Protein AF-0000000085182360 (afdb_homodimer)

Secondary structure (DSSP, 8-state):
--TTSSPPHHHHHTS--S-STT-SS------SB--BSSHHHHHHHHTTS-----BTTT--HHHHHHHHHHHHHHT-SEEEEESSHHHHHHHHHHTT--TT-EEEEETT--HHHHHHIIIIITTTT-EEEEE-HHHHHH-TTTTTT-SEEEEESS-SSS-----HHHHHHHHHHHTPEEEEE-TTTHHHH--GGGGT-SEEEEETTTTTT-SS----EEEEE-HHHHHHHIIIIIHHH--BPPHHHHHHHHHHHTTHHHHHHHHHHHHHHHHHHHTT-TTEEEEE-PPTTSSTT-----SEEEEEE-TTB-HHHHHHH-SSSEE-S--SSSS-EEEEHHHHHT--STT-HHHHTT--TTEEEEE--SS-HHHHHHHHHHHHHTSB-/--TTSSPPHHHHHHS--S-STT-SS------SB--BSSHHHHHHHHTTS-----BTTT--HHHHHHHHHHHHHHT-SEEEEESSHHHHHHHHHHTT--TT-EEEEETT--HHHHHHIIIIIGGGT-EEEEE-HHHHHH-TTTTTT-SEEEEESS-SSS-----HHHHHHHHHHHTPEEEEE-TTTHHHH--GGGGT-SEEEEETTTTTT-SS----EEEEE-HHHHHHHIIIIIHHH--BPPHHHHHHHHHHHTTHHHHHHHHHHHHHHHHHHHTT-TTEEEEE-PPTTSSTT-----SEEEEEE-TTB-HHHHHHH-SSSEE-S--SSSS-EEEEHHHHHT--STT-HHHHTT--TTEEEEE--SS-HHHHHHHHHHHHHTSB-

Solvent-accessible surface area (backbone atoms only — not comparable to full-atom values): 37577 Å² total; per-residue (Å²): 109,40,94,84,75,43,64,37,65,64,58,55,47,58,51,74,49,67,44,58,98,81,37,64,56,52,55,76,56,69,41,25,61,42,71,38,93,34,52,65,56,44,36,32,39,51,57,60,76,42,85,68,62,54,34,36,71,79,41,40,74,25,35,47,51,35,19,51,52,51,6,57,57,34,66,35,71,23,38,48,58,13,19,13,33,37,14,26,50,41,25,62,47,61,51,74,55,48,50,76,34,27,35,43,28,42,56,52,46,49,47,63,59,47,31,33,45,61,70,48,39,34,72,35,43,26,44,77,45,74,38,49,63,64,46,56,61,69,37,77,62,72,49,62,80,26,52,31,36,44,41,47,45,36,24,74,66,61,27,50,66,50,47,48,46,55,35,26,52,44,24,59,75,51,70,25,49,37,35,34,38,34,45,63,41,34,55,80,24,31,42,58,48,79,38,54,36,53,32,40,33,29,39,33,27,21,43,49,24,30,65,43,41,42,60,18,9,28,36,30,17,44,54,67,61,39,50,48,27,48,69,41,22,40,54,36,42,14,16,27,44,51,31,66,55,26,48,50,35,44,60,21,40,51,46,33,58,68,48,47,52,49,14,22,54,38,38,52,54,49,54,61,55,52,72,72,38,85,55,50,75,46,75,30,59,55,54,55,55,73,33,74,67,32,64,43,40,48,23,60,36,22,39,27,45,42,86,53,52,38,61,63,51,24,61,55,51,34,78,73,45,37,39,33,88,69,49,41,24,52,59,28,24,33,36,55,35,44,42,64,57,56,33,84,58,93,67,39,39,53,62,77,61,63,60,54,64,49,29,34,34,38,21,49,23,71,64,58,52,66,59,53,46,51,34,51,52,54,10,50,71,69,10,56,104,109,42,94,84,75,44,65,36,66,65,58,54,48,59,51,74,50,69,45,56,98,81,36,66,55,53,57,74,58,68,41,24,60,41,72,38,93,37,52,65,56,43,36,32,40,51,58,61,77,44,84,67,62,54,34,34,72,77,42,38,75,25,36,48,49,35,19,51,52,50,6,57,55,35,66,37,69,23,38,48,57,13,19,13,33,36,12,26,51,40,26,62,48,61,51,74,56,50,50,75,34,28,35,43,29,40,58,51,46,50,48,64,59,47,32,34,45,62,70,48,40,35,71,36,43,27,43,76,46,74,38,49,63,65,46,55,62,70,36,78,64,71,48,60,82,25,50,32,37,44,42,46,46,35,24,74,68,61,26,49,66,49,49,48,46,56,34,27,52,46,24,60,75,50,70,26,48,36,37,31,39,33,46,62,40,36,55,81,22,31,41,57,48,80,38,56,35,52,32,42,34,30,40,32,29,20,44,48,24,30,64,42,40,40,60,19,10,29,35,31,17,44,54,68,60,39,50,48,26,48,68,41,22,39,56,37,42,15,17,28,46,50,31,66,55,26,48,50,34,44,59,21,40,51,47,33,58,67,49,46,52,47,14,22,54,39,38,54,54,48,52,62,56,50,71,72,39,85,56,48,76,45,76,28,60,55,55,56,57,73,34,73,66,33,65,42,40,50,24,59,36,23,38,26,44,43,85,53,50,38,60,63,49,24,60,53,50,33,77,73,45,38,38,32,88,72,48,42,25,50,60,28,24,35,35,53,36,43,44,63,58,57,32,83,56,95,67,40,39,51,62,75,62,64,58,54,65,48,27,34,34,36,22,47,23,71,63,57,53,66,59,54,48,50,34,50,52,54,11,49,70,70,9,58,105

InterPro domains:
  IPR000277 Cys/Met metabolism, pyridoxal phosphate-dependent enzyme [PF01053] (21-380)
  IPR000277 Cys/Met metabolism, pyridoxal phosphate-dependent enzyme [PIRSF001434] (21-382)
  IPR000277 Cys/Met metabolism, pyridoxal phosphate-dependent enzyme [PTHR11808] (22-383)
  IPR015421 Pyridoxal phosphate-dependent transferase, major domain [G3DSA:3.40.640.10] (17-255)
  IPR015422 Pyridoxal phosphate-dependent transferase, small domain [G3DSA:3.90.1150.10] (256-383)
  IPR015424 Pyridoxal phosphate-dependent transferase [SSF53383] (26-381)

Nearest PDB structures (foldseek):
  4l0o-assembly3_C  TM=9.183E-01  e=1.560E-39  Helicobacter pylori 26695
  4l0o-assembly2_M-2  TM=9.186E-01  e=1.991E-39  Helicobacter pylori 26695
  4l0o-assembly2_E  TM=9.197E-01  e=9.124E-39  Helicobacter pylori 26695
  4l0o-assembly3_A  TM=9.157E-01  e=8.078E-39  Helicobacter pylori 26695
  4l0o-assembly2_O-2  TM=9.199E-01  e=2.902E-38  Helicobacter pylori 26695

Sequence (770 aa):
MSDTGQPDLATLLAMVTGGVEGSVTPPIVQTSLFAFDSYQDFVDRMSGATSQPIYTRIQNPTVAVFEDLMAKAEGGEAAVGFASGMAAISSAVLAFVRPGDRIACVEHVYPDAYRLFERLLRPFGVEITYHSTDAFEHDPDLLKGARLAYLESPSSVVFRPMNLSRVAEYAKRNGVLTVTDNSWATPVFQRPLTQGIDVVLHSASKYISGHSDTVAGVVIASSDLITQIRDLSLSLLGGKLAPFEAWLLTRGLRTLEVRMLRHQATANTFLERLAGLRCVTAVHSPEPNSVPGLTGRAGLLSVEFDDSVDIPRFVDALKLFRIGVSWGGFESLVMPAQAALSQKGDQNSLQRFGVSPRLVRFSLGLESADDLWADLEDALSKSSTMSDTGQPDLATLLAMVTGGVEGSVTPPIVQTSLFAFDSYQDFVDRMSGATSQPIYTRIQNPTVAVFEDLMAKAEGGEAAVGFASGMAAISSAVLAFVRPGDRIACVEHVYPDAYRLFERLLRPFGVEITYHSTDAFEHDPDLLKGARLAYLESPSSVVFRPMNLSRVAEYAKRNGVLTVTDNSWATPVFQRPLTQGIDVVLHSASKYISGHSDTVAGVVIASSDLITQIRDLSLSLLGGKLAPFEAWLLTRGLRTLEVRMLRHQATANTFLERLAGLRCVTAVHSPEPNSVPGLTGRAGLLSVEFDDSVDIPRFVDALKLFRIGVSWGGFESLVMPAQAALSQKGDQNSLQRFGVSPRLVRFSLGLESADDLWADLEDALSKSST

pLDDT: mean 93.63, std 8.18, range [37.12, 98.94]

Radius of gyration: 27.13 Å; Cα contacts (8 Å, |Δi|>4): 1802; chains: 2; bounding box: 58×81×64 Å

Structure (mmCIF, N/CA/C/O backbone):
data_AF-0000000085182360-model_v1
#
loop_
_entity.id
_entity.type
_entity.pdbx_description
1 polymer 'PLP-dependent transferase'
#
loop_
_atom_site.group_PDB
_atom_site.id
_atom_site.type_symbol
_atom_site.label_atom_id
_atom_site.label_alt_id
_atom_site.label_comp_id
_atom_site.label_asym_id
_atom_site.label_entity_id
_atom_site.label_seq_id
_atom_site.pdbx_PDB_ins_code
_atom_site.Cartn_x
_atom_site.Cartn_y
_atom_site.Cartn_z
_atom_site.occupancy
_atom_site.B_iso_or_equiv
_atom_site.auth_seq_id
_atom_site.auth_comp_id
_atom_site.auth_asym_id
_atom_site.auth_atom_id
_atom_site.pdbx_PDB_model_num
ATOM 1 N N . MET A 1 1 ? -25.062 -15.75 -23.469 1 37.19 1 MET A N 1
ATOM 2 C CA . MET A 1 1 ? -25.672 -15.477 -22.172 1 37.19 1 MET A CA 1
ATOM 3 C C . MET A 1 1 ? -25.688 -16.734 -21.297 1 37.19 1 MET A C 1
ATOM 5 O O . MET A 1 1 ? -26.016 -17.812 -21.797 1 37.19 1 MET A O 1
ATOM 9 N N . SER A 1 2 ? -24.891 -16.656 -20.172 1 44.56 2 SER A N 1
ATOM 10 C CA . SER A 1 2 ? -24.875 -17.828 -19.297 1 44.56 2 SER A CA 1
ATOM 11 C C . SER A 1 2 ? -26.281 -18.234 -18.891 1 44.56 2 SER A C 1
ATOM 13 O O . SER A 1 2 ? -27.234 -17.469 -19.078 1 44.56 2 SER A O 1
ATOM 15 N N . ASP A 1 3 ? -26.5 -19.469 -18.438 1 50.09 3 ASP A N 1
ATOM 16 C CA . ASP A 1 3 ? -27.781 -20.016 -18.016 1 50.09 3 ASP A CA 1
ATOM 17 C C . ASP A 1 3 ? -28.438 -19.141 -16.953 1 50.09 3 ASP A C 1
ATOM 19 O O . ASP A 1 3 ? -29.609 -19.344 -16.609 1 50.09 3 ASP A O 1
ATOM 23 N N . THR A 1 4 ? -27.703 -18.438 -16.156 1 55.34 4 THR A N 1
ATOM 24 C CA . THR A 1 4 ? -28.266 -17.672 -15.047 1 55.34 4 THR A CA 1
ATOM 25 C C . THR A 1 4 ? -28.719 -16.297 -15.5 1 55.34 4 THR A C 1
ATOM 27 O O . THR A 1 4 ? -29.094 -15.453 -14.68 1 55.34 4 THR A O 1
ATOM 30 N N . GLY A 1 5 ? -28.781 -16.047 -16.844 1 65.06 5 GLY A N 1
ATOM 31 C CA . GLY A 1 5 ? -29.219 -14.758 -17.375 1 65.06 5 GLY A CA 1
ATOM 32 C C . GLY A 1 5 ? -28.125 -13.695 -17.312 1 65.06 5 GLY A C 1
ATOM 33 O O . GLY A 1 5 ? -28.312 -12.586 -17.828 1 65.06 5 GLY A O 1
ATOM 34 N N . GLN A 1 6 ? -27.062 -14.031 -16.609 1 71.94 6 GLN A N 1
ATOM 35 C CA . GLN A 1 6 ? -25.953 -13.094 -16.547 1 71.94 6 GLN A CA 1
ATOM 36 C C . GLN A 1 6 ? -25.031 -13.266 -17.75 1 71.94 6 GLN A C 1
ATOM 38 O O . GLN A 1 6 ? -24.891 -14.375 -18.281 1 71.94 6 GLN A O 1
ATOM 43 N N . PRO A 1 7 ? -24.609 -12.156 -18.266 1 82.44 7 PRO A N 1
ATOM 44 C CA . PRO A 1 7 ? -23.688 -12.266 -19.406 1 82.44 7 PRO A CA 1
ATOM 45 C C . PRO A 1 7 ? -22.469 -13.141 -19.094 1 82.44 7 PRO A C 1
ATOM 47 O O . PRO A 1 7 ? -22.109 -13.312 -17.922 1 82.44 7 PRO A O 1
ATOM 50 N N . ASP A 1 8 ? -22.016 -13.773 -20.156 1 88.5 8 ASP A N 1
ATOM 51 C CA . ASP A 1 8 ? -20.75 -14.5 -20.062 1 88.5 8 ASP A CA 1
ATOM 52 C C . ASP A 1 8 ? -19.609 -13.57 -19.625 1 88.5 8 ASP A C 1
ATOM 54 O O . ASP A 1 8 ? -19.703 -12.352 -19.797 1 88.5 8 ASP A O 1
ATOM 58 N N . LEU A 1 9 ? -18.578 -14.18 -19.047 1 89.38 9 LEU A N 1
ATOM 59 C CA . LEU A 1 9 ? -17.469 -13.414 -18.484 1 89.38 9 LEU A CA 1
ATOM 60 C C . LEU A 1 9 ? -16.875 -12.477 -19.531 1 89.38 9 LEU A C 1
ATOM 62 O O . LEU A 1 9 ? -16.609 -11.305 -19.234 1 89.38 9 LEU A O 1
ATOM 66 N N . ALA A 1 10 ? -16.672 -12.977 -20.719 1 84.94 10 ALA A N 1
ATOM 67 C CA . ALA A 1 10 ? -16.078 -12.156 -21.766 1 84.94 10 ALA A CA 1
ATOM 68 C C . ALA A 1 10 ? -16.938 -10.945 -22.078 1 84.94 10 ALA A C 1
ATOM 70 O O . ALA A 1 10 ? -16.422 -9.836 -22.266 1 84.94 10 ALA A O 1
ATOM 71 N N . THR A 1 11 ? -18.25 -11.164 -22.141 1 85.5 11 THR A N 1
ATOM 72 C CA . THR A 1 11 ? -19.188 -10.086 -22.406 1 85.5 11 THR A CA 1
ATOM 73 C C . THR A 1 11 ? -19.203 -9.086 -21.25 1 85.5 11 THR A C 1
ATOM 75 O O . THR A 1 11 ? -19.203 -7.875 -21.469 1 85.5 11 THR A O 1
ATOM 78 N N . LEU A 1 12 ? -19.125 -9.656 -20.094 1 86.25 12 LEU A N 1
ATOM 79 C CA . LEU A 1 12 ? -19.109 -8.828 -18.891 1 86.25 12 LEU A CA 1
ATOM 80 C C . LEU A 1 12 ? -17.906 -7.906 -18.875 1 86.25 12 LEU A C 1
ATOM 82 O O . LEU A 1 12 ? -18.031 -6.711 -18.594 1 86.25 12 LEU A O 1
ATOM 86 N N . LEU A 1 13 ? -16.766 -8.383 -19.188 1 87.38 13 LEU A N 1
ATOM 87 C CA . LEU A 1 13 ? -15.516 -7.645 -19.109 1 87.38 13 LEU A CA 1
ATOM 88 C C . LEU A 1 13 ? -15.406 -6.629 -20.234 1 87.38 13 LEU A C 1
ATOM 90 O O . LEU A 1 13 ? -14.625 -5.68 -20.156 1 87.38 13 LEU A O 1
ATOM 94 N N . ALA A 1 14 ? -16.25 -6.828 -21.281 1 82.38 14 ALA A N 1
ATOM 95 C CA . ALA A 1 14 ? -16.203 -5.934 -22.438 1 82.38 14 ALA A CA 1
ATOM 96 C C . ALA A 1 14 ? -17.25 -4.836 -22.328 1 82.38 14 ALA A C 1
ATOM 98 O O . ALA A 1 14 ? -17.328 -3.945 -23.172 1 82.38 14 ALA A O 1
ATOM 99 N N . MET A 1 15 ? -17.969 -4.848 -21.297 1 78.31 15 MET A N 1
ATOM 100 C CA . MET A 1 15 ? -19.031 -3.85 -21.141 1 78.31 15 MET A CA 1
ATOM 101 C C . MET A 1 15 ? -18.438 -2.461 -20.922 1 78.31 15 MET A C 1
ATOM 103 O O . MET A 1 15 ? -17.422 -2.311 -20.234 1 78.31 15 MET A O 1
ATOM 107 N N . VAL A 1 16 ? -19.109 -1.536 -21.562 1 77.19 16 VAL A N 1
ATOM 108 C CA . VAL A 1 16 ? -18.672 -0.153 -21.391 1 77.19 16 VAL A CA 1
ATOM 109 C C . VAL A 1 16 ? -19.047 0.332 -20 1 77.19 16 VAL A C 1
ATOM 111 O O . VAL A 1 16 ? -20.219 0.251 -19.594 1 77.19 16 VAL A O 1
ATOM 114 N N . THR A 1 17 ? -18.031 0.663 -19.172 1 75.88 17 THR A N 1
ATOM 115 C CA . THR A 1 17 ? -18.25 1.129 -17.812 1 75.88 17 THR A CA 1
ATOM 116 C C . THR A 1 17 ? -17.484 2.428 -17.547 1 75.88 17 THR A C 1
ATOM 118 O O . THR A 1 17 ? -16.344 2.592 -18.016 1 75.88 17 THR A O 1
ATOM 121 N N . GLY A 1 18 ? -18.156 3.332 -16.812 1 69.94 18 GLY A N 1
ATOM 122 C CA . GLY A 1 18 ? -17.516 4.516 -16.266 1 69.94 18 GLY A CA 1
ATOM 123 C C . GLY A 1 18 ? -17.125 5.527 -17.312 1 69.94 18 GLY A C 1
ATOM 124 O O . GLY A 1 18 ? -16.188 6.305 -17.125 1 69.94 18 GLY A O 1
ATOM 125 N N . GLY A 1 19 ? -17.719 5.43 -18.469 1 72.5 19 GLY A N 1
ATOM 126 C CA . GLY A 1 19 ? -17.375 6.359 -19.531 1 72.5 19 GLY A CA 1
ATOM 127 C C . GLY A 1 19 ? -17.938 7.75 -19.312 1 72.5 19 GLY A C 1
ATOM 128 O O . GLY A 1 19 ? -18.953 7.914 -18.625 1 72.5 19 GLY A O 1
ATOM 129 N N . VAL A 1 20 ? -17.094 8.781 -19.625 1 77.5 20 VAL A N 1
ATOM 130 C CA . VAL A 1 20 ? -17.547 10.164 -19.578 1 77.5 20 VAL A CA 1
ATOM 131 C C . VAL A 1 20 ? -17.672 10.711 -21 1 77.5 20 VAL A C 1
ATOM 133 O O . VAL A 1 20 ? -16.859 10.406 -21.875 1 77.5 20 VAL A O 1
ATOM 136 N N . GLU A 1 21 ? -18.734 11.469 -21.281 1 80.19 21 GLU A N 1
ATOM 137 C CA . GLU A 1 21 ? -18.953 12.156 -22.562 1 80.19 21 GLU A CA 1
ATOM 138 C C . GLU A 1 21 ? -18.844 11.195 -23.734 1 80.19 21 GLU A C 1
ATOM 140 O O . GLU A 1 21 ? -18.203 11.516 -24.734 1 80.19 21 GLU A O 1
ATOM 145 N N . GLY A 1 22 ? -19.297 9.875 -23.516 1 74.12 22 GLY A N 1
ATOM 146 C CA . GLY A 1 22 ? -19.359 8.906 -24.609 1 74.12 22 GLY A CA 1
ATOM 147 C C . GLY A 1 22 ? -18.094 8.078 -24.719 1 74.12 22 GLY A C 1
ATOM 148 O O . GLY A 1 22 ? -18 7.223 -25.609 1 74.12 22 GLY A O 1
ATOM 149 N N . SER A 1 23 ? -17.219 8.336 -23.828 1 82.88 23 SER A N 1
ATOM 150 C CA . SER A 1 23 ? -15.992 7.531 -23.875 1 82.88 23 SER A CA 1
ATOM 151 C C . SER A 1 23 ? -16.281 6.074 -23.531 1 82.88 23 SER A C 1
ATOM 153 O O . SER A 1 23 ? -17.078 5.777 -22.641 1 82.88 23 SER A O 1
ATOM 155 N N . VAL A 1 24 ? -15.688 5.18 -24.281 1 81.56 24 VAL A N 1
ATOM 156 C CA . VAL A 1 24 ? -15.883 3.746 -24.078 1 81.56 24 VAL A CA 1
ATOM 157 C C . VAL A 1 24 ? -14.984 3.252 -22.953 1 81.56 24 VAL A C 1
ATOM 159 O O . VAL A 1 24 ? -15.219 2.184 -22.391 1 81.56 24 VAL A O 1
ATOM 162 N N . THR A 1 25 ? -13.945 3.979 -22.688 1 84.62 25 THR A N 1
ATOM 163 C CA . THR A 1 25 ? -13.055 3.654 -21.578 1 84.62 25 THR A CA 1
ATOM 164 C C . THR A 1 25 ? -13.242 4.641 -20.422 1 84.62 25 THR A C 1
ATOM 166 O O . THR A 1 25 ? -13.586 5.805 -20.641 1 84.62 25 THR A O 1
ATOM 169 N N . PRO A 1 26 ? -13.078 4.141 -19.172 1 88.06 26 PRO A N 1
ATOM 170 C CA . PRO A 1 26 ? -13.25 5.066 -18.047 1 88.06 26 PRO A CA 1
ATOM 171 C C . PRO A 1 26 ? -12.156 6.133 -17.984 1 88.06 26 PRO A C 1
ATOM 173 O O . PRO A 1 26 ? -11.039 5.898 -18.438 1 88.06 26 PRO A O 1
ATOM 176 N N . PRO A 1 27 ? -12.516 7.316 -17.469 1 89 27 PRO A N 1
ATOM 177 C CA . PRO A 1 27 ? -11.484 8.336 -17.281 1 89 27 PRO A CA 1
ATOM 178 C C . PRO A 1 27 ? -10.5 7.984 -16.172 1 89 27 PRO A C 1
ATOM 180 O O . PRO A 1 27 ? -10.82 7.176 -15.297 1 89 27 PRO A O 1
ATOM 183 N N . ILE A 1 28 ? -9.258 8.469 -16.281 1 93.06 28 ILE A N 1
ATOM 184 C CA . ILE A 1 28 ? -8.32 8.453 -15.172 1 93.06 28 ILE A CA 1
ATOM 185 C C . ILE A 1 28 ? -8.594 9.641 -14.25 1 93.06 28 ILE A C 1
ATOM 187 O O . ILE A 1 28 ? -8.312 10.789 -14.609 1 93.06 28 ILE A O 1
ATOM 191 N N . VAL A 1 29 ? -9.25 9.414 -13.109 1 90.75 29 VAL A N 1
ATOM 192 C CA . VAL A 1 29 ? -9.484 10.461 -12.117 1 90.75 29 VAL A CA 1
ATOM 193 C C . VAL A 1 29 ? -8.281 10.57 -11.188 1 90.75 29 VAL A C 1
ATOM 195 O O . VAL A 1 29 ? -8.25 9.938 -10.125 1 90.75 29 VAL A O 1
ATOM 198 N N . GLN A 1 30 ? -7.332 11.383 -11.602 1 90.94 30 GLN A N 1
ATOM 199 C CA . GLN A 1 30 ? -6.074 11.586 -10.898 1 90.94 30 GLN A CA 1
ATOM 200 C C . GLN A 1 30 ? -6.18 12.758 -9.922 1 90.94 30 GLN A C 1
ATOM 202 O O . GLN A 1 30 ? -5.793 13.883 -10.242 1 90.94 30 GLN A O 1
ATOM 207 N N . THR A 1 31 ? -6.734 12.461 -8.719 1 86.62 31 THR A N 1
ATOM 208 C CA . THR A 1 31 ? -6.91 13.445 -7.66 1 86.62 31 THR A CA 1
ATOM 209 C C . THR A 1 31 ? -6.691 12.82 -6.285 1 86.62 31 THR A C 1
ATOM 211 O O . THR A 1 31 ? -6.793 11.602 -6.133 1 86.62 31 THR A O 1
ATOM 214 N N . SER A 1 32 ? -6.27 13.609 -5.34 1 87.44 32 SER A N 1
ATOM 215 C CA . SER A 1 32 ? -6.066 13.102 -3.988 1 87.44 32 SER A CA 1
ATOM 216 C C . SER A 1 32 ? -7.324 13.266 -3.141 1 87.44 32 SER A C 1
ATOM 218 O O . SER A 1 32 ? -7.578 12.461 -2.238 1 87.44 32 SER A O 1
ATOM 220 N N . LEU A 1 33 ? -8.086 14.32 -3.383 1 84.56 33 LEU A N 1
ATOM 221 C CA . LEU A 1 33 ? -9.242 14.625 -2.543 1 84.56 33 LEU A CA 1
ATOM 222 C C . LEU A 1 33 ? -10.43 15.07 -3.391 1 84.56 33 LEU A C 1
ATOM 224 O O . LEU A 1 33 ? -10.266 15.406 -4.566 1 84.56 33 LEU A O 1
ATOM 228 N N . PHE A 1 34 ? -11.625 15.031 -2.77 1 81.56 34 PHE A N 1
ATOM 229 C CA . PHE A 1 34 ? -12.867 15.531 -3.344 1 81.56 34 PHE A CA 1
ATOM 230 C C . PHE A 1 34 ? -13.5 16.578 -2.432 1 81.56 34 PHE A C 1
ATOM 232 O O . PHE A 1 34 ? -13.609 16.359 -1.222 1 81.56 34 PHE A O 1
ATOM 239 N N . ALA A 1 35 ? -13.766 17.734 -2.941 1 86.12 35 ALA A N 1
ATOM 240 C CA . ALA A 1 35 ? -14.352 18.812 -2.143 1 86.12 35 ALA A CA 1
ATOM 241 C C . ALA A 1 35 ? -15.867 18.688 -2.068 1 86.12 35 ALA A C 1
ATOM 243 O O . ALA A 1 35 ? -16.469 17.938 -2.834 1 86.12 35 ALA A O 1
ATOM 244 N N . PHE A 1 36 ? -16.422 19.328 -1.075 1 85.56 36 PHE A N 1
ATOM 245 C CA . PHE A 1 36 ? -17.875 19.312 -0.867 1 85.56 36 PHE A CA 1
ATOM 246 C C . PHE A 1 36 ? -18.484 20.672 -1.188 1 85.56 36 PHE A C 1
ATOM 248 O O . PHE A 1 36 ? -17.828 21.703 -1.03 1 85.56 36 PHE A O 1
ATOM 255 N N . ASP A 1 37 ? -19.688 20.641 -1.597 1 84.25 37 ASP A N 1
ATOM 256 C CA . ASP A 1 37 ? -20.359 21.859 -2.045 1 84.25 37 ASP A CA 1
ATOM 257 C C . ASP A 1 37 ? -20.984 22.609 -0.868 1 84.25 37 ASP A C 1
ATOM 259 O O . ASP A 1 37 ? -21.219 23.812 -0.947 1 84.25 37 ASP A O 1
ATOM 263 N N . SER A 1 38 ? -21.203 21.828 0.208 1 89.75 38 SER A N 1
ATOM 264 C CA . SER A 1 38 ? -21.828 22.453 1.366 1 89.75 38 SER A CA 1
ATOM 265 C C . SER A 1 38 ? -21.375 21.797 2.666 1 89.75 38 SER A C 1
ATOM 267 O O . SER A 1 38 ? -20.875 20.672 2.658 1 89.75 38 SER A O 1
ATOM 269 N N . TYR A 1 39 ? -21.609 22.594 3.705 1 91.38 39 TYR A N 1
ATOM 270 C CA . TYR A 1 39 ? -21.312 22.078 5.039 1 91.38 39 TYR A CA 1
ATOM 271 C C . TYR A 1 39 ? -22.109 20.812 5.316 1 91.38 39 TYR A C 1
ATOM 273 O O . TYR A 1 39 ? -21.578 19.844 5.863 1 91.38 39 TYR A O 1
ATOM 281 N N . GLN A 1 40 ? -23.328 20.859 4.969 1 89.44 40 GLN A N 1
ATOM 282 C CA . GLN A 1 40 ? -24.188 19.703 5.234 1 89.44 40 GLN A CA 1
ATOM 283 C C . GLN A 1 40 ? -23.703 18.484 4.477 1 89.44 40 GLN A C 1
ATOM 285 O O . GLN A 1 40 ? -23.703 17.375 5.02 1 89.44 40 GLN A O 1
ATOM 290 N N . ASP A 1 41 ? -23.281 18.719 3.191 1 87.38 41 ASP A N 1
ATOM 291 C CA . ASP A 1 41 ? -22.719 17.609 2.424 1 87.38 41 ASP A CA 1
ATOM 292 C C . ASP A 1 41 ? -21.516 17 3.141 1 87.38 41 ASP A C 1
ATOM 294 O O . ASP A 1 41 ? -21.344 15.781 3.152 1 87.38 41 ASP A O 1
ATOM 298 N N . PHE A 1 42 ? -20.734 17.844 3.656 1 89.19 42 PHE A N 1
ATOM 299 C CA . PHE A 1 42 ? -19.531 17.422 4.359 1 89.19 42 PHE A CA 1
ATOM 300 C C . PHE A 1 42 ? -19.875 16.641 5.625 1 89.19 42 PHE A C 1
ATOM 302 O O . PHE A 1 42 ? -19.344 15.57 5.871 1 89.19 42 PHE A O 1
ATOM 309 N N . VAL A 1 43 ? -20.844 17.109 6.367 1 87.75 43 VAL A N 1
ATOM 310 C CA . VAL A 1 43 ? -21.281 16.469 7.602 1 87.75 43 VAL A CA 1
ATOM 311 C C . VAL A 1 43 ? -21.891 15.102 7.285 1 87.75 43 VAL A C 1
ATOM 313 O O . VAL A 1 43 ? -21.641 14.125 7.992 1 87.75 43 VAL A O 1
ATOM 316 N N . ASP A 1 44 ? -22.656 15.078 6.207 1 85.56 44 ASP A N 1
ATOM 317 C CA . ASP A 1 44 ? -23.297 13.836 5.805 1 85.56 44 ASP A CA 1
ATOM 318 C C . ASP A 1 44 ? -22.25 12.766 5.473 1 85.56 44 ASP A C 1
ATOM 320 O O . ASP A 1 44 ? -22.438 11.594 5.816 1 85.56 44 ASP A O 1
ATOM 324 N N . ARG A 1 45 ? -21.234 13.172 4.855 1 81.69 45 ARG A N 1
ATOM 325 C CA . ARG A 1 45 ? -20.188 12.219 4.52 1 81.69 45 ARG A CA 1
ATOM 326 C C . ARG A 1 45 ? -19.422 11.781 5.77 1 81.69 45 ARG A C 1
ATOM 328 O O . ARG A 1 45 ? -19.172 10.594 5.957 1 81.69 45 ARG A O 1
ATOM 335 N N . MET A 1 46 ? -19.125 12.758 6.641 1 80 46 MET A N 1
ATOM 336 C CA . MET A 1 46 ? -18.359 12.461 7.844 1 80 46 MET A CA 1
ATOM 337 C C . MET A 1 46 ? -19.141 11.539 8.773 1 80 46 MET A C 1
ATOM 339 O O . MET A 1 46 ? -18.547 10.711 9.477 1 80 46 MET A O 1
ATOM 343 N N . SER A 1 47 ? -20.469 11.648 8.656 1 77.12 47 SER A N 1
ATOM 344 C CA . SER A 1 47 ? -21.328 10.844 9.516 1 77.12 47 SER A CA 1
ATOM 345 C C . SER A 1 47 ? -21.625 9.484 8.883 1 77.12 47 SER A C 1
ATOM 347 O O . SER A 1 47 ? -22.188 8.602 9.539 1 77.12 47 SER A O 1
ATOM 349 N N . GLY A 1 48 ? -21.203 9.328 7.609 1 74.75 48 GLY A N 1
ATOM 350 C CA . GLY A 1 48 ? -21.453 8.07 6.914 1 74.75 48 GLY A CA 1
ATOM 351 C C . GLY A 1 48 ? -22.828 8.016 6.266 1 74.75 48 GLY A C 1
ATOM 352 O O . GLY A 1 48 ? -23.25 6.957 5.785 1 74.75 48 GLY A O 1
ATOM 353 N N . ALA A 1 49 ? -23.578 9.227 6.207 1 72.19 49 ALA A N 1
ATOM 354 C CA . ALA A 1 49 ? -24.922 9.25 5.641 1 72.19 49 ALA A CA 1
ATOM 355 C C . ALA A 1 49 ? -24.875 9.172 4.117 1 72.19 49 ALA A C 1
ATOM 357 O O . ALA A 1 49 ? -25.859 8.789 3.482 1 72.19 49 ALA A O 1
ATOM 358 N N . THR A 1 50 ? -23.781 9.484 3.541 1 77.38 50 THR A N 1
ATOM 359 C CA . THR A 1 50 ? -23.547 9.383 2.102 1 77.38 50 THR A CA 1
ATOM 360 C C . THR A 1 50 ? -22.219 8.695 1.808 1 77.38 50 THR A C 1
ATOM 362 O O . THR A 1 50 ? -21.375 8.57 2.691 1 77.38 50 THR A O 1
ATOM 365 N N . SER A 1 51 ? -22.141 8.188 0.55 1 74.38 51 SER A N 1
ATOM 366 C CA . SER A 1 51 ? -20.953 7.438 0.191 1 74.38 51 SER A CA 1
ATOM 367 C C . SER A 1 51 ? -20.094 8.203 -0.823 1 74.38 51 SER A C 1
ATOM 369 O O . SER A 1 51 ? -19.281 7.605 -1.527 1 74.38 51 SER A O 1
ATOM 371 N N . GLN A 1 52 ? -20.234 9.453 -0.897 1 74.12 52 GLN A N 1
ATOM 372 C CA . GLN A 1 52 ? -19.406 10.25 -1.789 1 74.12 52 GLN A CA 1
ATOM 373 C C . GLN A 1 52 ? -17.938 10.18 -1.379 1 74.12 52 GLN A C 1
ATOM 375 O O . GLN A 1 52 ? -17.609 10.172 -0.188 1 74.12 52 GLN A O 1
ATOM 380 N N . PRO A 1 53 ? -17.125 10.117 -2.406 1 78.62 53 PRO A N 1
ATOM 381 C CA . PRO A 1 53 ? -15.711 10.016 -2.051 1 78.62 53 PRO A CA 1
ATOM 382 C C . PRO A 1 53 ? -15.188 11.281 -1.37 1 78.62 53 PRO A C 1
ATOM 384 O O . PRO A 1 53 ? -15.578 12.391 -1.73 1 78.62 53 PRO A O 1
ATOM 387 N N . ILE A 1 54 ? -14.344 11.102 -0.449 1 78.69 54 ILE A N 1
ATOM 388 C CA . ILE A 1 54 ? -13.742 12.203 0.299 1 78.69 54 ILE A CA 1
ATOM 389 C C . ILE A 1 54 ? -12.25 12.273 0.007 1 78.69 54 ILE A C 1
ATOM 391 O O . ILE A 1 54 ? -11.664 13.359 -0.033 1 78.69 54 ILE A O 1
ATOM 395 N N . TYR A 1 55 ? -11.703 11.133 -0.16 1 83.44 55 TYR A N 1
ATOM 396 C CA . TYR A 1 55 ? -10.25 11.023 -0.29 1 83.44 55 TYR A CA 1
ATOM 397 C C . TYR A 1 55 ? -9.867 9.781 -1.086 1 83.44 55 TYR A C 1
ATOM 399 O O . TYR A 1 55 ? -10.438 8.703 -0.883 1 83.44 55 TYR A O 1
ATOM 407 N N . THR A 1 56 ? -8.961 9.844 -1.96 1 84.56 56 THR A N 1
ATOM 408 C CA . THR A 1 56 ? -8.594 8.812 -2.92 1 84.56 56 THR A CA 1
ATOM 409 C C . THR A 1 56 ? -8.023 7.59 -2.205 1 84.56 56 THR A C 1
ATOM 411 O O . THR A 1 56 ? -8.133 6.465 -2.699 1 84.56 56 THR A O 1
ATOM 414 N N . ARG A 1 57 ? -7.473 7.723 -1.112 1 84.44 57 ARG A N 1
ATOM 415 C CA . ARG A 1 57 ? -6.969 6.574 -0.367 1 84.44 57 ARG A CA 1
ATOM 416 C C . ARG A 1 57 ? -8.086 5.578 -0.08 1 84.44 57 ARG A C 1
ATOM 418 O O . ARG A 1 57 ? -7.844 4.371 0.014 1 84.44 57 ARG A O 1
ATOM 425 N N . ILE A 1 58 ? -9.258 6.133 0.022 1 82.12 58 ILE A N 1
ATOM 426 C CA . ILE A 1 58 ? -10.391 5.309 0.434 1 82.12 58 ILE A CA 1
ATOM 427 C C . ILE A 1 58 ? -11.219 4.914 -0.79 1 82.12 58 ILE A C 1
ATOM 429 O O . ILE A 1 58 ? -11.609 3.754 -0.931 1 82.12 58 ILE A O 1
ATOM 433 N N . GLN A 1 59 ? -11.484 5.902 -1.604 1 86.56 59 GLN A N 1
ATOM 434 C CA . GLN A 1 59 ? -12.305 5.637 -2.785 1 86.56 59 GLN A CA 1
ATOM 435 C C . GLN A 1 59 ? -11.891 6.535 -3.949 1 86.56 59 GLN A C 1
ATOM 437 O O . GLN A 1 59 ? -11.625 7.723 -3.758 1 86.56 59 GLN A O 1
ATOM 442 N N . ASN A 1 60 ? -11.75 5.977 -5.109 1 92.81 60 ASN A N 1
ATOM 443 C CA . ASN A 1 60 ? -11.453 6.656 -6.367 1 92.81 60 ASN A CA 1
ATOM 444 C C . ASN A 1 60 ? -12.305 6.113 -7.512 1 92.81 60 ASN A C 1
ATOM 446 O O . ASN A 1 60 ? -12.414 4.895 -7.68 1 92.81 60 ASN A O 1
ATOM 450 N N . PRO A 1 61 ? -12.906 7.02 -8.289 1 92.12 61 PRO A N 1
ATOM 451 C CA . PRO A 1 61 ? -13.836 6.566 -9.328 1 92.12 61 PRO A CA 1
ATOM 452 C C . PRO A 1 61 ? -13.18 5.629 -10.336 1 92.12 61 PRO A C 1
ATOM 454 O O . PRO A 1 61 ? -13.82 4.684 -10.812 1 92.12 61 PRO A O 1
ATOM 457 N N . THR A 1 62 ? -11.953 5.93 -10.766 1 93.81 62 THR A N 1
ATOM 458 C CA . THR A 1 62 ? -11.25 5.039 -11.688 1 93.81 62 THR A CA 1
ATOM 459 C C . THR A 1 62 ? -11.047 3.668 -11.055 1 93.81 62 THR A C 1
ATOM 461 O O . THR A 1 62 ? -11.273 2.641 -11.703 1 93.81 62 THR A O 1
ATOM 464 N N . VAL A 1 63 ? -10.625 3.641 -9.781 1 96.69 63 VAL A N 1
ATOM 465 C CA . VAL A 1 63 ? -10.383 2.408 -9.039 1 96.69 63 VAL A CA 1
ATOM 466 C C . VAL A 1 63 ? -11.695 1.642 -8.875 1 96.69 63 VAL A C 1
ATOM 468 O O . VAL A 1 63 ? -11.719 0.413 -8.984 1 96.69 63 VAL A O 1
ATOM 471 N N . ALA A 1 64 ? -12.75 2.363 -8.68 1 94.88 64 ALA A N 1
ATOM 472 C CA . ALA A 1 64 ? -14.062 1.752 -8.469 1 94.88 64 ALA A CA 1
ATOM 473 C C . ALA A 1 64 ? -14.492 0.943 -9.695 1 94.88 64 ALA A C 1
ATOM 475 O O . ALA A 1 64 ? -15.148 -0.092 -9.562 1 94.88 64 ALA A O 1
ATOM 476 N N . VAL A 1 65 ? -14.164 1.414 -10.867 1 94.12 65 VAL A N 1
ATOM 477 C CA . VAL A 1 65 ? -14.516 0.698 -12.086 1 94.12 65 VAL A CA 1
ATOM 478 C C . VAL A 1 65 ? -13.828 -0.667 -12.102 1 94.12 65 VAL A C 1
ATOM 480 O O . VAL A 1 65 ? -14.469 -1.685 -12.383 1 94.12 65 VAL A O 1
ATOM 483 N N . PHE A 1 66 ? -12.562 -0.682 -11.82 1 97 66 PHE A N 1
ATOM 484 C CA . PHE A 1 66 ? -11.805 -1.927 -11.742 1 97 66 PHE A CA 1
ATOM 485 C C . PHE A 1 66 ? -12.391 -2.855 -10.688 1 97 66 PHE A C 1
ATOM 487 O O . PHE A 1 66 ? -12.594 -4.043 -10.945 1 97 66 PHE A O 1
ATOM 494 N N . GLU A 1 67 ? -12.664 -2.314 -9.5 1 97.69 67 GLU A N 1
ATOM 495 C CA . GLU A 1 67 ? -13.227 -3.092 -8.398 1 97.69 67 GLU A CA 1
ATOM 496 C C . GLU A 1 67 ? -14.562 -3.721 -8.797 1 97.69 67 GLU A C 1
ATOM 498 O O . GLU A 1 67 ? -14.805 -4.898 -8.523 1 97.69 67 GLU A O 1
ATOM 503 N N . ASP A 1 68 ? -15.367 -2.945 -9.422 1 95.94 68 ASP A N 1
ATOM 504 C CA . ASP A 1 68 ? -16.688 -3.422 -9.828 1 95.94 68 ASP A CA 1
ATOM 505 C C . ASP A 1 68 ? -16.562 -4.559 -10.836 1 95.94 68 ASP A C 1
ATOM 507 O O . ASP A 1 68 ? -17.281 -5.562 -10.734 1 95.94 68 ASP A O 1
ATOM 511 N N . LEU A 1 69 ? -15.727 -4.43 -11.797 1 95.5 69 LEU A N 1
ATOM 512 C CA . LEU A 1 69 ? -15.523 -5.465 -12.805 1 95.5 69 LEU A CA 1
ATOM 513 C C . LEU A 1 69 ? -15.016 -6.754 -12.164 1 95.5 69 LEU A C 1
ATOM 515 O O . LEU A 1 69 ? -15.453 -7.848 -12.523 1 95.5 69 LEU A O 1
ATOM 519 N N . MET A 1 70 ? -14.102 -6.621 -11.242 1 98 70 MET A N 1
ATOM 520 C CA . MET A 1 70 ? -13.547 -7.797 -10.57 1 98 70 MET A CA 1
ATOM 521 C C . MET A 1 70 ? -14.609 -8.492 -9.727 1 98 70 MET A C 1
ATOM 523 O O . MET A 1 70 ? -14.656 -9.727 -9.672 1 98 70 MET A O 1
ATOM 527 N N . ALA A 1 71 ? -15.391 -7.676 -8.961 1 97.88 71 ALA A N 1
ATOM 528 C CA . ALA A 1 71 ? -16.469 -8.266 -8.18 1 97.88 71 ALA A CA 1
ATOM 529 C C . ALA A 1 71 ? -17.406 -9.086 -9.07 1 97.88 71 ALA A C 1
ATOM 531 O O . ALA A 1 71 ? -17.719 -10.234 -8.758 1 97.88 71 ALA A O 1
ATOM 532 N N . LYS A 1 72 ? -17.781 -8.531 -10.195 1 95.31 72 LYS A N 1
ATOM 533 C CA . LYS A 1 72 ? -18.688 -9.219 -11.125 1 95.31 72 LYS A CA 1
ATOM 534 C C . LYS A 1 72 ? -18.016 -10.453 -11.711 1 95.31 72 LYS A C 1
ATOM 536 O O . LYS A 1 72 ? -18.641 -11.516 -11.82 1 95.31 72 LYS A O 1
ATOM 541 N N . ALA A 1 73 ? -16.797 -10.32 -12.086 1 96.56 73 ALA A N 1
ATOM 542 C CA . ALA A 1 73 ? -16.062 -11.422 -12.711 1 96.56 73 ALA A CA 1
ATOM 543 C C . ALA A 1 73 ? -15.992 -12.625 -11.781 1 96.56 73 ALA A C 1
ATOM 545 O O . ALA A 1 73 ? -16.094 -13.773 -12.234 1 96.56 73 ALA A O 1
ATOM 546 N N . GLU A 1 74 ? -15.844 -12.383 -10.477 1 97.62 74 GLU A N 1
ATOM 547 C CA . GLU A 1 74 ? -15.68 -13.461 -9.5 1 97.62 74 GLU A CA 1
ATOM 548 C C . GLU A 1 74 ? -17.031 -13.891 -8.93 1 97.62 74 GLU A C 1
ATOM 550 O O . GLU A 1 74 ? -17.109 -14.867 -8.172 1 97.62 74 GLU A O 1
ATOM 555 N N . GLY A 1 75 ? -18.062 -13.172 -9.266 1 96.06 75 GLY A N 1
ATOM 556 C CA . GLY A 1 75 ? -19.375 -13.469 -8.711 1 96.06 75 GLY A CA 1
ATOM 557 C C . GLY A 1 75 ? -19.531 -13 -7.277 1 96.06 75 GLY A C 1
ATOM 558 O O . GLY A 1 75 ? -20.281 -13.602 -6.504 1 96.06 75 GLY A O 1
ATOM 559 N N . GLY A 1 76 ? -18.703 -12.07 -6.844 1 97.38 76 GLY A N 1
ATOM 560 C CA . GLY A 1 76 ? -18.828 -11.5 -5.512 1 97.38 76 GLY A CA 1
ATOM 561 C C . GLY A 1 76 ? -19.672 -10.234 -5.48 1 97.38 76 GLY A C 1
ATOM 562 O O . GLY A 1 76 ? -20.156 -9.781 -6.52 1 97.38 76 GLY A O 1
ATOM 563 N N . GLU A 1 77 ? -19.906 -9.727 -4.281 1 98.19 77 GLU A N 1
ATOM 564 C CA . GLU A 1 77 ? -20.734 -8.539 -4.113 1 98.19 77 GLU A CA 1
ATOM 565 C C . GLU A 1 77 ? -19.922 -7.262 -4.246 1 98.19 77 GLU A C 1
ATOM 567 O O . GLU A 1 77 ? -20.406 -6.254 -4.758 1 98.19 77 GLU A O 1
ATOM 572 N N . ALA A 1 78 ? -18.688 -7.27 -3.781 1 98.38 78 ALA A N 1
ATOM 573 C CA . ALA A 1 78 ? -17.828 -6.094 -3.762 1 98.38 78 ALA A CA 1
ATOM 574 C C . ALA A 1 78 ? -16.359 -6.488 -3.828 1 98.38 78 ALA A C 1
ATOM 576 O O . ALA A 1 78 ? -16.016 -7.648 -3.598 1 98.38 78 ALA A O 1
ATOM 577 N N . ALA A 1 79 ? -15.594 -5.547 -4.199 1 98.62 79 ALA A N 1
ATOM 578 C CA . ALA A 1 79 ? -14.148 -5.738 -4.281 1 98.62 79 ALA A CA 1
ATOM 579 C C . ALA A 1 79 ? -13.398 -4.504 -3.785 1 98.62 79 ALA A C 1
ATOM 581 O O . ALA A 1 79 ? -13.961 -3.406 -3.748 1 98.62 79 ALA A O 1
ATOM 582 N N . VAL A 1 80 ? -12.203 -4.688 -3.387 1 98.5 80 VAL A N 1
ATOM 583 C CA . VAL A 1 80 ? -11.312 -3.588 -3.016 1 98.5 80 VAL A CA 1
ATOM 584 C C . VAL A 1 80 ? -9.938 -3.803 -3.635 1 98.5 80 VAL A C 1
ATOM 586 O O . VAL A 1 80 ? -9.359 -4.891 -3.523 1 98.5 80 VAL A O 1
ATOM 589 N N . GLY A 1 81 ? -9.492 -2.787 -4.367 1 98.56 81 GLY A N 1
ATOM 590 C CA . GLY A 1 81 ? -8.188 -2.826 -5.016 1 98.56 81 GLY A CA 1
ATOM 591 C C . GLY A 1 81 ? -7.062 -2.355 -4.117 1 98.56 81 GLY A C 1
ATOM 592 O O . GLY A 1 81 ? -7.262 -1.477 -3.273 1 98.56 81 GLY A O 1
ATOM 593 N N . PHE A 1 82 ? -5.875 -2.9 -4.328 1 98.75 82 PHE A N 1
ATOM 594 C CA . PHE A 1 82 ? -4.703 -2.613 -3.504 1 98.75 82 PHE A CA 1
ATOM 595 C C . PHE A 1 82 ? -3.477 -2.371 -4.375 1 98.75 82 PHE A C 1
ATOM 597 O O . PHE A 1 82 ? -3.463 -2.736 -5.551 1 98.75 82 PHE A O 1
ATOM 604 N N . ALA A 1 83 ? -2.447 -1.817 -3.771 1 98.38 83 ALA A N 1
ATOM 605 C CA . ALA A 1 83 ? -1.224 -1.411 -4.457 1 98.38 83 ALA A CA 1
ATOM 606 C C . ALA A 1 83 ? -0.414 -2.627 -4.898 1 98.38 83 ALA A C 1
ATOM 608 O O . ALA A 1 83 ? 0.417 -2.529 -5.805 1 98.38 83 ALA A O 1
ATOM 609 N N . SER A 1 84 ? -0.619 -3.748 -4.289 1 98.38 84 SER A N 1
ATOM 610 C CA . SER A 1 84 ? 0.081 -4.98 -4.641 1 98.38 84 SER A CA 1
ATOM 611 C C . SER A 1 84 ? -0.711 -6.211 -4.203 1 98.38 84 SER A C 1
ATOM 613 O O . SER A 1 84 ? -1.69 -6.094 -3.463 1 98.38 84 SER A O 1
ATOM 615 N N . GLY A 1 85 ? -0.264 -7.34 -4.742 1 98.31 85 GLY A N 1
ATOM 616 C CA . GLY A 1 85 ? -0.82 -8.586 -4.242 1 98.31 85 GLY A CA 1
ATOM 617 C C . GLY A 1 85 ? -0.613 -8.781 -2.752 1 98.31 85 GLY A C 1
ATOM 618 O O . GLY A 1 85 ? -1.51 -9.25 -2.051 1 98.31 85 GLY A O 1
ATOM 619 N N . MET A 1 86 ? 0.525 -8.398 -2.238 1 98.19 86 MET A N 1
ATOM 620 C CA . MET A 1 86 ? 0.814 -8.531 -0.812 1 98.19 86 MET A CA 1
ATOM 621 C C . MET A 1 86 ? -0.04 -7.566 0.008 1 98.19 86 MET A C 1
ATOM 623 O O . MET A 1 86 ? -0.435 -7.887 1.131 1 98.19 86 MET A O 1
ATOM 627 N N . ALA A 1 87 ? -0.271 -6.398 -0.577 1 98.69 87 ALA A N 1
ATOM 628 C CA . ALA A 1 87 ? -1.183 -5.496 0.122 1 98.69 87 ALA A CA 1
ATOM 629 C C . ALA A 1 87 ? -2.574 -6.109 0.245 1 98.69 87 ALA A C 1
ATOM 631 O O . ALA A 1 87 ? -3.244 -5.949 1.269 1 98.69 87 ALA A O 1
ATOM 632 N N . ALA A 1 88 ? -3.043 -6.785 -0.771 1 98.81 88 ALA A N 1
ATOM 633 C CA . ALA A 1 88 ? -4.324 -7.488 -0.721 1 98.81 88 ALA A CA 1
ATOM 634 C C . ALA A 1 88 ? -4.301 -8.602 0.324 1 98.81 88 ALA A C 1
ATOM 636 O O . ALA A 1 88 ? -5.219 -8.711 1.141 1 98.81 88 ALA A O 1
ATOM 637 N N . ILE A 1 89 ? -3.221 -9.391 0.336 1 98.75 89 ILE A N 1
ATOM 638 C CA . ILE A 1 89 ? -3.096 -10.523 1.249 1 98.75 89 ILE A CA 1
ATOM 639 C C . ILE A 1 89 ? -3.049 -10.023 2.689 1 98.75 89 ILE A C 1
ATOM 641 O O . ILE A 1 89 ? -3.832 -10.461 3.533 1 98.75 89 ILE A O 1
ATOM 645 N N . SER A 1 90 ? -2.145 -9.086 2.959 1 98.62 90 SER A N 1
ATOM 646 C CA . SER A 1 90 ? -1.978 -8.602 4.324 1 98.62 90 SER A CA 1
ATOM 647 C C . SER A 1 90 ? -3.25 -7.93 4.832 1 98.62 90 SER A C 1
ATOM 649 O O . SER A 1 90 ? -3.654 -8.141 5.977 1 98.62 90 SER A O 1
ATOM 651 N N . SER A 1 91 ? -3.91 -7.172 3.955 1 98.44 91 SER A N 1
ATOM 652 C CA . SER A 1 91 ? -5.125 -6.477 4.359 1 98.44 91 SER A CA 1
ATOM 653 C C . SER A 1 91 ? -6.262 -7.457 4.629 1 98.44 91 SER A C 1
ATOM 655 O O . SER A 1 91 ? -7.035 -7.273 5.57 1 98.44 91 SER A O 1
ATOM 657 N N . ALA A 1 92 ? -6.383 -8.477 3.807 1 98.38 92 ALA A N 1
ATOM 658 C CA . ALA A 1 92 ? -7.445 -9.461 3.967 1 98.38 92 ALA A CA 1
ATOM 659 C C . ALA A 1 92 ? -7.258 -10.266 5.25 1 98.38 92 ALA A C 1
ATOM 661 O O . ALA A 1 92 ? -8.234 -10.656 5.898 1 98.38 92 ALA A O 1
ATOM 662 N N . VAL A 1 93 ? -6.02 -10.539 5.637 1 98.44 93 VAL A N 1
ATOM 663 C CA . VAL A 1 93 ? -5.746 -11.375 6.797 1 98.44 93 VAL A CA 1
ATOM 664 C C . VAL A 1 93 ? -5.844 -10.539 8.07 1 98.44 93 VAL A C 1
ATOM 666 O O . VAL A 1 93 ? -6.52 -10.93 9.031 1 98.44 93 VAL A O 1
ATOM 669 N N . LEU A 1 94 ? -5.281 -9.352 8.062 1 97.69 94 LEU A N 1
ATOM 670 C CA . LEU A 1 94 ? -5.18 -8.523 9.258 1 97.69 94 LEU A CA 1
ATOM 671 C C . LEU A 1 94 ? -6.535 -7.918 9.617 1 97.69 94 LEU A C 1
ATOM 673 O O . LEU A 1 94 ? -6.738 -7.461 10.742 1 97.69 94 LEU A O 1
ATOM 677 N N . ALA A 1 95 ? -7.387 -7.93 8.672 1 97.38 95 ALA A N 1
ATOM 678 C CA . ALA A 1 95 ? -8.727 -7.426 8.961 1 97.38 95 ALA A CA 1
ATOM 679 C C . ALA A 1 95 ? -9.492 -8.391 9.859 1 97.38 95 ALA A C 1
ATOM 681 O O . ALA A 1 95 ? -10.477 -8 10.5 1 97.38 95 ALA A O 1
ATOM 682 N N . PHE A 1 96 ? -9.016 -9.695 9.953 1 97.69 96 PHE A N 1
ATOM 683 C CA . PHE A 1 96 ? -9.898 -10.68 10.555 1 97.69 96 PHE A CA 1
ATOM 684 C C . PHE A 1 96 ? -9.164 -11.5 11.609 1 97.69 96 PHE A C 1
ATOM 686 O O . PHE A 1 96 ? -9.773 -12.32 12.305 1 97.69 96 PHE A O 1
ATOM 693 N N . VAL A 1 97 ? -7.902 -11.344 11.773 1 97.12 97 VAL A N 1
ATOM 694 C CA . VAL A 1 97 ? -7.129 -12.164 12.695 1 97.12 97 VAL A CA 1
ATOM 695 C C . VAL A 1 97 ? -6.547 -11.297 13.805 1 97.12 97 VAL A C 1
ATOM 697 O O . VAL A 1 97 ? -6.195 -10.133 13.578 1 97.12 97 VAL A O 1
ATOM 700 N N . ARG A 1 98 ? -6.469 -11.828 14.977 1 95.5 98 ARG A N 1
ATOM 701 C CA . ARG A 1 98 ? -5.902 -11.195 16.156 1 95.5 98 ARG A CA 1
ATOM 702 C C . ARG A 1 98 ? -4.965 -12.148 16.891 1 95.5 98 ARG A C 1
ATOM 704 O O . ARG A 1 98 ? -4.98 -13.352 16.641 1 95.5 98 ARG A O 1
ATOM 711 N N . PRO A 1 99 ? -4.109 -11.531 17.766 1 96.06 99 PRO A N 1
ATOM 712 C CA . PRO A 1 99 ? -3.314 -12.43 18.609 1 96.06 99 PRO A CA 1
ATOM 713 C C . PRO A 1 99 ? -4.168 -13.477 19.328 1 96.06 99 PRO A C 1
ATOM 715 O O . PRO A 1 99 ? -5.25 -13.156 19.812 1 96.06 99 PRO A O 1
ATOM 718 N N . GLY A 1 100 ? -3.637 -14.703 19.359 1 97.12 100 GLY A N 1
ATOM 719 C CA . GLY A 1 100 ? -4.379 -15.789 19.969 1 97.12 100 GLY A CA 1
ATOM 720 C C . GLY A 1 100 ? -5.148 -16.625 18.969 1 97.12 100 GLY A C 1
ATOM 721 O O . GLY A 1 100 ? -5.496 -17.781 19.25 1 97.12 100 GLY A O 1
ATOM 722 N N . ASP A 1 101 ? -5.387 -16.094 17.797 1 98.19 101 ASP A N 1
ATOM 723 C CA . ASP A 1 101 ? -6.094 -16.828 16.75 1 98.19 101 ASP A CA 1
ATOM 724 C C . ASP A 1 101 ? -5.168 -17.828 16.047 1 98.19 101 ASP A C 1
ATOM 726 O O . ASP A 1 101 ? -3.941 -17.703 16.141 1 98.19 101 ASP A O 1
ATOM 730 N N . ARG A 1 102 ? -5.785 -18.797 15.383 1 98.75 102 ARG A N 1
ATOM 731 C CA . ARG A 1 102 ? -5.055 -19.766 14.578 1 98.75 102 ARG A CA 1
ATOM 732 C C . ARG A 1 102 ? -5.434 -19.656 13.102 1 98.75 102 ARG A C 1
ATOM 734 O O . ARG A 1 102 ? -6.621 -19.609 12.766 1 98.75 102 ARG A O 1
ATOM 741 N N . ILE A 1 103 ? -4.453 -19.562 12.273 1 98.81 103 ILE A N 1
ATOM 742 C CA . ILE A 1 103 ? -4.629 -19.656 10.828 1 98.81 103 ILE A CA 1
ATOM 743 C C . ILE A 1 103 ? -4.215 -21.047 10.359 1 98.81 103 ILE A C 1
ATOM 745 O O . ILE A 1 103 ? -3.092 -21.484 10.602 1 98.81 103 ILE A O 1
ATOM 749 N N . ALA A 1 104 ? -5.129 -21.797 9.789 1 98.94 104 ALA A N 1
ATOM 750 C CA . ALA A 1 104 ? -4.781 -23 9.031 1 98.94 104 ALA A CA 1
ATOM 751 C C . ALA A 1 104 ? -4.41 -22.656 7.594 1 98.94 104 ALA A C 1
ATOM 753 O O . ALA A 1 104 ? -5.258 -22.234 6.812 1 98.94 104 ALA A O 1
ATOM 754 N N . CYS A 1 105 ? -3.18 -22.844 7.23 1 98.69 105 CYS A N 1
ATOM 755 C CA . CYS A 1 105 ? -2.668 -22.453 5.922 1 98.69 105 CYS A CA 1
ATOM 756 C C . CYS A 1 105 ? -2.307 -23.672 5.082 1 98.69 105 CYS A C 1
ATOM 758 O O . CYS A 1 105 ? -1.755 -24.641 5.594 1 98.69 105 CYS A O 1
ATOM 760 N N . VAL A 1 106 ? -2.617 -23.641 3.838 1 98.44 106 VAL A N 1
ATOM 761 C CA . VAL A 1 106 ? -2.264 -24.75 2.939 1 98.44 106 VAL A CA 1
ATOM 762 C C . VAL A 1 106 ? -0.756 -24.75 2.697 1 98.44 106 VAL A C 1
ATOM 764 O O . VAL A 1 106 ? -0.13 -23.688 2.629 1 98.44 106 VAL A O 1
ATOM 767 N N . GLU A 1 107 ? -0.193 -25.922 2.541 1 97.19 107 GLU A N 1
ATOM 768 C CA . GLU A 1 107 ? 1.211 -26.078 2.17 1 97.19 107 GLU A CA 1
ATOM 769 C C . GLU A 1 107 ? 1.462 -25.578 0.75 1 97.19 107 GLU A C 1
ATOM 771 O O . GLU A 1 107 ? 0.536 -25.5 -0.06 1 97.19 107 GLU A O 1
ATOM 776 N N . HIS A 1 108 ? 2.773 -25.156 0.456 1 96.25 108 HIS A N 1
ATOM 777 C CA . HIS A 1 108 ? 3.209 -24.656 -0.839 1 96.25 108 HIS A CA 1
ATOM 778 C C . HIS A 1 108 ? 2.51 -23.344 -1.178 1 96.25 108 HIS A C 1
ATOM 780 O O . HIS A 1 108 ? 2.203 -23.078 -2.344 1 96.25 108 HIS A O 1
ATOM 786 N N . VAL A 1 109 ? 2.207 -22.641 -0.101 1 95.88 109 VAL A N 1
ATOM 787 C CA . VAL A 1 109 ? 1.6 -21.328 -0.259 1 95.88 109 VAL A CA 1
ATOM 788 C C . VAL A 1 109 ? 2.613 -20.344 -0.862 1 95.88 109 VAL A C 1
ATOM 790 O O . VAL A 1 109 ? 3.824 -20.578 -0.772 1 95.88 109 VAL A O 1
ATOM 793 N N . TYR A 1 110 ? 2.129 -19.328 -1.543 1 95.88 110 TYR A N 1
ATOM 794 C CA . TYR A 1 110 ? 2.953 -18.266 -2.098 1 95.88 110 TYR A CA 1
ATOM 795 C C . TYR A 1 110 ? 4.031 -17.828 -1.108 1 95.88 110 TYR A C 1
ATOM 797 O O . TYR A 1 110 ? 3.742 -17.578 0.063 1 95.88 110 TYR A O 1
ATOM 805 N N . PRO A 1 111 ? 5.262 -17.672 -1.524 1 94.31 111 PRO A N 1
ATOM 806 C CA . PRO A 1 111 ? 6.398 -17.469 -0.623 1 94.31 111 PRO A CA 1
ATOM 807 C C . PRO A 1 111 ? 6.238 -16.234 0.254 1 94.31 111 PRO A C 1
ATOM 809 O O . PRO A 1 111 ? 6.586 -16.266 1.438 1 94.31 111 PRO A O 1
ATOM 812 N N . ASP A 1 112 ? 5.738 -15.148 -0.287 1 94.94 112 ASP A N 1
ATOM 813 C CA . ASP A 1 112 ? 5.66 -13.93 0.513 1 94.94 112 ASP A CA 1
ATOM 814 C C . ASP A 1 112 ? 4.469 -13.977 1.47 1 94.94 112 ASP A C 1
ATOM 816 O O . ASP A 1 112 ? 4.477 -13.312 2.508 1 94.94 112 ASP A O 1
ATOM 820 N N . ALA A 1 113 ? 3.404 -14.742 1.13 1 97.44 113 ALA A N 1
ATOM 821 C CA . ALA A 1 113 ? 2.381 -15.016 2.135 1 97.44 113 ALA A CA 1
ATOM 822 C C . ALA A 1 113 ? 2.965 -15.789 3.314 1 97.44 113 ALA A C 1
ATOM 824 O O . ALA A 1 113 ? 2.691 -15.469 4.473 1 97.44 113 ALA A O 1
ATOM 825 N N . TYR A 1 114 ? 3.758 -16.812 2.99 1 97.31 114 TYR A N 1
ATOM 826 C CA . TYR A 1 114 ? 4.465 -17.562 4.016 1 97.31 114 TYR A CA 1
ATOM 827 C C . TYR A 1 114 ? 5.301 -16.641 4.898 1 97.31 114 TYR A C 1
ATOM 829 O O . TYR A 1 114 ? 5.266 -16.75 6.125 1 97.31 114 TYR A O 1
ATOM 837 N N . ARG A 1 115 ? 6.008 -15.742 4.285 1 96.69 115 ARG A N 1
ATOM 838 C CA . ARG A 1 115 ? 6.855 -14.828 5.047 1 96.69 115 ARG A CA 1
ATOM 839 C C . ARG A 1 115 ? 6.012 -13.891 5.902 1 96.69 115 ARG A C 1
ATOM 841 O O . ARG A 1 115 ? 6.406 -13.531 7.012 1 96.69 115 ARG A O 1
ATOM 848 N N . LEU A 1 116 ? 4.91 -13.398 5.324 1 97.94 116 LEU A N 1
ATOM 849 C CA . LEU A 1 116 ? 4 -12.586 6.125 1 97.94 116 LEU A CA 1
ATOM 850 C C . LEU A 1 116 ? 3.584 -13.32 7.395 1 97.94 116 LEU A C 1
ATOM 852 O O . LEU A 1 116 ? 3.582 -12.742 8.484 1 97.94 116 LEU A O 1
ATOM 856 N N . PHE A 1 117 ? 3.209 -14.609 7.266 1 98.31 117 PHE A N 1
ATOM 857 C CA . PHE A 1 117 ? 2.725 -15.406 8.391 1 98.31 117 PHE A CA 1
ATOM 858 C C . PHE A 1 117 ? 3.84 -15.656 9.398 1 98.31 117 PHE A C 1
ATOM 860 O O . PHE A 1 117 ? 3.639 -15.508 10.602 1 98.31 117 PHE A O 1
ATOM 867 N N . GLU A 1 118 ? 5 -15.914 8.906 1 97.69 118 GLU A N 1
ATOM 868 C CA . GLU A 1 118 ? 6.086 -16.359 9.773 1 97.69 118 GLU A CA 1
ATOM 869 C C . GLU A 1 118 ? 6.812 -15.156 10.391 1 97.69 118 GLU A C 1
ATOM 871 O O . GLU A 1 118 ? 7.277 -15.227 11.531 1 97.69 118 GLU A O 1
ATOM 876 N N . ARG A 1 119 ? 6.926 -14.078 9.625 1 96.31 119 ARG A N 1
ATOM 877 C CA . ARG A 1 119 ? 7.805 -13 10.062 1 96.31 119 ARG A CA 1
ATOM 878 C C . ARG A 1 119 ? 7.008 -11.875 10.719 1 96.31 119 ARG A C 1
ATOM 880 O O . ARG A 1 119 ? 7.566 -11.047 11.438 1 96.31 119 ARG A O 1
ATOM 887 N N . LEU A 1 120 ? 5.758 -11.828 10.5 1 96.31 120 LEU A N 1
ATOM 888 C CA . LEU A 1 120 ? 4.965 -10.75 11.078 1 96.31 120 LEU A CA 1
ATOM 889 C C . LEU A 1 120 ? 3.875 -11.305 11.984 1 96.31 120 LEU A C 1
ATOM 891 O O . LEU A 1 120 ? 3.818 -10.961 13.172 1 96.31 120 LEU A O 1
ATOM 895 N N . LEU A 1 121 ? 3.066 -12.203 11.531 1 97.44 121 LEU A N 1
ATOM 896 C CA . LEU A 1 121 ? 1.881 -12.609 12.273 1 97.44 121 LEU A CA 1
ATOM 897 C C . LEU A 1 121 ? 2.258 -13.508 13.445 1 97.44 121 LEU A C 1
ATOM 899 O O . LEU A 1 121 ? 1.743 -13.344 14.555 1 97.44 121 LEU A O 1
ATOM 903 N N . ARG A 1 122 ? 3.137 -14.5 13.188 1 96.94 122 ARG A N 1
ATOM 904 C CA . ARG A 1 122 ? 3.535 -15.391 14.273 1 96.94 122 ARG A CA 1
ATOM 905 C C . ARG A 1 122 ? 4.18 -14.617 15.414 1 96.94 122 ARG A C 1
ATOM 907 O O . ARG A 1 122 ? 3.787 -14.766 16.578 1 96.94 122 ARG A O 1
ATOM 914 N N . PRO A 1 123 ? 5.121 -13.711 15.125 1 94.81 123 PRO A N 1
ATOM 915 C CA . PRO A 1 123 ? 5.688 -12.906 16.203 1 94.81 123 PRO A CA 1
ATOM 916 C C . PRO A 1 123 ? 4.641 -12.055 16.922 1 94.81 123 PRO A C 1
ATOM 918 O O . PRO A 1 123 ? 4.852 -11.641 18.062 1 94.81 123 PRO A O 1
ATOM 921 N N . PHE A 1 124 ? 3.529 -11.828 16.312 1 95.5 124 PHE A N 1
ATOM 922 C CA . PHE A 1 124 ? 2.479 -11.016 16.922 1 95.5 124 PHE A CA 1
ATOM 923 C C . PHE A 1 124 ? 1.465 -11.891 17.641 1 95.5 124 PHE A C 1
ATOM 925 O O . PHE A 1 124 ? 0.395 -11.422 18.031 1 95.5 124 PHE A O 1
ATOM 932 N N . GLY A 1 125 ? 1.738 -13.156 17.75 1 96.12 125 GLY A N 1
ATOM 933 C CA . GLY A 1 125 ? 0.955 -14.023 18.609 1 96.12 125 GLY A CA 1
ATOM 934 C C . GLY A 1 125 ? -0.134 -14.773 17.875 1 96.12 125 GLY A C 1
ATOM 935 O O . GLY A 1 125 ? -1.073 -15.281 18.484 1 96.12 125 GLY A O 1
ATOM 936 N N . VAL A 1 126 ? -0.026 -14.836 16.562 1 97.88 126 VAL A N 1
ATOM 937 C CA . VAL A 1 126 ? -0.956 -15.641 15.766 1 97.88 126 VAL A CA 1
ATOM 938 C C . VAL A 1 126 ? -0.367 -17.031 15.531 1 97.88 126 VAL A C 1
ATOM 940 O O . VAL A 1 126 ? 0.81 -17.156 15.188 1 97.88 126 VAL A O 1
ATOM 943 N N . GLU A 1 127 ? -1.137 -18.016 15.797 1 98.5 127 GLU A N 1
ATOM 944 C CA . GLU A 1 127 ? -0.695 -19.391 15.516 1 98.5 127 GLU A CA 1
ATOM 945 C C . GLU A 1 127 ? -0.901 -19.734 14.039 1 98.5 127 GLU A C 1
ATOM 947 O O . GLU A 1 127 ? -1.97 -19.484 13.484 1 98.5 127 GLU A O 1
ATOM 952 N N . ILE A 1 128 ? 0.129 -20.281 13.445 1 98.62 128 ILE A N 1
ATOM 953 C CA . ILE A 1 128 ? 0.014 -20.703 12.055 1 98.62 128 ILE A CA 1
ATOM 954 C C . ILE A 1 128 ? 0.285 -22.203 11.945 1 98.62 128 ILE A C 1
ATOM 956 O O . ILE A 1 128 ? 1.33 -22.688 12.398 1 98.62 128 ILE A O 1
ATOM 960 N N . THR A 1 129 ? -0.574 -22.938 11.414 1 98.69 129 THR A N 1
ATOM 961 C CA . THR A 1 129 ? -0.373 -24.344 11.102 1 98.69 129 THR A CA 1
ATOM 962 C C . THR A 1 129 ? -0.48 -24.594 9.602 1 98.69 129 THR A C 1
ATOM 964 O O . THR A 1 129 ? -1.311 -23.984 8.922 1 98.69 129 THR A O 1
ATOM 967 N N . TYR A 1 130 ? 0.385 -25.406 9.125 1 98.38 130 TYR A N 1
ATOM 968 C CA . TYR A 1 130 ? 0.416 -25.734 7.703 1 98.38 130 TYR A CA 1
ATOM 969 C C . TYR A 1 130 ? -0.067 -27.156 7.453 1 98.38 130 TYR A C 1
ATOM 971 O O . TYR A 1 130 ? 0.296 -28.078 8.188 1 98.38 130 TYR A O 1
ATOM 979 N N . HIS A 1 131 ? -0.92 -27.297 6.457 1 98.5 131 HIS A N 1
ATOM 980 C CA . HIS A 1 131 ? -1.519 -28.594 6.184 1 98.5 131 HIS A CA 1
ATOM 981 C C . HIS A 1 131 ? -1.585 -28.875 4.688 1 98.5 131 HIS A C 1
ATOM 983 O O . HIS A 1 131 ? -1.661 -27.938 3.883 1 98.5 131 HIS A O 1
ATOM 989 N N . SER A 1 132 ? -1.559 -30.172 4.312 1 97.69 132 SER A N 1
ATOM 990 C CA . SER A 1 132 ? -1.636 -30.578 2.91 1 97.69 132 SER A CA 1
ATOM 991 C C . SER A 1 132 ? -3.037 -30.359 2.35 1 97.69 132 SER A C 1
ATOM 993 O O . SER A 1 132 ? -4.004 -30.234 3.107 1 97.69 132 SER A O 1
ATOM 995 N N . THR A 1 133 ? -3.1 -30.281 1.006 1 96.88 133 THR A N 1
ATOM 996 C CA . THR A 1 133 ? -4.398 -30.219 0.344 1 96.88 133 THR A CA 1
ATOM 997 C C . THR A 1 133 ? -5.27 -31.406 0.749 1 96.88 133 THR A C 1
ATOM 999 O O . THR A 1 133 ? -6.477 -31.25 0.959 1 96.88 133 THR A O 1
ATOM 1002 N N . ASP A 1 134 ? -4.66 -32.562 0.879 1 96.94 134 ASP A N 1
ATOM 1003 C CA . ASP A 1 134 ? -5.379 -33.781 1.274 1 96.94 134 ASP A CA 1
ATOM 1004 C C . ASP A 1 134 ? -5.996 -33.625 2.664 1 96.94 134 ASP A C 1
ATOM 1006 O O . ASP A 1 134 ? -7.137 -34.031 2.893 1 96.94 134 ASP A O 1
ATOM 1010 N N . ALA A 1 135 ? -5.227 -33.062 3.545 1 98.44 135 ALA A N 1
ATOM 1011 C CA . ALA A 1 135 ? -5.73 -32.844 4.898 1 98.44 135 ALA A CA 1
ATOM 1012 C C . ALA A 1 135 ? -6.934 -31.891 4.895 1 98.44 135 ALA A C 1
ATOM 1014 O O . ALA A 1 135 ? -7.934 -32.156 5.566 1 98.44 135 ALA A O 1
ATOM 1015 N N . PHE A 1 136 ? -6.895 -30.859 4.152 1 98.31 136 PHE A N 1
ATOM 1016 C CA . PHE A 1 136 ? -8 -29.906 4.062 1 98.31 136 PHE A CA 1
ATOM 1017 C C . PHE A 1 136 ? -9.25 -30.578 3.506 1 98.31 136 PHE A C 1
ATOM 1019 O O . PHE A 1 136 ? -10.367 -30.312 3.955 1 98.31 136 PHE A O 1
ATOM 1026 N N . GLU A 1 137 ? -9.047 -31.5 2.566 1 97.31 137 GLU A N 1
ATOM 1027 C CA . GLU A 1 137 ? -10.172 -32.125 1.855 1 97.31 137 GLU A CA 1
ATOM 1028 C C . GLU A 1 137 ? -10.773 -33.25 2.664 1 97.31 137 GLU A C 1
ATOM 1030 O O . GLU A 1 137 ? -11.969 -33.531 2.543 1 97.31 137 GLU A O 1
ATOM 1035 N N . HIS A 1 138 ? -9.938 -33.875 3.547 1 97.25 138 HIS A N 1
ATOM 1036 C CA . HIS A 1 138 ? -10.422 -35.156 4.035 1 97.25 138 HIS A CA 1
ATOM 1037 C C . HIS A 1 138 ? -10.453 -35.188 5.562 1 97.25 138 HIS A C 1
ATOM 1039 O O . HIS A 1 138 ? -10.961 -36.125 6.156 1 97.25 138 HIS A O 1
ATOM 1045 N N . ASP A 1 139 ? -9.883 -34.188 6.215 1 97.31 139 ASP A N 1
ATOM 1046 C CA . ASP A 1 139 ? -9.93 -34.125 7.672 1 97.31 139 ASP A CA 1
ATOM 1047 C C . ASP A 1 139 ? -10.977 -33.125 8.148 1 97.31 139 ASP A C 1
ATOM 1049 O O . ASP A 1 139 ? -10.688 -31.938 8.297 1 97.31 139 ASP A O 1
ATOM 1053 N N . PRO A 1 140 ? -12.109 -33.562 8.57 1 92.19 140 PRO A N 1
ATOM 1054 C CA . PRO A 1 140 ? -13.18 -32.656 8.969 1 92.19 140 PRO A CA 1
ATOM 1055 C C . PRO A 1 140 ? -12.844 -31.875 10.242 1 92.19 140 PRO A C 1
ATOM 1057 O O . PRO A 1 140 ? -13.477 -30.859 10.531 1 92.19 140 PRO A O 1
ATOM 1060 N N . ASP A 1 141 ? -11.844 -32.312 10.977 1 96.19 141 ASP A N 1
ATOM 1061 C CA . ASP A 1 141 ? -11.516 -31.688 12.258 1 96.19 141 ASP A CA 1
ATOM 1062 C C . ASP A 1 141 ? -10.352 -30.703 12.109 1 96.19 141 ASP A C 1
ATOM 1064 O O . ASP A 1 141 ? -10.008 -30 13.055 1 96.19 141 ASP A O 1
ATOM 1068 N N . LEU A 1 142 ? -9.789 -30.625 10.953 1 98.19 142 LEU A N 1
ATOM 1069 C CA . LEU A 1 142 ? -8.602 -29.812 10.719 1 98.19 142 LEU A CA 1
ATOM 1070 C C . LEU A 1 142 ? -8.844 -28.359 11.125 1 98.19 142 LEU A C 1
ATOM 1072 O O . LEU A 1 142 ? -7.961 -27.719 11.695 1 98.19 142 LEU A O 1
ATOM 1076 N N . LEU A 1 143 ? -10.078 -27.875 10.875 1 98.5 143 LEU A N 1
ATOM 1077 C CA . LEU A 1 143 ? -10.359 -26.453 11.008 1 98.5 143 LEU A CA 1
ATOM 1078 C C . LEU A 1 143 ? -10.969 -26.141 12.367 1 98.5 143 LEU A C 1
ATOM 1080 O O . LEU A 1 143 ? -11.305 -24.984 12.648 1 98.5 143 LEU A O 1
ATOM 1084 N N . LYS A 1 144 ? -11.086 -27.188 13.227 1 98.06 144 LYS A N 1
ATOM 1085 C CA . LYS A 1 144 ? -11.594 -26.922 14.57 1 98.06 144 LYS A CA 1
ATOM 1086 C C . LYS A 1 144 ? -10.719 -25.906 15.305 1 98.06 144 LYS A C 1
ATOM 1088 O O . LYS A 1 144 ? -9.5 -26.078 15.383 1 98.06 144 LYS A O 1
ATOM 1093 N N . GLY A 1 145 ? -11.312 -24.844 15.727 1 98 145 GLY A N 1
ATOM 1094 C CA . GLY A 1 145 ? -10.617 -23.844 16.516 1 98 145 GLY A CA 1
ATOM 1095 C C . GLY A 1 145 ? -9.906 -22.812 15.672 1 98 145 GLY A C 1
ATOM 1096 O O . GLY A 1 145 ? -9.391 -21.828 16.188 1 98 145 GLY A O 1
ATOM 1097 N N . ALA A 1 146 ? -9.836 -22.969 14.367 1 98.62 146 ALA A N 1
ATOM 1098 C CA . ALA A 1 146 ? -9.195 -21.984 13.5 1 98.62 146 ALA A CA 1
ATOM 1099 C C . ALA A 1 146 ? -10.078 -20.75 13.32 1 98.62 146 ALA A C 1
ATOM 1101 O O . ALA A 1 146 ? -11.305 -20.859 13.305 1 98.62 146 ALA A O 1
ATOM 1102 N N . ARG A 1 147 ? -9.414 -19.625 13.25 1 98.62 147 ARG A N 1
ATOM 1103 C CA . ARG A 1 147 ? -10.102 -18.391 12.914 1 98.62 147 ARG A CA 1
ATOM 1104 C C . ARG A 1 147 ? -10.234 -18.234 11.398 1 98.62 147 ARG A C 1
ATOM 1106 O O . ARG A 1 147 ? -11.25 -17.734 10.906 1 98.62 147 ARG A O 1
ATOM 1113 N N . LEU A 1 148 ? -9.227 -18.656 10.688 1 98.69 148 LEU A N 1
ATOM 1114 C CA . LEU A 1 148 ? -9.094 -18.406 9.25 1 98.69 148 LEU A CA 1
ATOM 1115 C C . LEU A 1 148 ? -8.414 -19.594 8.562 1 98.69 148 LEU A C 1
ATOM 1117 O O . LEU A 1 148 ? -7.441 -20.141 9.086 1 98.69 148 LEU A O 1
ATOM 1121 N N . ALA A 1 149 ? -8.969 -20.078 7.488 1 98.88 149 ALA A N 1
ATOM 1122 C CA . ALA A 1 149 ? -8.297 -20.984 6.559 1 98.88 149 ALA A CA 1
ATOM 1123 C C . ALA A 1 149 ? -7.746 -20.234 5.355 1 98.88 149 ALA A C 1
ATOM 1125 O O . ALA A 1 149 ? -8.508 -19.672 4.566 1 98.88 149 ALA A O 1
ATOM 1126 N N . TYR A 1 150 ? -6.441 -20.141 5.254 1 98.81 150 TYR A N 1
ATOM 1127 C CA . TYR A 1 150 ? -5.793 -19.5 4.113 1 98.81 150 TYR A CA 1
ATOM 1128 C C . TYR A 1 150 ? -5.41 -20.531 3.055 1 98.81 150 TYR A C 1
ATOM 1130 O O . TYR A 1 150 ? -4.531 -21.359 3.277 1 98.81 150 TYR A O 1
ATOM 1138 N N . LEU A 1 151 ? -5.996 -20.391 1.884 1 98.69 151 LEU A N 1
ATOM 1139 C CA . LEU A 1 151 ? -5.891 -21.406 0.848 1 98.69 151 LEU A CA 1
ATOM 1140 C C . LEU A 1 151 ? -5.293 -20.828 -0.43 1 98.69 151 LEU A C 1
ATOM 1142 O O . LEU A 1 151 ? -5.215 -19.609 -0.583 1 98.69 151 LEU A O 1
ATOM 1146 N N . GLU A 1 152 ? -4.832 -21.656 -1.221 1 97.88 152 GLU A N 1
ATOM 1147 C CA . GLU A 1 152 ? -4.359 -21.406 -2.578 1 97.88 152 GLU A CA 1
ATOM 1148 C C . GLU A 1 152 ? -4.629 -22.594 -3.488 1 97.88 152 GLU A C 1
ATOM 1150 O O . GLU A 1 152 ? -4.188 -23.719 -3.199 1 97.88 152 GLU A O 1
ATOM 1155 N N . SER A 1 153 ? -5.352 -22.375 -4.539 1 96.06 153 SER A N 1
ATOM 1156 C CA . SER A 1 153 ? -5.727 -23.453 -5.438 1 96.06 153 SER A CA 1
ATOM 1157 C C . SER A 1 153 ? -5.883 -22.969 -6.871 1 96.06 153 SER A C 1
ATOM 1159 O O . SER A 1 153 ? -6.832 -22.234 -7.184 1 96.06 153 SER A O 1
ATOM 1161 N N . PRO A 1 154 ? -5.043 -23.438 -7.777 1 95.88 154 PRO A N 1
ATOM 1162 C CA . PRO A 1 154 ? -3.824 -24.219 -7.574 1 95.88 154 PRO A CA 1
ATOM 1163 C C . PRO A 1 154 ? -2.727 -23.422 -6.863 1 95.88 154 PRO A C 1
ATOM 1165 O O . PRO A 1 154 ? -2.723 -22.188 -6.906 1 95.88 154 PRO A O 1
ATOM 1168 N N . SER A 1 155 ? -1.823 -24.141 -6.152 1 93 155 SER A N 1
ATOM 1169 C CA . SER A 1 155 ? -0.743 -23.469 -5.434 1 93 155 SER A CA 1
ATOM 1170 C C . SER A 1 155 ? 0.262 -22.844 -6.402 1 93 155 SER A C 1
ATOM 1172 O O . SER A 1 155 ? 0.112 -22.969 -7.621 1 93 155 SER A O 1
ATOM 1174 N N . SER A 1 156 ? 1.301 -22.172 -5.945 1 86.81 156 SER A N 1
ATOM 1175 C CA . SER A 1 156 ? 2.059 -21.25 -6.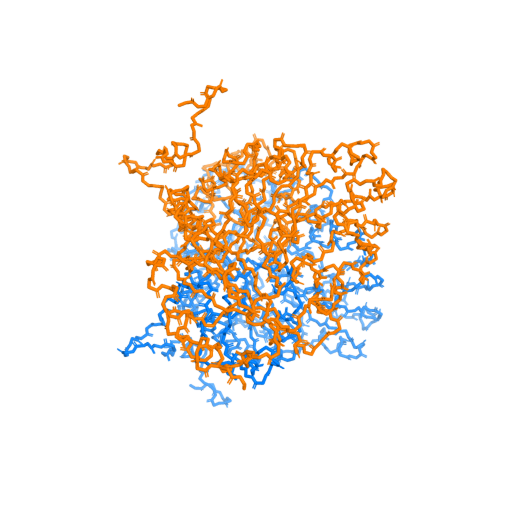781 1 86.81 156 SER A CA 1
ATOM 1176 C C . SER A 1 156 ? 3.285 -21.938 -7.383 1 86.81 156 SER A C 1
ATOM 1178 O O . SER A 1 156 ? 3.865 -21.438 -8.352 1 86.81 156 SER A O 1
ATOM 1180 N N . VAL A 1 157 ? 3.732 -23.078 -6.898 1 87.81 157 VAL A N 1
ATOM 1181 C CA . VAL A 1 157 ? 4.977 -23.656 -7.402 1 87.81 157 VAL A CA 1
ATOM 1182 C C . VAL A 1 157 ? 4.715 -25.062 -7.926 1 87.81 157 VAL A C 1
ATOM 1184 O O . VAL A 1 157 ? 5.18 -25.422 -9.008 1 87.81 157 VAL A O 1
ATOM 1187 N N . VAL A 1 158 ? 3.859 -25.781 -7.168 1 93.44 158 VAL A N 1
ATOM 1188 C CA . VAL A 1 158 ? 3.607 -27.172 -7.574 1 93.44 158 VAL A CA 1
ATOM 1189 C C . VAL A 1 158 ? 2.17 -27.312 -8.07 1 93.44 158 VAL A C 1
ATOM 1191 O O . VAL A 1 158 ? 1.743 -28.391 -8.453 1 93.44 158 VAL A O 1
ATOM 1194 N N . PHE A 1 159 ? 1.396 -26.266 -8.055 1 96.31 159 PHE A N 1
ATOM 1195 C CA . PHE A 1 159 ? 0.089 -26.062 -8.664 1 96.31 159 PHE A CA 1
ATOM 1196 C C . PHE A 1 159 ? -0.865 -27.188 -8.312 1 96.31 159 PHE A C 1
ATOM 1198 O O . PHE A 1 159 ? -1.554 -27.734 -9.18 1 96.31 159 PHE A O 1
ATOM 1205 N N . ARG A 1 160 ? -0.867 -27.594 -7.062 1 94.69 160 ARG A N 1
ATOM 1206 C CA . ARG A 1 160 ? -1.828 -28.578 -6.578 1 94.69 160 ARG A CA 1
ATOM 1207 C C . ARG A 1 160 ? -3.219 -27.969 -6.441 1 94.69 160 ARG A C 1
ATOM 1209 O O . ARG A 1 160 ? -3.395 -26.969 -5.754 1 94.69 160 ARG A O 1
ATOM 1216 N N . PRO A 1 161 ? -4.176 -28.578 -7.125 1 96.88 161 PRO A N 1
ATOM 1217 C CA . PRO A 1 161 ? -5.539 -28.062 -6.969 1 96.88 161 PRO A CA 1
ATOM 1218 C C . PRO A 1 161 ? -6.234 -28.625 -5.727 1 96.88 161 PRO A C 1
ATOM 1220 O O . PRO A 1 161 ? -5.785 -29.625 -5.156 1 96.88 161 PRO A O 1
ATOM 1223 N N . MET A 1 162 ? -7.242 -27.938 -5.293 1 97.25 162 MET A N 1
ATOM 1224 C CA . MET A 1 162 ? -7.988 -28.281 -4.094 1 97.25 162 MET A CA 1
ATOM 1225 C C . MET A 1 162 ? -9.492 -28.25 -4.352 1 97.25 162 MET A C 1
ATOM 1227 O O . MET A 1 162 ? -9.984 -27.359 -5.047 1 97.25 162 MET A O 1
ATOM 1231 N N . ASN A 1 163 ? -10.211 -29.281 -3.836 1 97.88 163 ASN A N 1
ATOM 1232 C CA . ASN A 1 163 ? -11.672 -29.234 -3.84 1 97.88 163 ASN A CA 1
ATOM 1233 C C . ASN A 1 163 ? -12.188 -28.156 -2.889 1 97.88 163 ASN A C 1
ATOM 1235 O O . ASN A 1 163 ? -12.523 -28.453 -1.739 1 97.88 163 ASN A O 1
ATOM 1239 N N . LEU A 1 164 ? -12.367 -26.953 -3.385 1 98.38 164 LEU A N 1
ATOM 1240 C CA . LEU A 1 164 ? -12.703 -25.797 -2.568 1 98.38 164 LEU A CA 1
ATOM 1241 C C . LEU A 1 164 ? -14.086 -25.938 -1.951 1 98.38 164 LEU A C 1
ATOM 1243 O O . LEU A 1 164 ? -14.328 -25.469 -0.836 1 98.38 164 LEU A O 1
ATOM 1247 N N . SER A 1 165 ? -15.047 -26.609 -2.682 1 97.88 165 SER A N 1
ATOM 1248 C CA . SER A 1 165 ? -16.391 -26.781 -2.154 1 97.88 165 SER A CA 1
ATOM 1249 C C . SER A 1 165 ? -16.375 -27.625 -0.875 1 97.88 165 SER A C 1
ATOM 1251 O O . SER A 1 165 ? -17.094 -27.297 0.083 1 97.88 165 SER A O 1
ATOM 1253 N N . ARG A 1 166 ? -15.594 -28.625 -0.879 1 97.31 166 ARG A N 1
ATOM 1254 C CA . ARG A 1 166 ? -15.469 -29.5 0.291 1 97.31 166 ARG A CA 1
ATOM 1255 C C . ARG A 1 166 ? -14.859 -28.734 1.467 1 97.31 166 ARG A C 1
ATOM 1257 O O . ARG A 1 166 ? -15.352 -28.828 2.592 1 97.31 166 ARG A O 1
ATOM 1264 N N . VAL A 1 167 ? -13.805 -28.047 1.207 1 98.12 167 VAL A N 1
ATOM 1265 C CA . VAL A 1 167 ? -13.133 -27.281 2.256 1 98.12 167 VAL A CA 1
ATOM 1266 C C . VAL A 1 167 ? -14.086 -26.219 2.816 1 98.12 167 VAL A C 1
ATOM 1268 O O . VAL A 1 167 ? -14.125 -26 4.027 1 98.12 167 VAL A O 1
ATOM 1271 N N . ALA A 1 168 ? -14.836 -25.547 1.936 1 98.25 168 ALA A N 1
ATOM 1272 C CA . ALA A 1 168 ? -15.805 -24.531 2.354 1 98.25 168 ALA A CA 1
ATOM 1273 C C . ALA A 1 168 ? -16.859 -25.125 3.273 1 98.25 168 ALA A C 1
ATOM 1275 O O . ALA A 1 168 ? -17.312 -24.469 4.219 1 98.25 168 ALA A O 1
ATOM 1276 N N . GLU A 1 169 ? -17.281 -26.328 2.994 1 97.81 169 GLU A N 1
ATOM 1277 C CA . GLU A 1 169 ? -18.266 -27.016 3.832 1 97.81 169 GLU A CA 1
ATOM 1278 C C . GLU A 1 169 ? -17.719 -27.25 5.242 1 97.81 169 GLU A C 1
ATOM 1280 O O . GLU A 1 169 ? -18.406 -27 6.227 1 97.81 169 GLU A O 1
ATOM 1285 N N . TYR A 1 170 ? -16.484 -27.766 5.309 1 97.94 170 TYR A N 1
ATOM 1286 C CA . TYR A 1 170 ? -15.852 -27.984 6.605 1 97.94 170 TYR A CA 1
ATOM 1287 C C . TYR A 1 170 ? -15.719 -26.672 7.367 1 97.94 170 TYR A C 1
ATOM 1289 O O . TYR A 1 170 ? -15.938 -26.625 8.578 1 97.94 170 TYR A O 1
ATOM 1297 N N . ALA A 1 171 ? -15.352 -25.594 6.652 1 98.44 171 ALA A N 1
ATOM 1298 C CA . ALA A 1 171 ? -15.156 -24.281 7.27 1 98.44 171 ALA A CA 1
ATOM 1299 C C . ALA A 1 171 ? -16.469 -23.75 7.828 1 98.44 171 ALA A C 1
ATOM 1301 O O . ALA A 1 171 ? -16.516 -23.219 8.945 1 98.44 171 ALA A O 1
ATOM 1302 N N . LYS A 1 172 ? -17.531 -23.875 7.062 1 97.5 172 LYS A N 1
ATOM 1303 C CA . LYS A 1 172 ? -18.844 -23.406 7.488 1 97.5 172 LYS A CA 1
ATOM 1304 C C . LYS A 1 172 ? -19.297 -24.125 8.758 1 97.5 172 LYS A C 1
ATOM 1306 O O . LYS A 1 172 ? -19.828 -23.484 9.672 1 97.5 172 LYS A O 1
ATOM 1311 N N . ARG A 1 173 ? -19.031 -25.359 8.836 1 96.69 173 ARG A N 1
ATOM 1312 C CA . ARG A 1 173 ? -19.422 -26.172 9.992 1 96.69 173 ARG A CA 1
ATOM 1313 C C . ARG A 1 173 ? -18.688 -25.703 11.25 1 96.69 173 ARG A C 1
ATOM 1315 O O . ARG A 1 173 ? -19.219 -25.797 12.359 1 96.69 173 ARG A O 1
ATOM 1322 N N . ASN A 1 174 ? -17.516 -25.219 11.055 1 97.31 174 ASN A N 1
ATOM 1323 C CA . ASN A 1 174 ? -16.688 -24.859 12.195 1 97.31 174 ASN A CA 1
ATOM 1324 C C . ASN A 1 174 ? -16.672 -23.344 12.414 1 97.31 174 ASN A C 1
ATOM 1326 O O . ASN A 1 174 ? -15.961 -22.859 13.297 1 97.31 174 ASN A O 1
ATOM 1330 N N . GLY A 1 175 ? -17.406 -22.562 11.578 1 97.69 175 GLY A N 1
ATOM 1331 C CA . GLY A 1 175 ? -17.422 -21.109 11.703 1 97.69 175 GLY A CA 1
ATOM 1332 C C . GLY A 1 175 ? -16.109 -20.453 11.344 1 97.69 175 GLY A C 1
ATOM 1333 O O . GLY A 1 175 ? -15.688 -19.484 11.984 1 97.69 175 GLY A O 1
ATOM 1334 N N . VAL A 1 176 ? -15.367 -21.031 10.406 1 98.69 176 VAL A N 1
ATOM 1335 C CA . VAL A 1 176 ? -14.039 -20.578 10.008 1 98.69 176 VAL A CA 1
ATOM 1336 C C . VAL A 1 176 ? -14.141 -19.75 8.727 1 98.69 176 VAL A C 1
ATOM 1338 O O . VAL A 1 176 ? -14.805 -20.156 7.773 1 98.69 176 VAL A O 1
ATOM 1341 N N . LEU A 1 177 ? -13.547 -18.531 8.688 1 98.81 177 LEU A N 1
ATOM 1342 C CA . LEU A 1 177 ? -13.484 -17.703 7.488 1 98.81 177 LEU A CA 1
ATOM 1343 C C . LEU A 1 177 ? -12.5 -18.281 6.48 1 98.81 177 LEU A C 1
ATOM 1345 O O . LEU A 1 177 ? -11.367 -18.625 6.836 1 98.81 177 LEU A O 1
ATOM 1349 N N . THR A 1 178 ? -12.906 -18.469 5.23 1 98.88 178 THR A N 1
ATOM 1350 C CA . THR A 1 178 ? -12.031 -19 4.203 1 98.88 178 THR A CA 1
ATOM 1351 C C . THR A 1 178 ? -11.531 -17.891 3.281 1 98.88 178 THR A C 1
ATOM 1353 O O . THR A 1 178 ? -12.305 -17.031 2.85 1 98.88 178 THR A O 1
ATOM 1356 N N . VAL A 1 179 ? -10.211 -17.844 3.049 1 98.88 179 VAL A N 1
ATOM 1357 C CA . VAL A 1 179 ? -9.547 -16.953 2.102 1 98.88 179 VAL A CA 1
ATOM 1358 C C . VAL A 1 179 ? -8.75 -17.781 1.093 1 98.88 179 VAL A C 1
ATOM 1360 O O . VAL A 1 179 ? -7.965 -18.656 1.476 1 98.88 179 VAL A O 1
ATOM 1363 N N . THR A 1 180 ? -8.914 -17.531 -0.19 1 98.75 180 THR A N 1
ATOM 1364 C CA . THR A 1 180 ? -8.141 -18.281 -1.172 1 98.75 180 THR A CA 1
ATOM 1365 C C . THR A 1 180 ? -7.508 -17.344 -2.195 1 98.75 180 THR A C 1
ATOM 1367 O O . THR A 1 180 ? -8.141 -16.375 -2.641 1 98.75 180 THR A O 1
ATOM 1370 N N . ASP A 1 181 ? -6.246 -17.547 -2.469 1 98.56 181 ASP A N 1
ATOM 1371 C CA . ASP A 1 181 ? -5.562 -16.906 -3.59 1 98.56 181 ASP A CA 1
ATOM 1372 C C . ASP A 1 181 ? -5.887 -17.609 -4.902 1 98.56 181 ASP A C 1
ATOM 1374 O O . ASP A 1 181 ? -5.57 -18.781 -5.074 1 98.56 181 ASP A O 1
ATOM 1378 N N . ASN A 1 182 ? -6.484 -16.906 -5.832 1 98.5 182 ASN A N 1
ATOM 1379 C CA . ASN A 1 182 ? -6.945 -17.469 -7.098 1 98.5 182 ASN A CA 1
ATOM 1380 C C . ASN A 1 182 ? -6.184 -16.891 -8.281 1 98.5 182 ASN A C 1
ATOM 1382 O O . ASN A 1 182 ? -6.684 -16.891 -9.406 1 98.5 182 ASN A O 1
ATOM 1386 N N . SER A 1 183 ? -4.949 -16.438 -8.023 1 98.06 183 SER A N 1
ATOM 1387 C CA . SER A 1 183 ? -4.148 -15.742 -9.031 1 98.06 183 SER A CA 1
ATOM 1388 C C . SER A 1 183 ? -3.838 -16.656 -10.211 1 98.06 183 SER A C 1
ATOM 1390 O O . SER A 1 183 ? -3.746 -16.188 -11.352 1 98.06 183 SER A O 1
ATOM 1392 N N . TRP A 1 184 ? -3.713 -17.953 -9.961 1 97.94 184 TRP A N 1
ATOM 1393 C CA . TRP A 1 184 ? -3.348 -18.906 -11.008 1 97.94 184 TRP A CA 1
ATOM 1394 C C . TRP A 1 184 ? -4.508 -19.125 -11.977 1 97.94 184 TRP A C 1
ATOM 1396 O O . TRP A 1 184 ? -4.336 -19.031 -13.195 1 97.94 184 TRP A O 1
ATOM 1406 N N . ALA A 1 185 ? -5.703 -19.297 -11.508 1 98.06 185 ALA A N 1
ATOM 1407 C CA . ALA A 1 185 ? -6.844 -19.719 -12.32 1 98.06 185 ALA A CA 1
ATOM 1408 C C . ALA A 1 185 ? -7.605 -18.516 -12.867 1 98.06 185 ALA A C 1
ATOM 1410 O O . ALA A 1 185 ? -8.289 -18.609 -13.883 1 98.06 185 ALA A O 1
ATOM 1411 N N . THR A 1 186 ? -7.488 -17.344 -12.133 1 98.06 186 THR A N 1
ATOM 1412 C CA . THR A 1 186 ? -8.32 -16.203 -12.461 1 98.06 186 THR A CA 1
ATOM 1413 C C . THR A 1 186 ? -9.797 -16.578 -12.453 1 98.06 186 THR A C 1
ATOM 1415 O O . THR A 1 186 ? -10.148 -17.734 -12.211 1 98.06 186 THR A O 1
ATOM 1418 N N . PRO A 1 187 ? -10.688 -15.555 -12.688 1 98 187 PRO A N 1
ATOM 1419 C CA . PRO A 1 187 ? -12.109 -15.906 -12.75 1 98 187 PRO A CA 1
ATOM 1420 C C . PRO A 1 187 ? -12.469 -16.719 -13.992 1 98 187 PRO A C 1
ATOM 1422 O O . PRO A 1 187 ? -13.578 -17.234 -14.094 1 98 187 PRO A O 1
ATOM 1425 N N . VAL A 1 188 ? -11.578 -16.875 -14.891 1 97.88 188 VAL A N 1
ATOM 1426 C CA . VAL A 1 188 ? -11.844 -17.562 -16.141 1 97.88 188 VAL A CA 1
ATOM 1427 C C . VAL A 1 188 ? -11.984 -19.062 -15.891 1 97.88 188 VAL A C 1
ATOM 1429 O O . VAL A 1 188 ? -12.891 -19.703 -16.422 1 97.88 188 VAL A O 1
ATOM 1432 N N . PHE A 1 189 ? -11.109 -19.625 -15.039 1 98.19 189 PHE A N 1
ATOM 1433 C CA . PHE A 1 189 ? -11.07 -21.078 -14.922 1 98.19 189 PHE A CA 1
ATOM 1434 C C . PHE A 1 189 ? -11.617 -21.516 -13.57 1 98.19 189 PHE A C 1
ATOM 1436 O O . PHE A 1 189 ? -11.906 -22.703 -13.367 1 98.19 189 PHE A O 1
ATOM 1443 N N . GLN A 1 190 ? -11.734 -20.609 -12.609 1 97.81 190 GLN A N 1
ATOM 1444 C CA . GLN A 1 190 ? -12.219 -20.953 -11.273 1 97.81 190 GLN A CA 1
ATOM 1445 C C . GLN A 1 190 ? -12.812 -19.734 -10.57 1 97.81 190 GLN A C 1
ATOM 1447 O O . GLN A 1 190 ? -12.219 -18.656 -10.578 1 97.81 190 GLN A O 1
ATOM 1452 N N . ARG A 1 191 ? -14 -19.844 -10.047 1 97.88 191 ARG A N 1
ATOM 1453 C CA . ARG A 1 191 ? -14.648 -18.812 -9.242 1 97.88 191 ARG A CA 1
ATOM 1454 C C . ARG A 1 191 ? -14.953 -19.344 -7.844 1 97.88 191 ARG A C 1
ATOM 1456 O O . ARG A 1 191 ? -16.094 -19.734 -7.562 1 97.88 191 ARG A O 1
ATOM 1463 N N . PRO A 1 192 ? -14 -19.156 -6.918 1 98.69 192 PRO A N 1
ATOM 1464 C CA . PRO A 1 192 ? -14.07 -19.781 -5.594 1 98.69 192 PRO A CA 1
ATOM 1465 C C . PRO A 1 192 ? -15.281 -19.312 -4.785 1 98.69 192 PRO A C 1
ATOM 1467 O O . PRO A 1 192 ? -15.812 -20.078 -3.982 1 98.69 192 PRO A O 1
ATOM 1470 N N . LEU A 1 193 ? -15.75 -18.094 -4.992 1 98.5 193 LEU A N 1
ATOM 1471 C CA . LEU A 1 193 ? -16.891 -17.594 -4.234 1 98.5 193 LEU A CA 1
ATOM 1472 C C . LEU A 1 193 ? -18.141 -18.438 -4.52 1 98.5 193 LEU A C 1
ATOM 1474 O O . LEU A 1 193 ? -18.953 -18.656 -3.629 1 98.5 193 LEU A O 1
ATOM 1478 N N . THR A 1 194 ? -18.297 -18.906 -5.766 1 96.62 194 THR A N 1
ATOM 1479 C CA . THR A 1 194 ? -19.438 -19.734 -6.141 1 96.62 194 THR A CA 1
ATOM 1480 C C . THR A 1 194 ? -19.312 -21.125 -5.539 1 96.62 194 THR A C 1
ATOM 1482 O O . THR A 1 194 ? -20.281 -21.891 -5.52 1 96.62 194 THR A O 1
ATOM 1485 N N . GLN A 1 195 ? -18.172 -21.469 -5.027 1 97.69 195 GLN A N 1
ATOM 1486 C CA . GLN A 1 195 ? -17.922 -22.766 -4.426 1 97.69 195 GLN A CA 1
ATOM 1487 C C . GLN A 1 195 ? -18.031 -22.703 -2.906 1 97.69 195 GLN A C 1
ATOM 1489 O O . GLN A 1 195 ? -17.734 -23.672 -2.215 1 97.69 195 GLN A O 1
ATOM 1494 N N . GLY A 1 196 ? -18.297 -21.516 -2.42 1 98.25 196 GLY A N 1
ATOM 1495 C CA . GLY A 1 196 ? -18.562 -21.375 -0.995 1 98.25 196 GLY A CA 1
ATOM 1496 C C . GLY A 1 196 ? -17.438 -20.688 -0.25 1 98.25 196 GLY A C 1
ATOM 1497 O O . GLY A 1 196 ? -17.531 -20.453 0.956 1 98.25 196 GLY A O 1
ATOM 1498 N N . ILE A 1 197 ? -16.359 -20.344 -0.862 1 98.81 197 ILE A N 1
ATOM 1499 C CA . ILE A 1 197 ? -15.266 -19.609 -0.247 1 98.81 197 ILE A CA 1
ATOM 1500 C C . ILE A 1 197 ? -15.727 -18.188 0.098 1 98.81 197 ILE A C 1
ATOM 1502 O O . ILE A 1 197 ? -16.453 -17.562 -0.67 1 98.81 197 ILE A O 1
ATOM 1506 N N . ASP A 1 198 ? -15.242 -17.641 1.21 1 98.88 198 ASP A N 1
ATOM 1507 C CA . ASP A 1 198 ? -15.742 -16.359 1.706 1 98.88 198 ASP A CA 1
ATOM 1508 C C . ASP A 1 198 ? -15.031 -15.188 1.029 1 98.88 198 ASP A C 1
ATOM 1510 O O . ASP A 1 198 ? -15.648 -14.164 0.731 1 98.88 198 ASP A O 1
ATOM 1514 N N . VAL A 1 199 ? -13.711 -15.312 0.879 1 98.88 199 VAL A N 1
ATOM 1515 C CA . VAL A 1 199 ? -12.883 -14.219 0.38 1 98.88 199 VAL A CA 1
ATOM 1516 C C . VAL A 1 199 ? -11.938 -14.742 -0.702 1 98.88 199 VAL A C 1
ATOM 1518 O O . VAL A 1 199 ? -11.266 -15.758 -0.513 1 98.88 199 VAL A O 1
ATOM 1521 N N . VAL A 1 200 ? -11.875 -14.055 -1.817 1 98.88 200 VAL A N 1
ATOM 1522 C CA . VAL A 1 200 ? -10.961 -14.398 -2.896 1 98.88 200 VAL A CA 1
ATOM 1523 C C . VAL A 1 200 ? -9.961 -13.266 -3.111 1 98.88 200 VAL A C 1
ATOM 1525 O O . VAL A 1 200 ? -10.344 -12.086 -3.105 1 98.88 200 VAL A O 1
ATOM 1528 N N . LEU A 1 201 ? -8.688 -13.641 -3.275 1 98.19 201 LEU A N 1
ATOM 1529 C CA . LEU A 1 201 ? -7.586 -12.719 -3.529 1 98.19 201 LEU A CA 1
ATOM 1530 C C . LEU A 1 201 ? -6.988 -12.961 -4.914 1 98.19 201 LEU A C 1
ATOM 1532 O O . LEU A 1 201 ? -6.93 -14.094 -5.379 1 98.19 201 LEU A O 1
ATOM 1536 N N . HIS A 1 202 ? -6.551 -11.852 -5.512 1 98.69 202 HIS A N 1
ATOM 1537 C CA . HIS A 1 202 ? -5.715 -11.953 -6.703 1 98.69 202 HIS A CA 1
ATOM 1538 C C . HIS A 1 202 ? -4.492 -11.055 -6.598 1 98.69 202 HIS A C 1
ATOM 1540 O O . HIS A 1 202 ? -4.59 -9.922 -6.121 1 98.69 202 HIS A O 1
ATOM 1546 N N . SER A 1 203 ? -3.336 -11.602 -6.949 1 98.31 203 SER A N 1
ATOM 1547 C CA . SER A 1 203 ? -2.301 -10.703 -7.445 1 98.31 203 SER A CA 1
ATOM 1548 C C . SER A 1 203 ? -2.646 -10.172 -8.836 1 98.31 203 SER A C 1
ATOM 1550 O O . SER A 1 203 ? -2.471 -10.875 -9.836 1 98.31 203 SER A O 1
ATOM 1552 N N . ALA A 1 204 ? -3.057 -8.945 -8.867 1 98.31 204 ALA A N 1
ATOM 1553 C CA . ALA A 1 204 ? -3.514 -8.375 -10.133 1 98.31 204 ALA A CA 1
ATOM 1554 C C . ALA A 1 204 ? -2.336 -8.062 -11.047 1 98.31 204 ALA A C 1
ATOM 1556 O O . ALA A 1 204 ? -2.525 -7.766 -12.234 1 98.31 204 ALA A O 1
ATOM 1557 N N . SER A 1 205 ? -1.107 -8.203 -10.523 1 96.94 205 SER A N 1
ATOM 1558 C CA . SER A 1 205 ? 0.106 -8.039 -11.312 1 96.94 205 SER A CA 1
ATOM 1559 C C . SER A 1 205 ? 0.218 -9.117 -12.383 1 96.94 205 SER A C 1
ATOM 1561 O O . SER A 1 205 ? 0.93 -8.945 -13.375 1 96.94 205 SER A O 1
ATOM 1563 N N . LYS A 1 206 ? -0.413 -10.258 -12.117 1 97.44 206 LYS A N 1
ATOM 1564 C CA . LYS A 1 206 ? -0.251 -11.461 -12.93 1 97.44 206 LYS A CA 1
ATOM 1565 C C . LYS A 1 206 ? -1.222 -11.469 -14.102 1 97.44 206 LYS A C 1
ATOM 1567 O O . LYS A 1 206 ? -1.268 -10.516 -14.883 1 97.44 206 LYS A O 1
ATOM 1572 N N . TYR A 1 207 ? -2.018 -12.484 -14.258 1 97.88 207 TYR A N 1
ATOM 1573 C CA . TYR A 1 207 ? -2.859 -12.656 -15.438 1 97.88 207 TYR A CA 1
ATOM 1574 C C . TYR A 1 207 ? -3.9 -11.547 -15.531 1 97.88 207 TYR A C 1
ATOM 1576 O O . TYR A 1 207 ? -4.297 -11.156 -16.625 1 97.88 207 TYR A O 1
ATOM 1584 N N . ILE A 1 208 ? -4.379 -11.008 -14.344 1 98.25 208 ILE A N 1
ATOM 1585 C CA . ILE A 1 208 ? -5.406 -9.969 -14.359 1 98.25 208 ILE A CA 1
ATOM 1586 C C . ILE A 1 208 ? -4.914 -8.773 -15.18 1 98.25 208 ILE A C 1
ATOM 1588 O O . ILE A 1 208 ? -5.641 -8.25 -16.031 1 98.25 208 ILE A O 1
ATOM 1592 N N . SER A 1 209 ? -3.717 -8.305 -14.906 1 97.44 209 SER A N 1
ATOM 1593 C CA . SER A 1 209 ? -3.121 -7.262 -15.734 1 97.44 209 SER A CA 1
ATOM 1594 C C . SER A 1 209 ? -2.797 -7.777 -17.125 1 97.44 209 SER A C 1
ATOM 1596 O O . SER A 1 209 ? -3.32 -7.27 -18.125 1 97.44 209 SER A O 1
ATOM 1598 N N . GLY A 1 210 ? -1.928 -8.742 -17.188 1 96.62 210 GLY A N 1
ATOM 1599 C CA . GLY A 1 210 ? -1.631 -9.43 -18.438 1 96.62 210 GLY A CA 1
ATOM 1600 C C . GLY A 1 210 ? -0.547 -8.75 -19.25 1 96.62 210 GLY A C 1
ATOM 1601 O O . GLY A 1 210 ? -0.153 -9.242 -20.297 1 96.62 210 GLY A O 1
ATOM 1602 N N . HIS A 1 211 ? 0.061 -7.645 -18.781 1 95.19 211 HIS A N 1
ATOM 1603 C CA . HIS A 1 211 ? 0.924 -6.855 -19.656 1 95.19 211 HIS A CA 1
ATOM 1604 C C . HIS A 1 211 ? 2.27 -6.578 -18.984 1 95.19 211 HIS A C 1
ATOM 1606 O O . HIS A 1 211 ? 3.074 -5.801 -19.516 1 95.19 211 HIS A O 1
ATOM 1612 N N . SER A 1 212 ? 2.508 -7.152 -17.781 1 94.38 212 SER A N 1
ATOM 1613 C CA . SER A 1 212 ? 3.766 -7.004 -17.062 1 94.38 212 SER A CA 1
ATOM 1614 C C . SER A 1 212 ? 4.113 -5.535 -16.859 1 94.38 212 SER A C 1
ATOM 1616 O O . SER A 1 212 ? 5.285 -5.152 -16.922 1 94.38 212 SER A O 1
ATOM 1618 N N . ASP A 1 213 ? 3.125 -4.711 -16.594 1 94.69 213 ASP A N 1
ATOM 1619 C CA . ASP A 1 213 ? 3.389 -3.279 -16.5 1 94.69 213 ASP A CA 1
ATOM 1620 C C . ASP A 1 213 ? 2.832 -2.713 -15.188 1 94.69 213 ASP A C 1
ATOM 1622 O O . ASP A 1 213 ? 3.01 -1.529 -14.891 1 94.69 213 ASP A O 1
ATOM 1626 N N . THR A 1 214 ? 2.18 -3.562 -14.445 1 95 214 THR A N 1
ATOM 1627 C CA . THR A 1 214 ? 1.487 -3.053 -13.266 1 95 214 THR A CA 1
ATOM 1628 C C . THR A 1 214 ? 1.601 -4.035 -12.102 1 95 214 THR A C 1
ATOM 1630 O O . THR A 1 214 ? 1.482 -5.25 -12.297 1 95 214 THR A O 1
ATOM 1633 N N . VAL A 1 215 ? 1.898 -3.547 -10.906 1 97 215 VAL A N 1
ATOM 1634 C CA . VAL A 1 215 ? 1.804 -4.316 -9.672 1 97 215 VAL A CA 1
ATOM 1635 C C . VAL A 1 215 ? 0.565 -3.885 -8.891 1 97 215 VAL A C 1
ATOM 1637 O O . VAL A 1 215 ? 0.353 -2.693 -8.656 1 97 215 VAL A O 1
ATOM 1640 N N . ALA A 1 216 ? -0.261 -4.797 -8.531 1 98.38 216 ALA A N 1
ATOM 1641 C CA . ALA A 1 216 ? -1.501 -4.5 -7.82 1 98.38 216 ALA A CA 1
ATOM 1642 C C . ALA A 1 216 ? -2.111 -5.766 -7.227 1 98.38 216 ALA A C 1
ATOM 1644 O O . ALA A 1 216 ? -1.633 -6.875 -7.488 1 98.38 216 ALA A O 1
ATOM 1645 N N . GLY A 1 217 ? -3.064 -5.613 -6.383 1 98.69 217 GLY A N 1
ATOM 1646 C CA . GLY A 1 217 ? -3.867 -6.695 -5.832 1 98.69 217 GLY A CA 1
ATOM 1647 C C . GLY A 1 217 ? -5.336 -6.34 -5.695 1 98.69 217 GLY A C 1
ATOM 1648 O O . GLY A 1 217 ? -5.715 -5.176 -5.859 1 98.69 217 GLY A O 1
ATOM 1649 N N . VAL A 1 218 ? -6.16 -7.332 -5.465 1 98.88 218 VAL A N 1
ATOM 1650 C CA . VAL A 1 218 ? -7.586 -7.09 -5.277 1 98.88 218 VAL A CA 1
ATOM 1651 C C . VAL A 1 218 ? -8.188 -8.195 -4.418 1 98.88 218 VAL A C 1
ATOM 1653 O O . VAL A 1 218 ? -7.742 -9.344 -4.469 1 98.88 218 VAL A O 1
ATOM 1656 N N . VAL A 1 219 ? -9.109 -7.824 -3.588 1 98.88 219 VAL A N 1
ATOM 1657 C CA . VAL A 1 219 ? -9.875 -8.742 -2.746 1 98.88 219 VAL A CA 1
ATOM 1658 C C . VAL A 1 219 ? -11.359 -8.664 -3.109 1 98.88 219 VAL A C 1
ATOM 1660 O O . VAL A 1 219 ? -11.914 -7.566 -3.25 1 98.88 219 VAL A O 1
ATOM 1663 N N . ILE A 1 220 ? -12.008 -9.75 -3.32 1 98.88 220 ILE A N 1
ATOM 1664 C CA . ILE A 1 220 ? -13.438 -9.828 -3.623 1 98.88 220 ILE A CA 1
ATOM 1665 C C . ILE A 1 220 ? -14.141 -10.664 -2.555 1 98.88 220 ILE A C 1
ATOM 1667 O O . ILE A 1 220 ? -13.641 -11.711 -2.143 1 98.88 220 ILE A O 1
ATOM 1671 N N . ALA A 1 221 ? -15.266 -10.25 -2.094 1 98.81 221 ALA A N 1
ATOM 1672 C CA . ALA A 1 221 ? -16.078 -10.93 -1.087 1 98.81 221 ALA A CA 1
ATOM 1673 C C . ALA A 1 221 ? -17.484 -10.359 -1.036 1 98.81 221 ALA A C 1
ATOM 1675 O O . ALA A 1 221 ? -17.969 -9.789 -2.02 1 98.81 221 ALA A O 1
ATOM 1676 N N . SER A 1 222 ? -18.234 -10.734 0.039 1 98.69 222 SER A N 1
ATOM 1677 C CA . SER A 1 222 ? -19.5 -10.078 0.327 1 98.69 222 SER A CA 1
ATOM 1678 C C . SER A 1 222 ? -19.297 -8.609 0.678 1 98.69 222 SER A C 1
ATOM 1680 O O . SER A 1 222 ? -18.203 -8.203 1.058 1 98.69 222 SER A O 1
ATOM 1682 N N . SER A 1 223 ? -20.344 -7.816 0.513 1 98.12 223 SER A N 1
ATOM 1683 C CA . SER A 1 223 ? -20.281 -6.391 0.818 1 98.12 223 SER A CA 1
ATOM 1684 C C . SER A 1 223 ? -19.859 -6.152 2.264 1 98.12 223 SER A C 1
ATOM 1686 O O . SER A 1 223 ? -19.078 -5.238 2.545 1 98.12 223 SER A O 1
ATOM 1688 N N . ASP A 1 224 ? -20.297 -6.965 3.143 1 98.12 224 ASP A N 1
ATOM 1689 C CA . ASP A 1 224 ? -19.984 -6.805 4.559 1 98.12 224 ASP A CA 1
ATOM 1690 C C . ASP A 1 224 ? -18.484 -7.035 4.816 1 98.12 224 ASP A C 1
ATOM 1692 O O . ASP A 1 224 ? -17.859 -6.27 5.543 1 98.12 224 ASP A O 1
ATOM 1696 N N . LEU A 1 225 ? -17.984 -8.117 4.293 1 98.56 225 LEU A N 1
ATOM 1697 C CA . LEU A 1 225 ? -16.562 -8.43 4.484 1 98.56 225 LEU A CA 1
ATOM 1698 C C . LEU A 1 225 ? -15.68 -7.355 3.865 1 98.56 225 LEU A C 1
ATOM 1700 O O . LEU A 1 225 ? -14.672 -6.965 4.453 1 98.56 225 LEU A O 1
ATOM 1704 N N . ILE A 1 226 ? -16.062 -6.855 2.686 1 98.25 226 ILE A N 1
ATOM 1705 C CA . ILE A 1 226 ? -15.281 -5.832 2.002 1 98.25 226 ILE A CA 1
ATOM 1706 C C . ILE A 1 226 ? -15.344 -4.523 2.791 1 98.25 226 ILE A C 1
ATOM 1708 O O . ILE A 1 226 ? -14.352 -3.799 2.879 1 98.25 226 ILE A O 1
ATOM 1712 N N . THR A 1 227 ? -16.5 -4.207 3.328 1 96.31 227 THR A N 1
ATOM 1713 C CA . THR A 1 227 ? -16.641 -3.012 4.156 1 96.31 227 THR A CA 1
ATOM 1714 C C . THR A 1 227 ? -15.68 -3.074 5.344 1 96.31 227 THR A C 1
ATOM 1716 O O . THR A 1 227 ? -15.039 -2.076 5.688 1 96.31 227 THR A O 1
ATOM 1719 N N . GLN A 1 228 ? -15.57 -4.207 5.918 1 96.5 228 GLN A N 1
ATOM 1720 C CA . GLN A 1 228 ? -14.656 -4.387 7.043 1 96.5 228 GLN A CA 1
ATOM 1721 C C . GLN A 1 228 ? -13.203 -4.191 6.609 1 96.5 228 GLN A C 1
ATOM 1723 O O . GLN A 1 228 ? -12.422 -3.539 7.305 1 96.5 228 GLN A O 1
ATOM 1728 N N . ILE A 1 229 ? -12.859 -4.762 5.477 1 97.56 229 ILE A N 1
ATOM 1729 C CA . ILE A 1 229 ? -11.508 -4.637 4.957 1 97.56 229 ILE A CA 1
ATOM 1730 C C . ILE A 1 229 ? -11.211 -3.176 4.625 1 97.56 229 ILE A C 1
ATOM 1732 O O . ILE A 1 229 ? -10.141 -2.66 4.957 1 97.56 229 ILE A O 1
ATOM 1736 N N . ARG A 1 230 ? -12.141 -2.467 4.023 1 95.25 230 ARG A N 1
ATOM 1737 C CA . ARG A 1 230 ? -11.961 -1.062 3.672 1 95.25 230 ARG A CA 1
ATOM 1738 C C . ARG A 1 230 ? -11.781 -0.204 4.922 1 95.25 230 ARG A C 1
ATOM 1740 O O . ARG A 1 230 ? -10.906 0.664 4.965 1 95.25 230 ARG A O 1
ATOM 1747 N N . ASP A 1 231 ? -12.602 -0.479 5.875 1 92.56 231 ASP A N 1
ATOM 1748 C CA . ASP A 1 231 ? -12.664 0.356 7.07 1 92.56 231 ASP A CA 1
ATOM 1749 C C . ASP A 1 231 ? -11.43 0.154 7.949 1 92.56 231 ASP A C 1
ATOM 1751 O O . ASP A 1 231 ? -10.945 1.1 8.57 1 92.56 231 ASP A O 1
ATOM 1755 N N . LEU A 1 232 ? -10.875 -1.046 7.895 1 94.5 232 LEU A N 1
ATOM 1756 C CA . LEU A 1 232 ? -9.789 -1.349 8.812 1 94.5 232 LEU A CA 1
ATOM 1757 C C . LEU A 1 232 ? -8.453 -1.383 8.078 1 94.5 232 LEU A C 1
ATOM 1759 O O . LEU A 1 232 ? -7.691 -0.412 8.117 1 94.5 232 LEU A O 1
ATOM 1763 N N . SER A 1 233 ? -8.32 -2.367 7.242 1 95.25 233 SER A N 1
ATOM 1764 C CA . SER A 1 233 ? -6.973 -2.621 6.742 1 95.25 233 SER A CA 1
ATOM 1765 C C . SER A 1 233 ? -6.613 -1.667 5.609 1 95.25 233 SER A C 1
ATOM 1767 O O . SER A 1 233 ? -5.492 -1.161 5.551 1 95.25 233 SER A O 1
ATOM 1769 N N . LEU A 1 234 ? -7.523 -1.426 4.691 1 95.75 234 LEU A N 1
ATOM 1770 C CA . LEU A 1 234 ? -7.184 -0.466 3.648 1 95.75 234 LEU A CA 1
ATOM 1771 C C . LEU A 1 234 ? -6.887 0.905 4.246 1 95.75 234 LEU A C 1
ATOM 1773 O O . LEU A 1 234 ? -5.887 1.537 3.895 1 95.75 234 LEU A O 1
ATOM 1777 N N . SER A 1 235 ? -7.762 1.345 5.121 1 94.31 235 SER A N 1
ATOM 1778 C CA . SER A 1 235 ? -7.641 2.674 5.711 1 94.31 235 SER A CA 1
ATOM 1779 C C . SER A 1 235 ? -6.391 2.787 6.574 1 94.31 235 SER A C 1
ATOM 1781 O O . SER A 1 235 ? -5.703 3.811 6.547 1 94.31 235 SER A O 1
ATOM 1783 N N . LEU A 1 236 ? -6.047 1.731 7.293 1 96.62 236 LEU A N 1
ATOM 1784 C CA . LEU A 1 236 ? -5.027 1.847 8.328 1 96.62 236 LEU A CA 1
ATOM 1785 C C . LEU A 1 236 ? -3.67 1.385 7.812 1 96.62 236 LEU A C 1
ATOM 1787 O O . LEU A 1 236 ? -2.631 1.876 8.258 1 96.62 236 LEU A O 1
ATOM 1791 N N . LEU A 1 237 ? -3.67 0.433 6.871 1 97.62 237 LEU A N 1
ATOM 1792 C CA . LEU A 1 237 ? -2.406 -0.015 6.297 1 97.62 237 LEU A CA 1
ATOM 1793 C C . LEU A 1 237 ? -2.061 0.788 5.047 1 97.62 237 LEU A C 1
ATOM 1795 O O . LEU A 1 237 ? -0.897 0.85 4.645 1 97.62 237 LEU A O 1
ATOM 1799 N N . GLY A 1 238 ? -3.029 1.275 4.383 1 97.69 238 GLY A N 1
ATOM 1800 C CA . GLY A 1 238 ? -2.857 2.355 3.426 1 97.69 238 GLY A CA 1
ATOM 1801 C C . GLY A 1 238 ? -2.365 1.881 2.072 1 97.69 238 GLY A C 1
ATOM 1802 O O . GLY A 1 238 ? -1.874 2.678 1.271 1 97.69 238 GLY A O 1
ATOM 1803 N N . GLY A 1 239 ? -2.396 0.571 1.795 1 97.88 239 GLY A N 1
ATOM 1804 C CA . GLY A 1 239 ? -1.919 0.048 0.525 1 97.88 239 GLY A CA 1
ATOM 1805 C C . GLY A 1 239 ? -2.902 0.255 -0.612 1 97.88 239 GLY A C 1
ATOM 1806 O O . GLY A 1 239 ? -3.297 -0.702 -1.28 1 97.88 239 GLY A O 1
ATOM 1807 N N . LYS A 1 240 ? -3.258 1.519 -0.885 1 97.25 240 LYS A N 1
ATOM 1808 C CA . LYS A 1 240 ? -4.305 1.826 -1.854 1 97.25 240 LYS A CA 1
ATOM 1809 C C . LYS A 1 240 ? -3.805 1.639 -3.283 1 97.25 240 LYS A C 1
ATOM 1811 O O . LYS A 1 240 ? -2.629 1.865 -3.57 1 97.25 240 LYS A O 1
ATOM 1816 N N . LEU A 1 241 ? -4.715 1.316 -4.168 1 98 241 LEU A N 1
ATOM 1817 C CA . LEU A 1 241 ? -4.449 1.2 -5.598 1 98 241 LEU A CA 1
ATOM 1818 C C . LEU A 1 241 ? -4.434 2.572 -6.262 1 98 241 LEU A C 1
ATOM 1820 O O . LEU A 1 241 ? -5.336 3.383 -6.043 1 98 241 LEU A O 1
ATOM 1824 N N . ALA A 1 242 ? -3.4 2.848 -7.059 1 97.5 242 ALA A N 1
ATOM 1825 C CA . ALA A 1 242 ? -3.287 4.117 -7.777 1 97.5 242 ALA A CA 1
ATOM 1826 C C . ALA A 1 242 ? -4.262 4.172 -8.953 1 97.5 242 ALA A C 1
ATOM 1828 O O . ALA A 1 242 ? -4.461 3.174 -9.648 1 97.5 242 ALA A O 1
ATOM 1829 N N . PRO A 1 243 ? -4.789 5.359 -9.25 1 96.31 243 PRO A N 1
ATOM 1830 C CA . PRO A 1 243 ? -5.762 5.473 -10.336 1 96.31 243 PRO A CA 1
ATOM 1831 C C . PRO A 1 243 ? -5.195 5.027 -11.68 1 96.31 243 PRO A C 1
ATOM 1833 O O . PRO A 1 243 ? -5.867 4.316 -12.438 1 96.31 243 PRO A O 1
ATOM 1836 N N . PHE A 1 244 ? -3.982 5.41 -12.008 1 96.75 244 PHE A N 1
ATOM 1837 C CA . PHE A 1 244 ? -3.395 5.031 -13.289 1 96.75 244 PHE A CA 1
ATOM 1838 C C . PHE A 1 244 ? -3.244 3.518 -13.391 1 96.75 244 PHE A C 1
ATOM 1840 O O . PHE A 1 244 ? -3.514 2.93 -14.438 1 96.75 244 PHE A O 1
ATOM 1847 N N . GLU A 1 245 ? -2.809 2.916 -12.367 1 97.38 245 GLU A N 1
ATOM 1848 C CA . GLU A 1 245 ? -2.648 1.464 -12.367 1 97.38 245 GLU A CA 1
ATOM 1849 C C . GLU A 1 245 ? -4 0.761 -12.438 1 97.38 245 GLU A C 1
ATOM 1851 O O . GLU A 1 245 ? -4.133 -0.284 -13.078 1 97.38 245 GLU A O 1
ATOM 1856 N N . ALA A 1 246 ? -5.004 1.347 -11.773 1 97.69 246 ALA A N 1
ATOM 1857 C CA . ALA A 1 246 ? -6.355 0.809 -11.898 1 97.69 246 ALA A CA 1
ATOM 1858 C C . ALA A 1 246 ? -6.84 0.876 -13.344 1 97.69 246 ALA A C 1
ATOM 1860 O O . ALA A 1 246 ? -7.512 -0.04 -13.82 1 97.69 246 ALA A O 1
ATOM 1861 N N . TRP A 1 247 ? -6.551 1.982 -13.977 1 96.12 247 TRP A N 1
ATOM 1862 C CA . TRP A 1 247 ? -6.918 2.16 -15.375 1 96.12 247 TRP A CA 1
ATOM 1863 C C . TRP A 1 247 ? -6.246 1.106 -16.25 1 96.12 247 TRP A C 1
ATOM 1865 O O . TRP A 1 247 ? -6.891 0.515 -17.125 1 96.12 247 TRP A O 1
ATOM 1875 N N . LEU A 1 248 ? -4.949 0.833 -16.031 1 96.88 248 LEU A N 1
ATOM 1876 C CA . LEU A 1 248 ? -4.219 -0.2 -16.75 1 96.88 248 LEU A CA 1
ATOM 1877 C C . LEU A 1 248 ? -4.824 -1.576 -16.5 1 96.88 248 LEU A C 1
ATOM 1879 O O . LEU A 1 248 ? -4.922 -2.396 -17.422 1 96.88 248 LEU A O 1
ATOM 1883 N N . LEU A 1 249 ? -5.223 -1.842 -15.258 1 97.88 249 LEU A N 1
ATOM 1884 C CA . LEU A 1 249 ? -5.828 -3.123 -14.914 1 97.88 249 LEU A CA 1
ATOM 1885 C C . LEU A 1 249 ? -7.156 -3.309 -15.641 1 97.88 249 LEU A C 1
ATOM 1887 O O . LEU A 1 249 ? -7.461 -4.402 -16.125 1 97.88 249 LEU A O 1
ATOM 1891 N N . THR A 1 250 ? -7.941 -2.242 -15.672 1 95.94 250 THR A N 1
ATOM 1892 C CA . THR A 1 250 ? -9.211 -2.295 -16.391 1 95.94 250 THR A CA 1
ATOM 1893 C C . THR A 1 250 ? -8.977 -2.633 -17.875 1 95.94 250 THR A C 1
ATOM 1895 O O . THR A 1 250 ? -9.711 -3.439 -18.453 1 95.94 250 THR A O 1
ATOM 1898 N N . ARG A 1 251 ? -7.992 -2.02 -18.438 1 94.12 251 ARG A N 1
ATOM 1899 C CA . ARG A 1 251 ? -7.605 -2.32 -19.812 1 94.12 251 ARG A CA 1
ATOM 1900 C C . ARG A 1 251 ? -7.234 -3.793 -19.969 1 94.12 251 ARG A C 1
ATOM 1902 O O . ARG A 1 251 ? -7.641 -4.441 -20.938 1 94.12 251 ARG A O 1
ATOM 1909 N N . GLY A 1 252 ? -6.441 -4.336 -19 1 95.5 252 GLY A N 1
ATOM 1910 C CA . GLY A 1 252 ? -6.035 -5.734 -19.047 1 95.5 252 GLY A CA 1
ATOM 1911 C C . GLY A 1 252 ? -7.199 -6.695 -18.922 1 95.5 252 GLY A C 1
ATOM 1912 O O . GLY A 1 252 ? -7.223 -7.738 -19.578 1 95.5 252 GLY A O 1
ATOM 1913 N N . LEU A 1 253 ? -8.188 -6.367 -18.141 1 95.56 253 LEU A N 1
ATOM 1914 C CA . LEU A 1 253 ? -9.336 -7.227 -17.891 1 95.56 253 LEU A CA 1
ATOM 1915 C C . LEU A 1 253 ? -10.125 -7.453 -19.172 1 95.56 253 LEU A C 1
ATOM 1917 O O . LEU A 1 253 ? -10.727 -8.516 -19.359 1 95.56 253 LEU A O 1
ATOM 1921 N N . ARG A 1 254 ? -10.117 -6.492 -20.094 1 92.19 254 ARG A N 1
ATOM 1922 C CA . ARG A 1 254 ? -10.922 -6.562 -21.312 1 92.19 254 ARG A CA 1
ATOM 1923 C C . ARG A 1 254 ? -10.484 -7.73 -22.188 1 92.19 254 ARG A C 1
ATOM 1925 O O . ARG A 1 254 ? -11.273 -8.242 -22.984 1 92.19 254 ARG A O 1
ATOM 1932 N N . THR A 1 255 ? -9.242 -8.164 -21.984 1 94.5 255 THR A N 1
ATOM 1933 C CA . THR A 1 255 ? -8.727 -9.227 -22.828 1 94.5 255 THR A CA 1
ATOM 1934 C C . THR A 1 255 ? -8.422 -10.477 -22.016 1 94.5 255 THR A C 1
ATOM 1936 O O . THR A 1 255 ? -7.758 -11.398 -22.484 1 94.5 255 THR A O 1
ATOM 1939 N N . LEU A 1 256 ? -8.836 -10.508 -20.766 1 97.06 256 LEU A N 1
ATOM 1940 C CA . LEU A 1 256 ? -8.445 -11.57 -19.844 1 97.06 256 LEU A CA 1
ATOM 1941 C C . LEU A 1 256 ? -8.805 -12.938 -20.406 1 97.06 256 LEU A C 1
ATOM 1943 O O . LEU A 1 256 ? -7.949 -13.828 -20.484 1 97.06 256 LEU A O 1
ATOM 1947 N N . GLU A 1 257 ? -10.047 -13.125 -20.828 1 95.88 257 GLU A N 1
ATOM 1948 C CA . GLU A 1 257 ? -10.492 -14.461 -21.234 1 95.88 257 GLU A CA 1
ATOM 1949 C C . GLU A 1 257 ? -9.734 -14.945 -22.469 1 95.88 257 GLU A C 1
ATOM 1951 O O . GLU A 1 257 ? -9.273 -16.094 -22.5 1 95.88 257 GLU A O 1
ATOM 1956 N N . VAL A 1 258 ? -9.602 -14.102 -23.516 1 95 258 VAL A N 1
ATOM 1957 C CA . VAL A 1 258 ? -8.93 -14.523 -24.75 1 95 258 VAL A CA 1
ATOM 1958 C C . VAL A 1 258 ? -7.465 -14.844 -24.453 1 95 258 VAL A C 1
ATOM 1960 O O . VAL A 1 258 ? -6.875 -15.727 -25.078 1 95 258 VAL A O 1
ATOM 1963 N N . ARG A 1 259 ? -6.84 -14.078 -23.531 1 97.69 259 ARG A N 1
ATOM 1964 C CA . ARG A 1 259 ? -5.449 -14.344 -23.172 1 97.69 259 ARG A CA 1
ATOM 1965 C C . ARG A 1 259 ? -5.32 -15.656 -22.406 1 97.69 259 ARG A C 1
ATOM 1967 O O . ARG A 1 259 ? -4.43 -16.453 -22.688 1 97.69 259 ARG A O 1
ATOM 1974 N N . MET A 1 260 ? -6.242 -15.883 -21.438 1 97.94 260 MET A N 1
ATOM 1975 C CA . MET A 1 260 ? -6.18 -17.109 -20.656 1 97.94 260 MET A CA 1
ATOM 1976 C C . MET A 1 260 ? -6.348 -18.344 -21.547 1 97.94 260 MET A C 1
ATOM 1978 O O . MET A 1 260 ? -5.68 -19.359 -21.344 1 97.94 260 MET A O 1
ATOM 1982 N N . LEU A 1 261 ? -7.238 -18.234 -22.516 1 97 261 LEU A N 1
ATOM 1983 C CA . LEU A 1 261 ? -7.457 -19.344 -23.438 1 97 261 LEU A CA 1
ATOM 1984 C C . LEU A 1 261 ? -6.223 -19.594 -24.281 1 97 261 LEU A C 1
ATOM 1986 O O . LEU A 1 261 ? -5.895 -20.75 -24.594 1 97 261 LEU A O 1
ATOM 1990 N N . ARG A 1 262 ? -5.582 -18.516 -24.703 1 96.38 262 ARG A N 1
ATOM 1991 C CA . ARG A 1 262 ? -4.332 -18.672 -25.453 1 96.38 262 ARG A CA 1
ATOM 1992 C C . ARG A 1 262 ? -3.254 -19.312 -24.578 1 96.38 262 ARG A C 1
ATOM 1994 O O . ARG A 1 262 ? -2.525 -20.188 -25.047 1 96.38 262 ARG A O 1
ATOM 2001 N N . HIS A 1 263 ? -3.098 -18.859 -23.328 1 98 263 HIS A N 1
ATOM 2002 C CA . HIS A 1 263 ? -2.162 -19.469 -22.391 1 98 263 HIS A CA 1
ATOM 2003 C C . HIS A 1 263 ? -2.438 -20.969 -22.234 1 98 263 HIS A C 1
ATOM 2005 O O . HIS A 1 263 ? -1.507 -21.781 -22.234 1 98 263 HIS A O 1
ATOM 2011 N N . GLN A 1 264 ? -3.691 -21.312 -22.094 1 98.06 264 GLN A N 1
ATOM 2012 C CA . GLN A 1 264 ? -4.086 -22.719 -21.969 1 98.06 264 GLN A CA 1
ATOM 2013 C C . GLN A 1 264 ? -3.672 -23.516 -23.203 1 98.06 264 GLN A C 1
ATOM 2015 O O . GLN A 1 264 ? -3.152 -24.625 -23.078 1 98.06 264 GLN A O 1
ATOM 2020 N N . ALA A 1 265 ? -3.967 -22.969 -24.359 1 97.75 265 ALA A N 1
ATOM 2021 C CA . ALA A 1 265 ? -3.641 -23.672 -25.594 1 97.75 265 ALA A CA 1
ATOM 2022 C C . ALA A 1 265 ? -2.148 -23.984 -25.688 1 97.75 265 ALA A C 1
ATOM 2024 O O . ALA A 1 265 ? -1.751 -25.078 -26.078 1 97.75 265 ALA A O 1
ATOM 2025 N N . THR A 1 266 ? -1.351 -22.984 -25.359 1 97.81 266 THR A N 1
ATOM 2026 C CA . THR A 1 266 ? 0.095 -23.188 -25.359 1 97.81 266 THR A CA 1
ATOM 2027 C C . THR A 1 266 ? 0.502 -24.234 -24.328 1 97.81 266 THR A C 1
ATOM 2029 O O . THR A 1 266 ? 1.329 -25.109 -24.609 1 97.81 266 THR A O 1
ATOM 2032 N N . ALA A 1 267 ? -0.062 -24.172 -23.141 1 98.25 267 ALA A N 1
ATOM 2033 C CA . ALA A 1 267 ? 0.246 -25.141 -22.094 1 98.25 267 ALA A CA 1
ATOM 2034 C C . ALA A 1 267 ? -0.113 -26.562 -22.516 1 98.25 267 ALA A C 1
ATOM 2036 O O . ALA A 1 267 ? 0.638 -27.5 -22.266 1 98.25 267 ALA A O 1
ATOM 2037 N N . ASN A 1 268 ? -1.254 -26.703 -23.141 1 98.06 268 ASN A N 1
ATOM 2038 C CA . ASN A 1 268 ? -1.661 -28.016 -23.641 1 98.06 268 ASN A CA 1
ATOM 2039 C C . ASN A 1 268 ? -0.635 -28.578 -24.609 1 98.06 268 ASN A C 1
ATOM 2041 O O . ASN A 1 268 ? -0.297 -29.766 -24.531 1 98.06 268 ASN A O 1
ATOM 2045 N N . THR A 1 269 ? -0.189 -27.797 -25.5 1 97.81 269 THR A N 1
ATOM 2046 C CA . THR A 1 269 ? 0.83 -28.203 -26.453 1 97.81 269 THR A CA 1
ATOM 2047 C C . THR A 1 269 ? 2.104 -28.641 -25.734 1 97.81 269 THR A C 1
ATOM 2049 O O . THR A 1 269 ? 2.686 -29.688 -26.062 1 97.81 269 THR A O 1
ATOM 2052 N N . PHE A 1 270 ? 2.535 -27.875 -24.812 1 98.25 270 PHE A N 1
ATOM 2053 C CA . PHE A 1 270 ? 3.738 -28.188 -24.047 1 98.25 270 PHE A CA 1
ATOM 2054 C C . PHE A 1 270 ? 3.588 -29.516 -23.312 1 98.25 270 PHE A C 1
ATOM 2056 O O . PHE A 1 270 ? 4.496 -30.344 -23.328 1 98.25 270 PHE A O 1
ATOM 2063 N N . LEU A 1 271 ? 2.467 -29.703 -22.656 1 97.94 271 LEU A N 1
ATOM 2064 C CA . LEU A 1 271 ? 2.246 -30.922 -21.875 1 97.94 271 LEU A CA 1
ATOM 2065 C C . LEU A 1 271 ? 2.299 -32.156 -22.766 1 97.94 271 LEU A C 1
ATOM 2067 O O . LEU A 1 271 ? 2.885 -33.156 -22.375 1 97.94 271 LEU A O 1
ATOM 2071 N N . GLU A 1 272 ? 1.709 -32.031 -23.875 1 97.56 272 GLU A N 1
ATOM 2072 C CA . GLU A 1 272 ? 1.743 -33.156 -24.828 1 97.56 272 GLU A CA 1
ATOM 2073 C C . GLU A 1 272 ? 3.176 -33.5 -25.234 1 97.56 272 GLU A C 1
ATOM 2075 O O . GLU A 1 272 ? 3.562 -34.656 -25.234 1 97.56 272 GLU A O 1
ATOM 2080 N N . ARG A 1 273 ? 3.936 -32.562 -25.5 1 97.94 273 ARG A N 1
ATOM 2081 C CA . ARG A 1 273 ? 5.289 -32.75 -26 1 97.94 273 ARG A CA 1
ATOM 2082 C C . ARG A 1 273 ? 6.238 -33.156 -24.875 1 97.94 273 ARG A C 1
ATOM 2084 O O . ARG A 1 273 ? 7.16 -33.938 -25.078 1 97.94 273 ARG A O 1
ATOM 2091 N N . LEU A 1 274 ? 6.047 -32.562 -23.688 1 97.94 274 LEU A N 1
ATOM 2092 C CA . LEU A 1 274 ? 6.875 -32.906 -22.531 1 97.94 274 LEU A CA 1
ATOM 2093 C C . LEU A 1 274 ? 6.746 -34.375 -22.172 1 97.94 274 LEU A C 1
ATOM 2095 O O . LEU A 1 274 ? 7.695 -34.969 -21.656 1 97.94 274 LEU A O 1
ATOM 2099 N N . ALA A 1 275 ? 5.613 -34.938 -22.422 1 96.19 275 ALA A N 1
ATOM 2100 C CA . ALA A 1 275 ? 5.352 -36.344 -22.094 1 96.19 275 ALA A CA 1
ATOM 2101 C C . ALA A 1 275 ? 6.285 -37.281 -22.859 1 96.19 275 ALA A C 1
ATOM 2103 O O . ALA A 1 275 ? 6.559 -38.406 -22.422 1 96.19 275 ALA A O 1
ATOM 2104 N N . GLY A 1 276 ? 6.812 -36.781 -23.906 1 95.5 276 GLY A N 1
ATOM 2105 C CA . GLY A 1 276 ? 7.688 -37.594 -24.75 1 95.5 276 GLY A CA 1
ATOM 2106 C C . GLY A 1 276 ? 9.156 -37.469 -24.391 1 95.5 276 GLY A C 1
ATOM 2107 O O . GLY A 1 276 ? 10.008 -38.156 -24.953 1 95.5 276 GLY A O 1
ATOM 2108 N N . LEU A 1 277 ? 9.445 -36.688 -23.484 1 96.56 277 LEU A N 1
ATOM 2109 C CA . LEU A 1 277 ? 10.844 -36.406 -23.141 1 96.56 277 LEU A CA 1
ATOM 2110 C C . LEU A 1 277 ? 11.289 -37.281 -21.969 1 96.56 277 LEU A C 1
ATOM 2112 O O . LEU A 1 277 ? 10.703 -37.25 -20.891 1 96.56 277 LEU A O 1
ATOM 2116 N N . ARG A 1 278 ? 12.352 -38.062 -22.094 1 96.25 278 ARG A N 1
ATOM 2117 C CA . ARG A 1 278 ? 12.852 -39 -21.094 1 96.25 278 ARG A CA 1
ATOM 2118 C C . ARG A 1 278 ? 13.445 -38.25 -19.891 1 96.25 278 ARG A C 1
ATOM 2120 O O . ARG A 1 278 ? 13.414 -38.75 -18.766 1 96.25 278 ARG A O 1
ATOM 2127 N N . CYS A 1 279 ? 13.945 -37.031 -20.125 1 97.38 279 CYS A N 1
ATOM 2128 C CA . CYS A 1 279 ? 14.633 -36.312 -19.062 1 97.38 279 CYS A CA 1
ATOM 2129 C C . CYS A 1 279 ? 13.625 -35.656 -18.125 1 97.38 279 CYS A C 1
ATOM 2131 O O . CYS A 1 279 ? 14.008 -35.094 -17.094 1 97.38 279 CYS A O 1
ATOM 2133 N N . VAL A 1 280 ? 12.344 -35.656 -18.484 1 98.12 280 VAL A N 1
ATOM 2134 C CA . VAL A 1 280 ? 11.297 -35.094 -17.656 1 98.12 280 VAL A CA 1
ATOM 2135 C C . VAL A 1 280 ? 10.766 -36.125 -16.672 1 98.12 280 VAL A C 1
ATOM 2137 O O . VAL A 1 280 ? 10.234 -37.156 -17.094 1 98.12 280 VAL A O 1
ATOM 2140 N N . THR A 1 281 ? 10.867 -35.844 -15.375 1 98.06 281 THR A N 1
ATOM 2141 C CA . THR A 1 281 ? 10.484 -36.844 -14.375 1 98.06 281 THR A CA 1
ATOM 2142 C C . THR A 1 281 ? 9.109 -36.5 -13.797 1 98.06 281 THR A C 1
ATOM 2144 O O . THR A 1 281 ? 8.43 -37.406 -13.273 1 98.06 281 THR A O 1
ATOM 2147 N N . ALA A 1 282 ? 8.711 -35.25 -13.852 1 97.44 282 ALA A N 1
ATOM 2148 C CA . ALA A 1 282 ? 7.387 -34.844 -13.383 1 97.44 282 ALA A CA 1
ATOM 2149 C 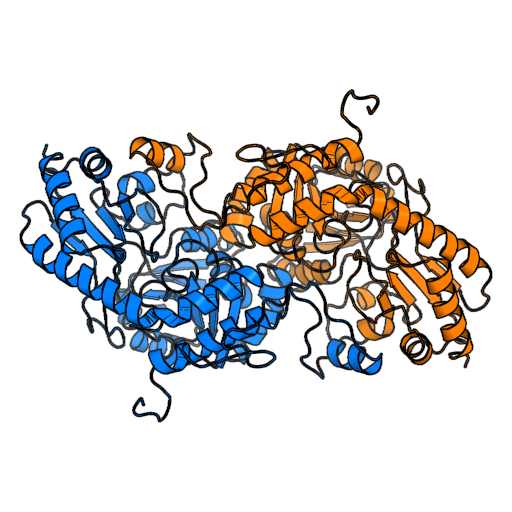C . ALA A 1 282 ? 6.961 -33.531 -14.031 1 97.44 282 ALA A C 1
ATOM 2151 O O . ALA A 1 282 ? 7.805 -32.688 -14.375 1 97.44 282 ALA A O 1
ATOM 2152 N N . VAL A 1 283 ? 5.723 -33.344 -14.266 1 97.62 283 VAL A N 1
ATOM 2153 C CA . VAL A 1 283 ? 5.121 -32.125 -14.727 1 97.62 283 VAL A CA 1
ATOM 2154 C C . VAL A 1 283 ? 4.008 -31.688 -13.766 1 97.62 283 VAL A C 1
ATOM 2156 O O . VAL A 1 283 ? 3.16 -32.5 -13.398 1 97.62 283 VAL A O 1
ATOM 2159 N N . HIS A 1 284 ? 4.043 -30.422 -13.273 1 97.38 284 HIS A N 1
ATOM 2160 C CA . HIS A 1 284 ? 3.02 -29.875 -12.391 1 97.38 284 HIS A CA 1
ATOM 2161 C C . HIS A 1 284 ? 2.133 -28.875 -13.133 1 97.38 284 HIS A C 1
ATOM 2163 O O . HIS A 1 284 ? 2.508 -27.719 -13.305 1 97.38 284 HIS A O 1
ATOM 2169 N N . SER A 1 285 ? 0.988 -29.266 -13.5 1 97.12 285 SER A N 1
ATOM 2170 C CA . SER A 1 285 ? -0.053 -28.516 -14.188 1 97.12 285 SER A CA 1
ATOM 2171 C C . SER A 1 285 ? -1.4 -29.219 -14.102 1 97.12 285 SER A C 1
ATOM 2173 O O . SER A 1 285 ? -1.66 -30.156 -14.859 1 97.12 285 SER A O 1
ATOM 2175 N N . PRO A 1 286 ? -2.205 -28.734 -13.219 1 95.31 286 PRO A N 1
ATOM 2176 C CA . PRO A 1 286 ? -3.465 -29.469 -13.07 1 95.31 286 PRO A CA 1
ATOM 2177 C C . PRO A 1 286 ? -4.285 -29.484 -14.359 1 95.31 286 PRO A C 1
ATOM 2179 O O . PRO A 1 286 ? -4.316 -28.5 -15.094 1 95.31 286 PRO A O 1
ATOM 2182 N N . GLU A 1 287 ? -4.938 -30.609 -14.57 1 93 287 GLU A N 1
ATOM 2183 C CA . GLU A 1 287 ? -5.824 -30.781 -15.719 1 93 287 GLU A CA 1
ATOM 2184 C C . GLU A 1 287 ? -7.168 -30.094 -15.492 1 93 287 GLU A C 1
ATOM 2186 O O . GLU A 1 287 ? -7.652 -30.031 -14.359 1 93 287 GLU A O 1
ATOM 2191 N N . PRO A 1 288 ? -7.719 -29.656 -16.641 1 94.69 288 PRO A N 1
ATOM 2192 C CA . PRO A 1 288 ? -9.086 -29.156 -16.484 1 94.69 288 PRO A CA 1
ATOM 2193 C C . PRO A 1 288 ? -10.016 -30.172 -15.82 1 94.69 288 PRO A C 1
ATOM 2195 O O . PRO A 1 288 ? -9.93 -31.375 -16.094 1 94.69 288 PRO A O 1
ATOM 2198 N N . ASN A 1 289 ? -10.75 -29.703 -14.797 1 95.19 289 ASN A N 1
ATOM 2199 C CA . ASN A 1 289 ? -11.773 -30.484 -14.094 1 95.19 289 ASN A CA 1
ATOM 2200 C C . ASN A 1 289 ? -11.156 -31.531 -13.18 1 95.19 289 ASN A C 1
ATOM 2202 O O . ASN A 1 289 ? -11.781 -32.531 -12.875 1 95.19 289 ASN A O 1
ATOM 2206 N N . SER A 1 290 ? -9.922 -31.359 -12.859 1 94.44 290 SER A N 1
ATOM 2207 C CA . SER A 1 290 ? -9.289 -32.25 -11.906 1 94.44 290 SER A CA 1
ATOM 2208 C C . SER A 1 290 ? -9.938 -32.156 -10.531 1 94.44 290 SER A C 1
ATOM 2210 O O . SER A 1 290 ? -9.906 -33.094 -9.75 1 94.44 290 SER A O 1
ATOM 2212 N N . VAL A 1 291 ? -10.445 -31.062 -10.133 1 95.88 291 VAL A N 1
ATOM 2213 C CA . VAL A 1 291 ? -11.273 -30.812 -8.953 1 95.88 291 VAL A CA 1
ATOM 2214 C C . VAL A 1 291 ? -12.523 -30.031 -9.352 1 95.88 291 VAL A C 1
ATOM 2216 O O . VAL A 1 291 ? -12.531 -29.328 -10.367 1 95.88 291 VAL A O 1
ATOM 2219 N N . PRO A 1 292 ? -13.523 -30.172 -8.562 1 95.69 292 PRO A N 1
ATOM 2220 C CA . PRO A 1 292 ? -14.719 -29.406 -8.891 1 95.69 292 PRO A CA 1
ATOM 2221 C C . PRO A 1 292 ? -14.453 -27.906 -8.977 1 95.69 292 PRO A C 1
ATOM 2223 O O . PRO A 1 292 ? -13.766 -27.344 -8.125 1 95.69 292 PRO A O 1
ATOM 2226 N N . GLY A 1 293 ? -14.914 -27.297 -10.094 1 96.06 293 GLY A N 1
ATOM 2227 C CA . GLY A 1 293 ? -14.875 -25.844 -10.203 1 96.06 293 GLY A CA 1
ATOM 2228 C C . GLY A 1 293 ? -13.664 -25.344 -10.961 1 96.06 293 GLY A C 1
ATOM 2229 O O . GLY A 1 293 ? -13.633 -24.188 -11.383 1 96.06 293 GLY A O 1
ATOM 2230 N N . LEU A 1 294 ? -12.633 -26.203 -11.109 1 97.81 294 LEU A N 1
ATOM 2231 C CA . LEU A 1 294 ? -11.492 -25.844 -11.938 1 97.81 294 LEU A CA 1
ATOM 2232 C C . LEU A 1 294 ? -11.695 -26.297 -13.383 1 97.81 294 LEU A C 1
ATOM 2234 O O . LEU A 1 294 ? -11.547 -27.484 -13.68 1 97.81 294 LEU A O 1
ATOM 2238 N N . THR A 1 295 ? -11.891 -25.375 -14.312 1 97.62 295 THR A N 1
ATOM 2239 C CA . THR A 1 295 ? -12.422 -25.75 -15.617 1 97.62 295 THR A CA 1
ATOM 2240 C C . THR A 1 295 ? -11.328 -25.734 -16.672 1 97.62 295 THR A C 1
ATOM 2242 O O . THR A 1 295 ? -11.516 -26.25 -17.781 1 97.62 295 THR A O 1
ATOM 2245 N N . GLY A 1 296 ? -10.203 -25.125 -16.312 1 97.12 296 GLY A N 1
ATOM 2246 C CA . GLY A 1 296 ? -9.148 -25 -17.297 1 97.12 296 GLY A CA 1
ATOM 2247 C C . GLY A 1 296 ? -7.758 -25 -16.688 1 97.12 296 GLY A C 1
ATOM 2248 O O . GLY A 1 296 ? -7.574 -25.438 -15.547 1 97.12 296 GLY A O 1
ATOM 2249 N N . ARG A 1 297 ? -6.797 -24.688 -17.609 1 96.12 297 ARG A N 1
ATOM 2250 C CA . ARG A 1 297 ? -5.391 -24.688 -17.219 1 96.12 297 ARG A CA 1
ATOM 2251 C C . ARG A 1 297 ? -4.723 -23.375 -17.609 1 96.12 297 ARG A C 1
ATOM 2253 O O . ARG A 1 297 ? -4.926 -22.875 -18.719 1 96.12 297 ARG A O 1
ATOM 2260 N N . ALA A 1 298 ? -3.943 -22.797 -16.672 1 96.62 298 ALA A N 1
ATOM 2261 C CA . ALA A 1 298 ? -3.189 -21.578 -16.969 1 96.62 298 ALA A CA 1
ATOM 2262 C C . ALA A 1 298 ? -1.88 -21.906 -17.688 1 96.62 298 ALA A C 1
ATOM 2264 O O . ALA A 1 298 ? -1.521 -23.078 -17.812 1 96.62 298 ALA A O 1
ATOM 2265 N N . GLY A 1 299 ? -1.197 -20.891 -18.156 1 97.06 299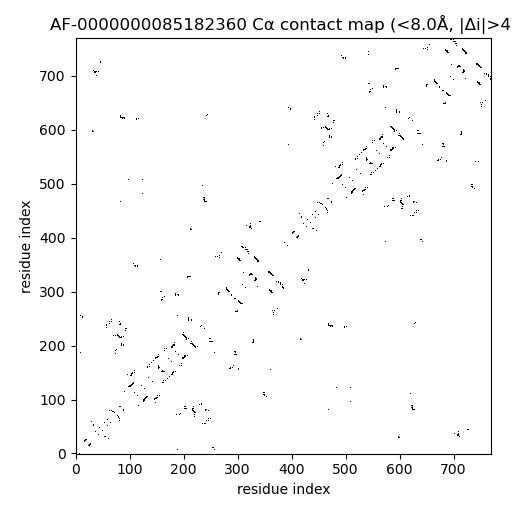 GLY A N 1
ATOM 2266 C CA . GLY A 1 299 ? 0.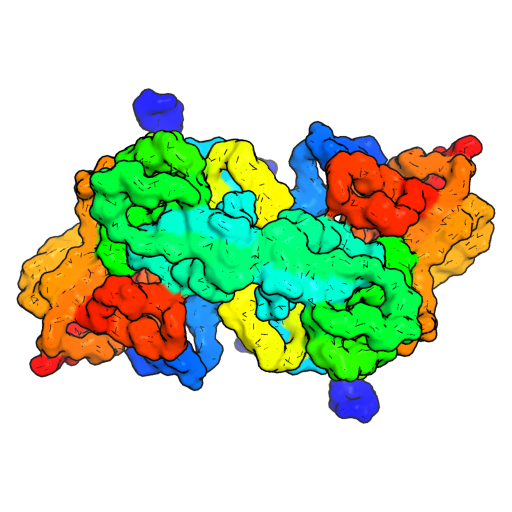077 -21.047 -18.828 1 97.06 299 GLY A CA 1
ATOM 2267 C C . GLY A 1 299 ? 1.252 -21.156 -17.875 1 97.06 299 GLY A C 1
ATOM 2268 O O . GLY A 1 299 ? 2.408 -21.125 -18.297 1 97.06 299 GLY A O 1
ATOM 2269 N N . LEU A 1 300 ? 0.98 -21.203 -16.609 1 97.56 300 LEU A N 1
ATOM 2270 C CA . LEU A 1 300 ? 2 -21.375 -15.578 1 97.56 300 LEU A CA 1
ATOM 2271 C C . LEU A 1 300 ? 2.119 -22.844 -15.164 1 97.56 300 LEU A C 1
ATOM 2273 O O . LEU A 1 300 ? 1.139 -23.453 -14.742 1 97.56 300 LEU A O 1
ATOM 2277 N N . LEU A 1 301 ? 3.287 -23.438 -15.383 1 97.75 301 LEU A N 1
ATOM 2278 C CA . LEU A 1 301 ? 3.52 -24.828 -15.047 1 97.75 301 LEU A CA 1
ATOM 2279 C C . LEU A 1 301 ? 4.961 -25.047 -14.594 1 97.75 301 LEU A C 1
ATOM 2281 O O . LEU A 1 301 ? 5.805 -24.172 -14.75 1 97.75 301 LEU A O 1
ATOM 2285 N N . SER A 1 302 ? 5.207 -26.156 -13.953 1 97.94 302 SER A N 1
ATOM 2286 C CA . SER A 1 302 ? 6.566 -26.5 -13.555 1 97.94 302 SER A CA 1
ATOM 2287 C C . SER A 1 302 ? 6.938 -27.906 -14.047 1 97.94 302 SER A C 1
ATOM 2289 O O . SER A 1 302 ? 6.074 -28.766 -14.172 1 97.94 302 SER A O 1
ATOM 2291 N N . VAL A 1 303 ? 8.219 -28.078 -14.328 1 98.19 303 VAL A N 1
ATOM 2292 C CA . VAL A 1 303 ? 8.773 -29.328 -14.828 1 98.19 303 VAL A CA 1
ATOM 2293 C C . VAL A 1 303 ? 9.969 -29.734 -13.969 1 98.19 303 VAL A C 1
ATOM 2295 O O . VAL A 1 303 ? 10.797 -28.906 -13.602 1 98.19 303 VAL A O 1
ATOM 2298 N N . GLU A 1 304 ? 10.023 -30.969 -13.602 1 98.12 304 GLU A N 1
ATOM 2299 C CA . GLU A 1 304 ? 11.227 -31.516 -12.969 1 98.12 304 GLU A CA 1
ATOM 2300 C C . GLU A 1 304 ? 12.062 -32.312 -13.969 1 98.12 304 GLU A C 1
ATOM 2302 O O . GLU A 1 304 ? 11.539 -33.156 -14.68 1 98.12 304 GLU A O 1
ATOM 2307 N N . PHE A 1 305 ? 13.32 -32.031 -13.992 1 98.12 305 PHE A N 1
ATOM 2308 C CA . PHE A 1 305 ? 14.25 -32.719 -14.875 1 98.12 305 PHE A CA 1
ATOM 2309 C C . PHE A 1 305 ? 15.109 -33.688 -14.094 1 98.12 305 PHE A C 1
ATOM 2311 O O . PHE A 1 305 ? 15.375 -33.5 -12.906 1 98.12 305 PHE A O 1
ATOM 2318 N N . ASP A 1 306 ? 15.484 -34.781 -14.734 1 97.62 306 ASP A N 1
ATOM 2319 C CA . ASP A 1 306 ? 16.438 -35.688 -14.102 1 97.62 306 ASP A CA 1
ATOM 2320 C C . ASP A 1 306 ? 17.859 -35.094 -14.172 1 97.62 306 ASP A C 1
ATOM 2322 O O . ASP A 1 306 ? 18.047 -33.938 -14.555 1 97.62 306 ASP A O 1
ATOM 2326 N N . ASP A 1 307 ? 18.828 -35.906 -13.766 1 96.44 307 ASP A N 1
ATOM 2327 C CA . ASP A 1 307 ? 20.203 -35.406 -13.586 1 96.44 307 ASP A CA 1
ATOM 2328 C C . ASP A 1 307 ? 20.906 -35.25 -14.93 1 96.44 307 ASP A C 1
ATOM 2330 O O . ASP A 1 307 ? 21.984 -34.656 -15.008 1 96.44 307 ASP A O 1
ATOM 2334 N N . SER A 1 308 ? 20.266 -35.656 -15.945 1 96.88 308 SER A N 1
ATOM 2335 C CA . SER A 1 308 ? 20.891 -35.531 -17.266 1 96.88 308 SER A CA 1
ATOM 2336 C C . SER A 1 308 ? 20.812 -34.094 -17.766 1 96.88 308 SER A C 1
ATOM 2338 O O . SER A 1 308 ? 21.484 -33.719 -18.734 1 96.88 308 SER A O 1
ATOM 2340 N N . VAL A 1 309 ? 20.031 -33.25 -17.172 1 97.5 309 VAL A N 1
ATOM 2341 C CA . VAL A 1 309 ? 19.875 -31.844 -17.594 1 97.5 309 VAL A CA 1
ATOM 2342 C C . VAL A 1 309 ? 20.641 -30.938 -16.625 1 97.5 309 VAL A C 1
ATOM 2344 O O . VAL A 1 309 ? 20.391 -30.953 -15.422 1 97.5 309 VAL A O 1
ATOM 2347 N N . ASP A 1 310 ? 21.594 -30.203 -17.094 1 97.69 310 ASP A N 1
ATOM 2348 C CA . ASP A 1 310 ? 22.219 -29.109 -16.344 1 97.69 310 ASP A CA 1
ATOM 2349 C C . ASP A 1 310 ? 21.328 -27.875 -16.344 1 97.69 310 ASP A C 1
ATOM 2351 O O . ASP A 1 310 ? 21.328 -27.094 -17.297 1 97.69 310 ASP A O 1
ATOM 2355 N N . ILE A 1 311 ? 20.672 -27.625 -15.281 1 96.62 311 ILE A N 1
ATOM 2356 C CA . ILE A 1 311 ? 19.594 -26.641 -15.211 1 96.62 311 ILE A CA 1
ATOM 2357 C C . ILE A 1 311 ? 20.156 -25.25 -15.477 1 96.62 311 ILE A C 1
ATOM 2359 O O . ILE A 1 311 ? 19.609 -24.484 -16.266 1 96.62 311 ILE A O 1
ATOM 2363 N N . PRO A 1 312 ? 21.297 -24.812 -14.867 1 96.06 312 PRO A N 1
ATOM 2364 C CA . PRO A 1 312 ? 21.859 -23.5 -15.195 1 96.06 312 PRO A CA 1
ATOM 2365 C C . PRO A 1 312 ? 22.156 -23.344 -16.688 1 96.06 312 PRO A C 1
ATOM 2367 O O . PRO A 1 312 ? 21.828 -22.312 -17.281 1 96.06 312 PRO A O 1
ATOM 2370 N N . ARG A 1 313 ? 22.75 -24.344 -17.281 1 96.75 313 ARG A N 1
ATOM 2371 C CA . ARG A 1 313 ? 23.047 -24.297 -18.703 1 96.75 313 ARG A CA 1
ATOM 2372 C C . ARG A 1 313 ? 21.766 -24.25 -19.531 1 96.75 313 ARG A C 1
ATOM 2374 O O . ARG A 1 313 ? 21.703 -23.547 -20.547 1 96.75 313 ARG A O 1
ATOM 2381 N N . PHE A 1 314 ? 20.828 -25.094 -19.141 1 97.5 314 PHE A N 1
ATOM 2382 C CA . PHE A 1 314 ? 19.531 -25.109 -19.812 1 97.5 314 PHE A CA 1
ATOM 2383 C C . PHE A 1 314 ? 18.906 -23.719 -19.828 1 97.5 314 PHE A C 1
ATOM 2385 O O . PHE A 1 314 ? 18.531 -23.219 -20.891 1 97.5 314 PHE A O 1
ATOM 2392 N N . VAL A 1 315 ? 18.797 -23.062 -18.656 1 97 315 VAL A N 1
ATOM 2393 C CA . VAL A 1 315 ? 18.172 -21.75 -18.484 1 97 315 VAL A CA 1
ATOM 2394 C C . VAL A 1 315 ? 18.938 -20.703 -19.297 1 97 315 VAL A C 1
ATOM 2396 O O . VAL A 1 315 ? 18.312 -19.859 -19.953 1 97 315 VAL A O 1
ATOM 2399 N N . ASP A 1 316 ? 20.234 -20.719 -19.344 1 96.62 316 ASP A N 1
ATOM 2400 C CA . ASP A 1 316 ? 21.062 -19.75 -20.047 1 96.62 316 ASP A CA 1
ATOM 2401 C C . ASP A 1 316 ? 20.953 -19.922 -21.562 1 96.62 316 ASP A C 1
ATOM 2403 O O . ASP A 1 316 ? 21.219 -19 -22.328 1 96.62 316 ASP A O 1
ATOM 2407 N N . ALA A 1 317 ? 20.578 -21.125 -21.953 1 96.31 317 ALA A N 1
ATOM 2408 C CA . ALA A 1 317 ? 20.516 -21.422 -23.391 1 96.31 317 ALA A CA 1
ATOM 2409 C C . ALA A 1 317 ? 19.203 -20.969 -24 1 96.31 317 ALA A C 1
ATOM 2411 O O . ALA A 1 317 ? 19.078 -20.875 -25.219 1 96.31 317 ALA A O 1
ATOM 2412 N N . LEU A 1 318 ? 18.188 -20.734 -23.156 1 95.31 318 LEU A N 1
ATOM 2413 C CA . LEU A 1 318 ? 16.906 -20.266 -23.641 1 95.31 318 LEU A CA 1
ATOM 2414 C C . LEU A 1 318 ? 17.016 -18.875 -24.25 1 95.31 318 LEU A C 1
ATOM 2416 O O . LEU A 1 318 ? 17.703 -18 -23.703 1 95.31 318 LEU A O 1
ATOM 2420 N N . LYS A 1 319 ? 16.359 -18.625 -25.391 1 91.75 319 LYS A N 1
ATOM 2421 C CA . LYS A 1 319 ? 16.438 -17.359 -26.094 1 91.75 319 LYS A CA 1
ATOM 2422 C C . LYS A 1 319 ? 15.141 -16.578 -26 1 91.75 319 LYS A C 1
ATOM 2424 O O . LYS A 1 319 ? 15.148 -15.344 -25.891 1 91.75 319 LYS A O 1
ATOM 2429 N N . LEU A 1 320 ? 14.008 -17.297 -26.031 1 93.5 320 LEU A N 1
ATOM 2430 C CA . LEU A 1 320 ? 12.703 -16.641 -26 1 93.5 320 LEU A CA 1
ATOM 2431 C C . LEU A 1 320 ? 12.195 -16.516 -24.562 1 93.5 320 LEU A C 1
ATOM 2433 O O . LEU A 1 320 ? 11.492 -15.562 -24.234 1 93.5 320 LEU A O 1
ATOM 2437 N N . PHE A 1 321 ? 12.547 -17.547 -23.703 1 94.12 321 PHE A N 1
ATOM 2438 C CA . PHE A 1 321 ? 12.219 -17.453 -22.281 1 94.12 321 PHE A CA 1
ATOM 2439 C C . PHE A 1 321 ? 13.18 -16.531 -21.562 1 94.12 321 PHE A C 1
ATOM 2441 O O . PHE A 1 321 ? 14.391 -16.719 -21.594 1 94.12 321 PHE A O 1
ATOM 2448 N N . ARG A 1 322 ? 12.625 -15.516 -20.906 1 91.44 322 ARG A N 1
ATOM 2449 C CA . ARG A 1 322 ? 13.453 -14.68 -20.047 1 91.44 322 ARG A CA 1
ATOM 2450 C C . ARG A 1 322 ? 13.461 -15.203 -18.625 1 91.44 322 ARG A C 1
ATOM 2452 O O . ARG A 1 322 ? 12.477 -15.789 -18.156 1 91.44 322 ARG A O 1
ATOM 2459 N N . ILE A 1 323 ? 14.57 -15.016 -17.922 1 93 323 ILE A N 1
ATOM 2460 C CA . ILE A 1 323 ? 14.68 -15.445 -16.531 1 93 323 ILE A CA 1
ATOM 2461 C C . ILE A 1 323 ? 14 -14.43 -15.625 1 93 323 ILE A C 1
ATOM 2463 O O . ILE A 1 323 ? 14.375 -13.25 -15.609 1 93 323 ILE A O 1
ATOM 2467 N N . GLY A 1 324 ? 13.016 -14.836 -14.93 1 90.44 324 GLY A N 1
ATOM 2468 C CA . GLY A 1 324 ? 12.297 -13.922 -14.055 1 90.44 324 GLY A CA 1
ATOM 2469 C C . GLY A 1 324 ? 11.344 -14.617 -13.109 1 90.44 324 GLY A C 1
ATOM 2470 O O . GLY A 1 324 ? 10.984 -15.781 -13.328 1 90.44 324 GLY A O 1
ATOM 2471 N N . VAL A 1 325 ? 10.969 -13.891 -12.062 1 86.81 325 VAL A N 1
ATOM 2472 C CA . VAL A 1 325 ? 10.203 -14.508 -10.984 1 86.81 325 VAL A CA 1
ATOM 2473 C C . VAL A 1 325 ? 8.711 -14.312 -11.234 1 86.81 325 VAL A C 1
ATOM 2475 O O . VAL A 1 325 ? 7.875 -15.008 -10.648 1 86.81 325 VAL A O 1
ATOM 2478 N N . SER A 1 326 ? 8.211 -13.5 -12.047 1 89.19 326 SER A N 1
ATOM 2479 C CA . SER A 1 326 ? 6.801 -13.172 -12.25 1 89.19 326 SER A CA 1
ATOM 2480 C C . SER A 1 326 ? 6.172 -14.086 -13.297 1 89.19 326 SER A C 1
ATOM 2482 O O . SER A 1 326 ? 6.73 -15.133 -13.633 1 89.19 326 SER A O 1
ATOM 2484 N N . TRP A 1 327 ? 4.93 -13.875 -13.523 1 93.25 327 TRP A N 1
ATOM 2485 C CA . TRP A 1 327 ? 4.199 -14.602 -14.555 1 93.25 327 TRP A CA 1
ATOM 2486 C C . TRP A 1 327 ? 2.961 -13.828 -14.992 1 93.25 327 TRP A C 1
ATOM 2488 O O . TRP A 1 327 ? 2.641 -12.781 -14.414 1 93.25 327 TRP A O 1
ATOM 2498 N N . GLY A 1 328 ? 2.307 -14.273 -15.984 1 94.81 328 GLY A N 1
ATOM 2499 C CA . GLY A 1 328 ? 0.982 -13.805 -16.359 1 94.81 328 GLY A CA 1
ATOM 2500 C C . GLY A 1 328 ? 1.01 -12.734 -17.438 1 94.81 328 GLY A C 1
ATOM 2501 O O . GLY A 1 328 ? -0.037 -12.344 -17.953 1 94.81 328 GLY A O 1
ATOM 2502 N N . GLY A 1 329 ? 2.207 -12.266 -17.797 1 94 329 GLY A N 1
ATOM 2503 C CA . GLY A 1 329 ? 2.332 -11.297 -18.875 1 94 329 GLY A CA 1
ATOM 2504 C C . GLY A 1 329 ? 2.348 -11.93 -20.25 1 94 329 GLY A C 1
ATOM 2505 O O . GLY A 1 329 ? 1.972 -13.094 -20.406 1 94 329 GLY A O 1
ATOM 2506 N N . PHE A 1 330 ? 2.668 -11.086 -21.281 1 93.25 330 PHE A N 1
ATOM 2507 C CA . PHE A 1 330 ? 2.678 -11.531 -22.656 1 93.25 330 PHE A CA 1
ATOM 2508 C C . PHE A 1 330 ? 3.938 -12.336 -22.969 1 93.25 330 PHE A C 1
ATOM 2510 O O . PHE A 1 330 ? 3.975 -13.102 -23.922 1 93.25 330 PHE A O 1
ATOM 2517 N N . GLU A 1 331 ? 4.938 -12.172 -22.078 1 92.94 331 GLU A N 1
ATOM 2518 C CA . GLU A 1 331 ? 6.246 -12.781 -22.312 1 92.94 331 GLU A CA 1
ATOM 2519 C C . GLU A 1 331 ? 6.363 -14.133 -21.609 1 92.94 331 GLU A C 1
ATOM 2521 O O . GLU A 1 331 ? 5.676 -14.383 -20.625 1 92.94 331 GLU A O 1
ATOM 2526 N N . SER A 1 332 ? 7.168 -14.961 -22.109 1 95.06 332 SER A N 1
ATOM 2527 C CA . SER A 1 332 ? 7.469 -16.234 -21.453 1 95.06 332 SER A CA 1
ATOM 2528 C C . SER A 1 332 ? 8.656 -16.094 -20.5 1 95.06 332 SER A C 1
ATOM 2530 O O . SER A 1 332 ? 9.625 -15.398 -20.812 1 95.06 332 SER A O 1
ATOM 2532 N N . LEU A 1 333 ? 8.5 -16.703 -19.344 1 95.62 333 LEU A N 1
ATOM 2533 C CA . LEU A 1 333 ? 9.539 -16.625 -18.328 1 95.62 333 LEU A CA 1
ATOM 2534 C C . LEU A 1 333 ? 9.922 -18.016 -17.828 1 95.62 333 LEU A C 1
ATOM 2536 O O . LEU A 1 333 ? 9.133 -18.953 -17.922 1 95.62 333 LEU A O 1
ATOM 2540 N N . VAL A 1 334 ? 11.148 -18.125 -17.375 1 95.88 334 VAL A N 1
ATOM 2541 C CA . VAL A 1 334 ? 11.648 -19.328 -16.719 1 95.88 334 VAL A CA 1
ATOM 2542 C C . VAL A 1 334 ? 12.203 -18.984 -15.344 1 95.88 334 VAL A C 1
ATOM 2544 O O . VAL A 1 334 ? 12.836 -17.938 -15.164 1 95.88 334 VAL A O 1
ATOM 2547 N N . MET A 1 335 ? 11.859 -19.766 -14.375 1 94.38 335 MET A N 1
ATOM 2548 C CA . MET A 1 335 ? 12.336 -19.609 -13 1 94.38 335 MET A CA 1
ATOM 2549 C C . MET A 1 335 ? 12.828 -20.938 -12.43 1 94.38 335 MET A C 1
ATOM 2551 O O . MET A 1 335 ? 12.023 -21.797 -12.07 1 94.38 335 MET A O 1
ATOM 2555 N N . PRO A 1 336 ? 14.156 -21.125 -12.367 1 95.31 336 PRO A N 1
ATOM 2556 C CA . PRO A 1 336 ? 14.688 -22.344 -11.742 1 95.31 336 PRO A CA 1
ATOM 2557 C C . PRO A 1 336 ? 14.539 -22.328 -10.219 1 95.31 336 PRO A C 1
ATOM 2559 O O . PRO A 1 336 ? 15.008 -21.406 -9.555 1 95.31 336 PRO A O 1
ATOM 2562 N N . ALA A 1 337 ? 13.945 -23.391 -9.695 1 94.19 337 ALA A N 1
ATOM 2563 C CA . ALA A 1 337 ? 13.719 -23.469 -8.258 1 94.19 337 ALA A CA 1
ATOM 2564 C C . ALA A 1 337 ? 15.031 -23.438 -7.488 1 94.19 337 ALA A C 1
ATOM 2566 O O . ALA A 1 337 ? 15.086 -22.922 -6.363 1 94.19 337 ALA A O 1
ATOM 2567 N N . GLN A 1 338 ? 16.047 -23.938 -8.109 1 91.38 338 GLN A N 1
ATOM 2568 C CA . GLN A 1 338 ? 17.344 -24.016 -7.453 1 91.38 338 GLN A CA 1
ATOM 2569 C C . GLN A 1 338 ? 17.812 -22.625 -7.016 1 91.38 338 GLN A C 1
ATOM 2571 O O . GLN A 1 338 ? 18.406 -22.484 -5.941 1 91.38 338 GLN A O 1
ATOM 2576 N N . ALA A 1 339 ? 17.562 -21.688 -7.828 1 86.75 339 ALA A N 1
ATOM 2577 C CA . ALA A 1 339 ? 17.984 -20.328 -7.504 1 86.75 339 ALA A CA 1
ATOM 2578 C C . ALA A 1 339 ? 17.203 -19.781 -6.312 1 86.75 339 ALA A C 1
ATOM 2580 O O . ALA A 1 339 ? 17.766 -19.141 -5.434 1 86.75 339 ALA A O 1
ATOM 2581 N N . ALA A 1 340 ? 15.969 -20.047 -6.309 1 85.81 340 ALA A N 1
ATOM 2582 C CA . ALA A 1 340 ? 15.109 -19.578 -5.223 1 85.81 340 ALA A CA 1
ATOM 2583 C C . ALA A 1 340 ? 15.398 -20.328 -3.926 1 85.81 340 ALA A C 1
ATOM 2585 O O . ALA A 1 340 ? 15.297 -19.75 -2.836 1 85.81 340 ALA A O 1
ATOM 2586 N N . LEU A 1 341 ? 15.773 -21.562 -4.066 1 89.5 341 LEU A N 1
ATOM 2587 C CA . LEU A 1 341 ? 16.078 -22.391 -2.914 1 89.5 341 LEU A CA 1
ATOM 2588 C C . LEU A 1 341 ? 17.375 -21.938 -2.242 1 89.5 341 LEU A C 1
ATOM 2590 O O . LEU A 1 341 ? 17.609 -22.25 -1.071 1 89.5 341 LEU A O 1
ATOM 2594 N N . SER A 1 342 ? 18.172 -21.203 -2.973 1 81.06 342 SER A N 1
ATOM 2595 C CA . SER A 1 342 ? 19.453 -20.766 -2.441 1 81.06 342 SER A CA 1
ATOM 2596 C C . SER A 1 342 ? 19.312 -19.531 -1.572 1 81.06 342 SER A C 1
ATOM 2598 O O . SER A 1 342 ? 20.266 -19.109 -0.912 1 81.06 342 SER A O 1
ATOM 2600 N N . GLN A 1 343 ? 18.188 -18.906 -1.741 1 76.56 343 GLN A N 1
ATOM 2601 C CA . GLN A 1 343 ? 17.969 -17.75 -0.889 1 76.56 343 GLN A CA 1
ATOM 2602 C C . GLN A 1 343 ? 18.141 -18.109 0.585 1 76.56 343 GLN A C 1
ATOM 2604 O O . GLN A 1 343 ? 17.562 -19.094 1.059 1 76.56 343 GLN A O 1
ATOM 2609 N N . LYS A 1 344 ? 19.25 -17.344 1.186 1 62.28 344 LYS A N 1
ATOM 2610 C CA . LYS A 1 344 ? 19.594 -17.531 2.592 1 62.28 344 LYS A CA 1
ATOM 2611 C C . LYS A 1 344 ? 18.531 -16.922 3.506 1 62.28 344 LYS A C 1
ATOM 2613 O O . LYS A 1 344 ? 17.875 -15.953 3.137 1 62.28 344 LYS A O 1
ATOM 2618 N N . GLY A 1 345 ? 17.688 -17.891 4.176 1 65.88 345 GLY A N 1
ATOM 2619 C CA . GLY A 1 345 ? 16.828 -17.375 5.227 1 65.88 345 GLY A CA 1
ATOM 2620 C C . GLY A 1 345 ? 15.82 -18.391 5.746 1 65.88 345 GLY A C 1
ATOM 2621 O O . GLY A 1 345 ? 15.547 -19.391 5.078 1 65.88 345 GLY A O 1
ATOM 2622 N N . ASP A 1 346 ? 15.578 -18.219 6.906 1 65.19 346 ASP A N 1
ATOM 2623 C CA . ASP A 1 346 ? 14.766 -19.141 7.676 1 65.19 346 ASP A CA 1
ATOM 2624 C C . ASP A 1 346 ? 13.32 -19.156 7.176 1 65.19 346 ASP A C 1
ATOM 2626 O O . ASP A 1 346 ? 12.578 -20.109 7.43 1 65.19 346 ASP A O 1
ATOM 2630 N N . GLN A 1 347 ? 12.977 -18.188 6.332 1 85.19 347 GLN A N 1
ATOM 2631 C CA . GLN A 1 347 ? 11.578 -18.172 5.93 1 85.19 347 GLN A CA 1
ATOM 2632 C C . GLN A 1 347 ? 11.438 -18.312 4.414 1 85.19 347 GLN A C 1
ATOM 2634 O O . GLN A 1 347 ? 10.773 -17.5 3.77 1 85.19 347 GLN A O 1
ATOM 2639 N N . ASN A 1 348 ? 12.023 -19.438 3.984 1 89.81 348 ASN A N 1
ATOM 2640 C CA . ASN A 1 348 ? 11.945 -19.875 2.592 1 89.81 348 ASN A CA 1
ATOM 2641 C C . ASN A 1 348 ? 10.898 -20.969 2.402 1 89.81 348 ASN A C 1
ATOM 2643 O O . ASN A 1 348 ? 11.125 -22.125 2.777 1 89.81 348 ASN A O 1
ATOM 2647 N N . SER A 1 349 ? 9.812 -20.656 1.785 1 92.19 349 SER A N 1
ATOM 2648 C CA . SER A 1 349 ? 8.68 -21.562 1.65 1 92.19 349 SER A CA 1
ATOM 2649 C C . SER A 1 349 ? 9.039 -22.766 0.788 1 92.19 349 SER A C 1
ATOM 2651 O O . SER A 1 349 ? 8.562 -23.875 1.028 1 92.19 349 SER A O 1
ATOM 2653 N N . LEU A 1 350 ? 9.906 -22.562 -0.244 1 93.06 350 LEU A N 1
ATOM 2654 C CA . LEU A 1 350 ? 10.305 -23.672 -1.108 1 93.06 350 LEU A CA 1
ATOM 2655 C C . LEU A 1 350 ? 11.07 -24.734 -0.32 1 93.06 350 LEU A C 1
ATOM 2657 O O . LEU A 1 350 ? 10.867 -25.922 -0.523 1 93.06 350 LEU A O 1
ATOM 2661 N N . GLN A 1 351 ? 11.938 -24.219 0.555 1 93.25 351 GLN A N 1
ATOM 2662 C CA . GLN A 1 351 ? 12.656 -25.141 1.428 1 93.25 351 GLN A CA 1
ATOM 2663 C C . GLN A 1 351 ? 11.711 -25.812 2.42 1 93.25 351 GLN A C 1
ATOM 2665 O O . GLN A 1 351 ? 11.758 -27.031 2.605 1 93.25 351 GLN A O 1
ATOM 2670 N N . ARG A 1 352 ? 10.859 -25.031 3.018 1 93.69 352 ARG A N 1
ATOM 2671 C CA . ARG A 1 352 ? 9.945 -25.5 4.047 1 93.69 352 ARG A CA 1
ATOM 2672 C C . ARG A 1 352 ? 9.078 -26.641 3.527 1 93.69 352 ARG A C 1
ATOM 2674 O O . ARG A 1 352 ? 8.789 -27.594 4.258 1 93.69 352 ARG A O 1
ATOM 2681 N N . PHE A 1 353 ? 8.664 -26.547 2.27 1 95.19 353 PHE A N 1
ATOM 2682 C CA . PHE A 1 353 ? 7.676 -27.484 1.778 1 95.19 353 PHE A CA 1
ATOM 2683 C C . PHE A 1 353 ? 8.305 -28.469 0.791 1 95.19 353 PHE A C 1
ATOM 2685 O O . PHE A 1 353 ? 7.598 -29.172 0.067 1 95.19 353 PHE A O 1
ATOM 2692 N N . GLY A 1 354 ? 9.602 -28.484 0.667 1 93.88 354 GLY A N 1
ATOM 2693 C CA . GLY A 1 354 ? 10.344 -29.531 -0.007 1 93.88 354 GLY A CA 1
ATOM 2694 C C . GLY A 1 354 ? 10.234 -29.469 -1.519 1 93.88 354 GLY A C 1
ATOM 2695 O O . GLY A 1 354 ? 10.023 -30.484 -2.174 1 93.88 354 GLY A O 1
ATOM 2696 N N . VAL A 1 355 ? 10.367 -28.312 -2.088 1 95.31 355 VAL A N 1
ATOM 2697 C CA . VAL A 1 355 ? 10.359 -28.172 -3.541 1 95.31 355 VAL A CA 1
ATOM 2698 C C . VAL A 1 355 ? 11.656 -28.734 -4.117 1 95.31 355 VAL A C 1
ATOM 2700 O O . VAL A 1 355 ? 12.742 -28.484 -3.582 1 95.31 355 VAL A O 1
ATOM 2703 N N . SER A 1 356 ? 11.586 -29.484 -5.137 1 95.81 356 SER A N 1
ATOM 2704 C CA . SER A 1 356 ? 12.742 -30.109 -5.766 1 95.81 356 SER A CA 1
ATOM 2705 C C . SER A 1 356 ? 13.672 -29.078 -6.383 1 95.81 356 SER A C 1
ATOM 2707 O O . SER A 1 356 ? 13.227 -28.172 -7.086 1 95.81 356 SER A O 1
ATOM 2709 N N . PRO A 1 357 ? 14.977 -29.203 -6.133 1 95.62 357 PRO A N 1
ATOM 2710 C CA . PRO A 1 357 ? 15.914 -28.312 -6.816 1 95.62 357 PRO A CA 1
ATOM 2711 C C . PRO A 1 357 ? 15.969 -28.562 -8.32 1 95.62 357 PRO A C 1
ATOM 2713 O O . PRO A 1 357 ? 16.562 -27.766 -9.062 1 95.62 357 PRO A O 1
ATOM 2716 N N . ARG A 1 358 ? 15.367 -29.672 -8.734 1 97.25 358 ARG A N 1
ATOM 2717 C CA . ARG A 1 358 ? 15.367 -30.031 -10.148 1 97.25 358 ARG A CA 1
ATOM 2718 C C . ARG A 1 358 ? 14.164 -29.438 -10.867 1 97.25 358 ARG A C 1
ATOM 2720 O O . ARG A 1 358 ? 14.008 -29.609 -12.078 1 97.25 358 ARG A O 1
ATOM 2727 N N . LEU A 1 359 ? 13.367 -28.703 -10.094 1 97.81 359 LEU A N 1
ATOM 2728 C CA . LEU A 1 359 ? 12.148 -28.094 -10.617 1 97.81 359 LEU A CA 1
ATOM 2729 C C . LEU A 1 359 ? 12.453 -26.797 -11.344 1 97.81 359 LEU A C 1
ATOM 2731 O O . LEU A 1 359 ? 13.242 -25.984 -10.852 1 97.81 359 LEU A O 1
ATOM 2735 N N . VAL A 1 360 ? 11.922 -26.609 -12.531 1 97.88 360 VAL A N 1
ATOM 2736 C CA . VAL A 1 360 ? 11.945 -25.359 -13.297 1 97.88 360 VAL A CA 1
ATOM 2737 C C . VAL A 1 360 ? 10.523 -24.922 -13.617 1 97.88 360 VAL A C 1
ATOM 2739 O O . VAL A 1 360 ? 9.734 -25.688 -14.18 1 97.88 360 VAL A O 1
ATOM 2742 N N . ARG A 1 361 ? 10.188 -23.734 -13.195 1 97.38 361 ARG A N 1
ATOM 2743 C CA . ARG A 1 361 ? 8.859 -23.188 -13.477 1 97.38 361 ARG A CA 1
ATOM 2744 C C . ARG A 1 361 ? 8.859 -22.375 -14.773 1 97.38 361 ARG A C 1
ATOM 2746 O O . ARG A 1 361 ? 9.789 -21.609 -15.031 1 97.38 361 ARG A O 1
ATOM 2753 N N . PHE A 1 362 ? 7.844 -22.594 -15.57 1 97.44 362 PHE A N 1
ATOM 2754 C CA . PHE A 1 362 ? 7.664 -21.875 -16.828 1 97.44 362 PHE A CA 1
ATOM 2755 C C . PHE A 1 362 ? 6.383 -21.047 -16.797 1 97.44 362 PHE A C 1
ATOM 2757 O O . PHE A 1 362 ? 5.344 -21.531 -16.328 1 97.44 362 PHE A O 1
ATOM 2764 N N . SER A 1 363 ? 6.469 -19.812 -17.125 1 97.31 363 SER A N 1
ATOM 2765 C CA . SER A 1 363 ? 5.32 -19 -17.531 1 97.31 363 SER A CA 1
ATOM 2766 C C . SER A 1 363 ? 5.242 -18.859 -19.047 1 97.31 363 SER A C 1
ATOM 2768 O O . SER A 1 363 ? 6.086 -18.203 -19.656 1 97.31 363 SER A O 1
ATOM 2770 N N . LEU A 1 364 ? 4.266 -19.484 -19.609 1 97.75 364 LEU A N 1
ATOM 2771 C CA . LEU A 1 364 ? 4.117 -19.484 -21.062 1 97.75 364 LEU A CA 1
ATOM 2772 C C . LEU A 1 364 ? 3.311 -18.266 -21.516 1 97.75 364 LEU A C 1
ATOM 2774 O O . LEU A 1 364 ? 2.137 -18.125 -21.172 1 97.75 364 LEU A O 1
ATOM 2778 N N . GLY A 1 365 ? 3.947 -17.438 -22.297 1 96.06 365 GLY A N 1
ATOM 2779 C CA . GLY A 1 365 ? 3.332 -16.188 -22.734 1 96.06 365 GLY A CA 1
ATOM 2780 C C . GLY A 1 365 ? 2.471 -16.344 -23.969 1 96.06 365 GLY A C 1
ATOM 2781 O O . GLY A 1 365 ? 1.775 -17.359 -24.125 1 96.06 365 GLY A O 1
ATOM 2782 N N . LEU A 1 366 ? 2.436 -15.266 -24.781 1 95.31 366 LEU A N 1
ATOM 2783 C CA . LEU A 1 366 ? 1.513 -15.227 -25.906 1 95.31 366 LEU A CA 1
ATOM 2784 C C . LEU A 1 366 ? 2.25 -15.461 -27.219 1 95.31 366 LEU A C 1
ATOM 2786 O O . LEU A 1 366 ? 1.668 -15.32 -28.297 1 95.31 366 LEU A O 1
ATOM 2790 N N . GLU A 1 367 ? 3.531 -15.812 -27.109 1 94.38 367 GLU A N 1
ATOM 2791 C CA . GLU A 1 367 ? 4.297 -16.172 -28.297 1 94.38 367 GLU A CA 1
ATOM 2792 C C . GLU A 1 367 ? 3.748 -17.438 -28.953 1 94.38 367 GLU A C 1
ATOM 2794 O O . GLU A 1 367 ? 2.904 -18.125 -28.375 1 94.38 367 GLU A O 1
ATOM 2799 N N . SER A 1 368 ? 4.27 -17.734 -30.141 1 94.5 368 SER A N 1
ATOM 2800 C CA . SER A 1 368 ? 3.93 -18.984 -30.812 1 94.5 368 SER A CA 1
ATOM 2801 C C . SER A 1 368 ? 4.375 -20.188 -30 1 94.5 368 SER A C 1
ATOM 2803 O O . SER A 1 368 ? 5.539 -20.281 -29.594 1 94.5 368 SER A O 1
ATOM 2805 N N . ALA A 1 369 ? 3.408 -21.094 -29.766 1 96.69 369 ALA A N 1
ATOM 2806 C CA . ALA A 1 369 ? 3.736 -22.297 -29 1 96.69 369 ALA A CA 1
ATOM 2807 C C . ALA A 1 369 ? 4.879 -23.062 -29.656 1 96.69 369 ALA A C 1
ATOM 2809 O O . ALA A 1 369 ? 5.754 -23.609 -28.969 1 96.69 369 ALA A O 1
ATOM 2810 N N . ASP A 1 370 ? 4.867 -23.062 -30.969 1 96.56 370 ASP A N 1
ATOM 2811 C CA . ASP A 1 370 ? 5.895 -23.797 -31.703 1 96.56 370 ASP A CA 1
ATOM 2812 C C . ASP A 1 370 ? 7.262 -23.141 -31.531 1 96.56 370 ASP A C 1
ATOM 2814 O O . ASP A 1 370 ? 8.273 -23.828 -31.391 1 96.56 370 ASP A O 1
ATOM 2818 N N . ASP A 1 371 ? 7.273 -21.812 -31.562 1 96.5 371 ASP A N 1
ATOM 2819 C CA . ASP A 1 371 ? 8.539 -21.094 -31.359 1 96.5 371 ASP A CA 1
ATOM 2820 C C . ASP A 1 371 ? 9.078 -21.328 -29.953 1 96.5 371 ASP A C 1
ATOM 2822 O O . ASP A 1 371 ? 10.273 -21.562 -29.766 1 96.5 371 ASP A O 1
ATOM 2826 N N . LEU A 1 372 ? 8.211 -21.297 -28.969 1 97.06 372 LEU A N 1
ATOM 2827 C CA . LEU A 1 372 ? 8.617 -21.516 -27.594 1 97.06 372 LEU A CA 1
ATOM 2828 C C . LEU A 1 372 ? 9.141 -22.938 -27.406 1 97.06 372 LEU A C 1
ATOM 2830 O O . LEU A 1 372 ? 10.148 -23.141 -26.719 1 97.06 372 LEU A O 1
ATOM 2834 N N . TRP A 1 373 ? 8.469 -23.875 -28.016 1 97.56 373 TRP A N 1
ATOM 2835 C CA . TRP A 1 373 ? 8.891 -25.266 -27.875 1 97.56 373 TRP A CA 1
ATOM 2836 C C . TRP A 1 373 ? 10.25 -25.484 -28.531 1 97.56 373 TRP A C 1
ATOM 2838 O O . TRP A 1 373 ? 11.109 -26.172 -27.969 1 97.56 373 TRP A O 1
ATOM 2848 N N . ALA A 1 374 ? 10.422 -24.938 -29.719 1 96.81 374 ALA A N 1
ATOM 2849 C CA . ALA A 1 374 ? 11.703 -25.047 -30.391 1 96.81 374 ALA A CA 1
ATOM 2850 C C . ALA A 1 374 ? 12.836 -24.469 -29.547 1 96.81 374 ALA A C 1
ATOM 2852 O O . ALA A 1 374 ? 13.938 -25.031 -29.516 1 96.81 374 ALA A O 1
ATOM 2853 N N . ASP A 1 375 ? 12.57 -23.344 -28.969 1 96.56 375 ASP A N 1
ATOM 2854 C CA . ASP A 1 375 ? 13.539 -22.734 -28.062 1 96.56 375 ASP A CA 1
ATOM 2855 C C . ASP A 1 375 ? 13.883 -23.688 -26.922 1 96.56 375 ASP A C 1
ATOM 2857 O O . ASP A 1 375 ? 15.055 -23.875 -26.594 1 96.56 375 ASP A O 1
ATOM 2861 N N . LEU A 1 376 ? 12.914 -24.328 -26.281 1 97.5 376 LEU A N 1
ATOM 2862 C CA . LEU A 1 376 ? 13.094 -25.25 -25.156 1 97.5 376 LEU A CA 1
ATOM 2863 C C . LEU A 1 376 ? 13.891 -26.469 -25.594 1 97.5 376 LEU A C 1
ATOM 2865 O O . LEU A 1 376 ? 14.82 -26.891 -24.906 1 97.5 376 LEU A O 1
ATOM 2869 N N . GLU A 1 377 ? 13.539 -27 -26.734 1 96.56 377 GLU A N 1
ATOM 2870 C CA . GLU A 1 377 ? 14.227 -28.188 -27.234 1 96.56 377 GLU A CA 1
ATOM 2871 C C . GLU A 1 377 ? 15.695 -27.891 -27.516 1 96.56 377 GLU A C 1
ATOM 2873 O O . GLU A 1 377 ? 16.578 -28.703 -27.203 1 96.56 377 GLU A O 1
ATOM 2878 N N . ASP A 1 378 ? 15.867 -26.797 -28.156 1 96.69 378 ASP A N 1
ATOM 2879 C CA . ASP A 1 378 ? 17.234 -26.391 -28.438 1 96.69 378 ASP A CA 1
ATOM 2880 C C . ASP A 1 378 ? 18.047 -26.234 -27.141 1 96.69 378 ASP A C 1
ATOM 2882 O O . ASP A 1 378 ? 19.188 -26.672 -27.062 1 96.69 378 ASP A O 1
ATOM 2886 N N . ALA A 1 379 ? 17.453 -25.594 -26.156 1 97.25 379 ALA A N 1
ATOM 2887 C CA . ALA A 1 379 ? 18.125 -25.406 -24.875 1 97.25 379 ALA A CA 1
ATOM 2888 C C . ALA A 1 379 ? 18.406 -26.734 -24.188 1 97.25 379 ALA A C 1
ATOM 2890 O O . ALA A 1 379 ? 19.469 -26.922 -23.578 1 97.25 379 ALA A O 1
ATOM 2891 N N . LEU A 1 380 ? 17.5 -27.703 -24.297 1 97.12 380 LEU A N 1
ATOM 2892 C CA . LEU A 1 380 ? 17.703 -29.016 -23.719 1 97.12 380 LEU A CA 1
ATOM 2893 C C . LEU A 1 380 ? 18.875 -29.734 -24.391 1 97.12 380 LEU A C 1
ATOM 2895 O O . LEU A 1 380 ? 19.672 -30.391 -23.719 1 97.12 380 LEU A O 1
ATOM 2899 N N . SER A 1 381 ? 18.984 -29.625 -25.641 1 96.31 381 SER A N 1
ATOM 2900 C CA . SER A 1 381 ? 20.062 -30.266 -26.375 1 96.31 381 SER A CA 1
ATOM 2901 C C . SER A 1 381 ? 21.422 -29.703 -25.969 1 96.31 381 SER A C 1
ATOM 2903 O O . SER A 1 381 ? 22.438 -30.406 -26.047 1 96.31 381 SER A O 1
ATOM 2905 N N . LYS A 1 382 ? 21.391 -28.484 -25.5 1 95.94 382 LYS A N 1
ATOM 2906 C CA . LYS A 1 382 ? 22.641 -27.812 -25.156 1 95.94 382 LYS A CA 1
ATOM 2907 C C . LYS A 1 382 ? 22.969 -27.984 -23.672 1 95.94 382 LYS A C 1
ATOM 2909 O O . LYS A 1 382 ? 24.016 -27.547 -23.203 1 95.94 382 LYS A O 1
ATOM 2914 N N . SER A 1 383 ? 22.125 -28.562 -22.969 1 94.38 383 SER A N 1
ATOM 2915 C CA . SER A 1 383 ? 22.281 -28.609 -21.516 1 94.38 383 SER A CA 1
ATOM 2916 C C . SER A 1 383 ? 22.422 -30.047 -21.031 1 94.38 383 SER A C 1
ATOM 2918 O O . SER A 1 383 ? 22.312 -30.328 -19.828 1 94.38 383 SER A O 1
ATOM 2920 N N . SER A 1 384 ? 22.625 -31 -21.938 1 89.06 384 SER A N 1
ATOM 2921 C CA . SER A 1 384 ? 22.828 -32.375 -21.562 1 89.06 384 SER A CA 1
ATOM 2922 C C . SER A 1 384 ? 24.172 -32.594 -20.859 1 89.06 384 SER A C 1
ATOM 2924 O O . SER A 1 384 ? 25.172 -31.984 -21.25 1 89.06 384 SER A O 1
ATOM 2926 N N . THR A 1 385 ? 24.109 -33.25 -19.719 1 78.94 385 THR A N 1
ATOM 2927 C CA . THR A 1 385 ? 25.359 -33.562 -19.031 1 78.94 385 THR A CA 1
ATOM 2928 C C . THR A 1 385 ? 26.047 -34.75 -19.672 1 78.94 385 THR A C 1
ATOM 2930 O O . THR A 1 385 ? 25.391 -35.625 -20.25 1 78.94 385 THR A O 1
ATOM 2933 N N . MET B 1 1 ? 25.016 28.047 -1.999 1 37.12 1 MET B N 1
ATOM 2934 C CA . MET B 1 1 ? 25.625 26.844 -1.411 1 37.12 1 MET B CA 1
ATOM 2935 C C . MET B 1 1 ? 25.672 26.953 0.111 1 37.12 1 MET B C 1
ATOM 2937 O O . MET B 1 1 ? 26 28 0.659 1 37.12 1 MET B O 1
ATOM 2941 N N . SER B 1 2 ? 24.859 26.016 0.749 1 44.5 2 SER B N 1
ATOM 2942 C CA . SER B 1 2 ? 24.859 26.047 2.209 1 44.5 2 SER B CA 1
ATOM 2943 C C . SER B 1 2 ? 26.281 25.953 2.764 1 44.5 2 SER B C 1
ATOM 2945 O O . SER B 1 2 ? 27.219 25.641 2.031 1 44.5 2 SER B O 1
ATOM 2947 N N . ASP B 1 3 ? 26.531 26.344 4.008 1 49.53 3 ASP B N 1
ATOM 2948 C CA . ASP B 1 3 ? 27.812 26.344 4.695 1 49.53 3 ASP B CA 1
ATOM 2949 C C . ASP B 1 3 ? 28.469 24.969 4.645 1 49.53 3 ASP B C 1
ATOM 2951 O O . ASP B 1 3 ? 29.625 24.812 5.027 1 49.53 3 ASP B O 1
ATOM 2955 N N . THR B 1 4 ? 27.734 23.891 4.59 1 55.09 4 THR B N 1
ATOM 2956 C CA . THR B 1 4 ? 28.281 22.547 4.668 1 55.09 4 THR B CA 1
ATOM 2957 C C . THR B 1 4 ? 28.734 22.062 3.291 1 55.09 4 THR B C 1
ATOM 2959 O O . THR B 1 4 ? 29.078 20.891 3.121 1 55.09 4 THR B O 1
ATOM 2962 N N . GLY B 1 5 ? 28.797 22.969 2.26 1 64.56 5 GLY B N 1
ATOM 2963 C CA . GLY B 1 5 ? 29.219 22.609 0.916 1 64.56 5 GLY B CA 1
ATOM 2964 C C . GLY B 1 5 ? 28.125 21.922 0.12 1 64.56 5 GLY B C 1
ATOM 2965 O O . GLY B 1 5 ? 28.281 21.641 -1.069 1 64.56 5 GLY B O 1
ATOM 2966 N N . GLN B 1 6 ? 27.062 21.578 0.831 1 72 6 GLN B N 1
ATOM 2967 C CA . GLN B 1 6 ? 25.938 20.969 0.127 1 72 6 GLN B CA 1
ATOM 2968 C C . GLN B 1 6 ? 25.016 22.031 -0.464 1 72 6 GLN B C 1
ATOM 2970 O O . GLN B 1 6 ? 24.875 23.109 0.099 1 72 6 GLN B O 1
ATOM 2975 N N . PRO B 1 7 ? 24.578 21.766 -1.649 1 82.5 7 PRO B N 1
ATOM 2976 C CA . PRO B 1 7 ? 23.656 22.734 -2.242 1 82.5 7 PRO B CA 1
ATOM 2977 C C . PRO B 1 7 ? 22.453 23.016 -1.353 1 82.5 7 PRO B C 1
ATOM 2979 O O . PRO B 1 7 ? 22.094 22.203 -0.508 1 82.5 7 PRO B O 1
ATOM 2982 N N . ASP B 1 8 ? 21.984 24.25 -1.498 1 88.44 8 ASP B N 1
ATOM 2983 C CA . ASP B 1 8 ? 20.734 24.609 -0.854 1 88.44 8 ASP B CA 1
ATOM 2984 C C . ASP B 1 8 ? 19.594 23.703 -1.323 1 88.44 8 ASP B C 1
ATOM 2986 O O . ASP B 1 8 ? 19.688 23.078 -2.389 1 88.44 8 ASP B O 1
ATOM 2990 N N . LEU B 1 9 ? 18.547 23.609 -0.496 1 89.06 9 LEU B N 1
ATOM 2991 C CA . LEU B 1 9 ? 17.438 22.703 -0.758 1 89.06 9 LEU B CA 1
ATOM 2992 C C . LEU B 1 9 ? 16.844 22.953 -2.137 1 89.06 9 LEU B C 1
ATOM 2994 O O . LEU B 1 9 ? 16.578 22 -2.889 1 89.06 9 LEU B O 1
ATOM 2998 N N . ALA B 1 10 ? 16.641 24.203 -2.469 1 84.69 10 ALA B N 1
ATOM 2999 C CA . ALA B 1 10 ? 16.047 24.547 -3.76 1 84.69 10 ALA B CA 1
ATOM 3000 C C . ALA B 1 10 ? 16.906 24.031 -4.91 1 84.69 10 ALA B C 1
ATOM 3002 O O . ALA B 1 10 ? 16.391 23.516 -5.902 1 84.69 10 ALA B O 1
ATOM 3003 N N . THR B 1 11 ? 18.203 24.219 -4.773 1 84.94 11 THR B N 1
ATOM 3004 C CA . THR B 1 11 ? 19.156 23.766 -5.785 1 84.94 11 THR B CA 1
ATOM 3005 C C . THR B 1 11 ? 19.156 22.234 -5.871 1 84.94 11 THR B C 1
ATOM 3007 O O . THR B 1 11 ? 19.156 21.672 -6.965 1 84.94 11 THR B O 1
ATOM 3010 N N . LEU B 1 12 ? 19.094 21.672 -4.711 1 86 12 LEU B N 1
ATOM 3011 C CA . LEU B 1 12 ? 19.078 20.219 -4.637 1 86 12 LEU B CA 1
ATOM 3012 C C . LEU B 1 12 ? 17.859 19.641 -5.352 1 86 12 LEU B C 1
ATOM 3014 O O . LEU B 1 12 ? 17.984 18.688 -6.121 1 86 12 LEU B O 1
ATOM 3018 N N . LEU B 1 13 ? 16.75 20.188 -5.16 1 87.06 13 LEU B N 1
ATOM 3019 C CA . LEU B 1 13 ? 15.484 19.672 -5.688 1 87.06 13 LEU B CA 1
ATOM 3020 C C . LEU B 1 13 ? 15.367 19.938 -7.184 1 87.06 13 LEU B C 1
ATOM 3022 O O . LEU B 1 13 ? 14.586 19.281 -7.879 1 87.06 13 LEU B O 1
ATOM 3026 N N . ALA B 1 14 ? 16.219 20.875 -7.672 1 82 14 ALA B N 1
ATOM 3027 C CA . ALA B 1 14 ? 16.172 21.234 -9.086 1 82 14 ALA B CA 1
ATOM 3028 C C . ALA B 1 14 ? 17.219 20.484 -9.891 1 82 14 ALA B C 1
ATOM 3030 O O . ALA B 1 14 ? 17.281 20.594 -11.109 1 82 14 ALA B O 1
ATOM 3031 N N . MET B 1 15 ? 17.938 19.688 -9.25 1 78.06 15 MET B N 1
ATOM 3032 C CA . MET B 1 15 ? 18.984 18.938 -9.938 1 78.06 15 MET B CA 1
ATOM 3033 C C . MET B 1 15 ? 18.391 17.922 -10.906 1 78.06 15 MET B C 1
ATOM 3035 O O . MET B 1 15 ? 17.391 17.281 -10.594 1 78.06 15 MET B O 1
ATOM 3039 N N . VAL B 1 16 ? 19.062 17.875 -12.023 1 76.88 16 VAL B N 1
ATOM 3040 C CA . VAL B 1 16 ? 18.625 16.891 -13.008 1 76.88 16 VAL B CA 1
ATOM 3041 C C . VAL B 1 16 ? 19.031 15.484 -12.547 1 76.88 16 VAL B C 1
ATOM 3043 O O . VAL B 1 16 ? 20.203 15.227 -12.273 1 76.88 16 VAL B O 1
ATOM 3046 N N . THR B 1 17 ? 18.016 14.633 -12.289 1 75.75 17 THR B N 1
ATOM 3047 C CA . THR B 1 17 ? 18.25 13.266 -11.82 1 75.75 17 THR B CA 1
ATOM 3048 C C . THR B 1 17 ? 17.484 12.266 -12.688 1 75.75 17 THR B C 1
ATOM 3050 O O . THR B 1 17 ? 16.344 12.523 -13.086 1 75.75 17 THR B O 1
ATOM 3053 N N . GLY B 1 18 ? 18.156 11.125 -12.961 1 70.56 18 GLY B N 1
ATOM 3054 C CA . GLY B 1 18 ? 17.516 9.969 -13.555 1 70.56 18 GLY B CA 1
ATOM 3055 C C . GLY B 1 18 ? 17.125 10.195 -15.008 1 70.56 18 GLY B C 1
ATOM 3056 O O . GLY B 1 18 ? 16.188 9.562 -15.5 1 70.56 18 GLY B O 1
ATOM 3057 N N . GLY B 1 19 ? 17.703 11.172 -15.625 1 72.62 19 GLY B N 1
ATOM 3058 C CA . GLY B 1 19 ? 17.375 11.445 -17.016 1 72.62 19 GLY B CA 1
ATOM 3059 C C . GLY B 1 19 ? 17.922 10.422 -17.984 1 72.62 19 GLY B C 1
ATOM 3060 O O . GLY B 1 19 ? 18.953 9.781 -17.688 1 72.62 19 GLY B O 1
ATOM 3061 N N . VAL B 1 20 ? 17.062 10.039 -18.969 1 77.38 20 VAL B N 1
ATOM 3062 C CA . VAL B 1 20 ? 17.5 9.148 -20.047 1 77.38 20 VAL B CA 1
ATOM 3063 C C . VAL B 1 20 ? 17.641 9.938 -21.344 1 77.38 20 VAL B C 1
ATOM 3065 O O . VAL B 1 20 ? 16.828 10.812 -21.641 1 77.38 20 VAL B O 1
ATOM 3068 N N . GLU B 1 21 ? 18.703 9.695 -22.125 1 80 21 GLU B N 1
ATOM 3069 C CA . GLU B 1 21 ? 18.922 10.273 -23.438 1 80 21 GLU B CA 1
ATOM 3070 C C . GLU B 1 21 ? 18.797 11.789 -23.406 1 80 21 GLU B C 1
ATOM 3072 O O . GLU B 1 21 ? 18.156 12.383 -24.281 1 80 21 GLU B O 1
ATOM 3077 N N . GLY B 1 22 ? 19.281 12.445 -22.234 1 73.94 22 GLY B N 1
ATOM 3078 C CA . GLY B 1 22 ? 19.328 13.891 -22.156 1 73.94 22 GLY B CA 1
ATOM 3079 C C . GLY B 1 22 ? 18.078 14.508 -21.562 1 73.94 22 GLY B C 1
ATOM 3080 O O . GLY B 1 22 ? 17.969 15.727 -21.438 1 73.94 22 GLY B O 1
ATOM 3081 N N . SER B 1 23 ? 17.203 13.633 -21.219 1 82.56 23 SER B N 1
ATOM 3082 C CA . SER B 1 23 ? 15.977 14.156 -20.609 1 82.56 23 SER B CA 1
ATOM 3083 C C . SER B 1 23 ? 16.266 14.781 -19.25 1 82.56 23 SER B C 1
ATOM 3085 O O . SER B 1 23 ? 17.062 14.258 -18.484 1 82.56 23 SER B O 1
ATOM 3087 N N . VAL B 1 24 ? 15.656 15.922 -19 1 81.44 24 VAL B N 1
ATOM 3088 C CA . VAL B 1 24 ? 15.852 16.641 -17.734 1 81.44 24 VAL B CA 1
ATOM 3089 C C . VAL B 1 24 ? 14.953 16.047 -16.656 1 81.44 24 VAL B C 1
ATOM 3091 O O . VAL B 1 24 ? 15.195 16.234 -15.469 1 81.44 24 VAL B O 1
ATOM 3094 N N . THR B 1 25 ? 13.922 15.391 -17.078 1 84.56 25 THR B N 1
ATOM 3095 C CA . THR B 1 25 ? 13.031 14.711 -16.141 1 84.56 25 THR B CA 1
ATOM 3096 C C . THR B 1 25 ? 13.219 13.203 -16.219 1 84.56 25 THR B C 1
ATOM 3098 O O . THR B 1 25 ? 13.562 12.664 -17.281 1 84.56 25 THR B O 1
ATOM 3101 N N . PRO B 1 26 ? 13.055 12.508 -15.062 1 87.88 26 PRO B N 1
ATOM 3102 C CA . PRO B 1 26 ? 13.227 11.055 -15.102 1 87.88 26 PRO B CA 1
ATOM 3103 C C . PRO B 1 26 ? 12.133 10.359 -15.914 1 87.88 26 PRO B C 1
ATOM 3105 O O . PRO B 1 26 ? 11.008 10.859 -16 1 87.88 26 PRO B O 1
ATOM 3108 N N . PRO B 1 27 ? 12.5 9.227 -16.531 1 89.06 27 PRO B N 1
ATOM 3109 C CA . PRO B 1 27 ? 11.461 8.453 -17.234 1 89.06 27 PRO B CA 1
ATOM 3110 C C . PRO B 1 27 ? 10.477 7.793 -16.266 1 89.06 27 PRO B C 1
ATOM 3112 O O . PRO B 1 27 ? 10.797 7.60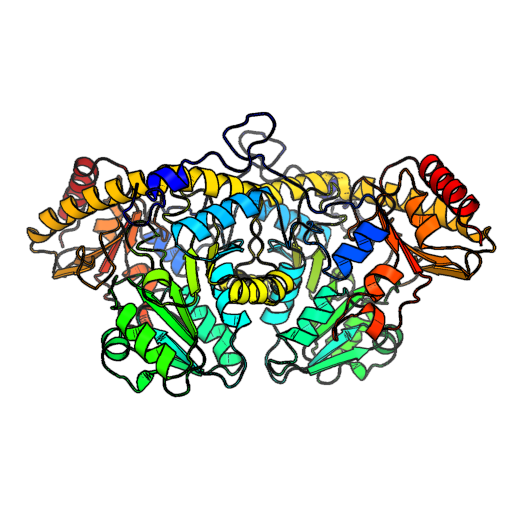5 -15.086 1 89.06 27 PRO B O 1
ATOM 3115 N N . ILE B 1 28 ? 9.234 7.59 -16.734 1 93.06 28 ILE B N 1
ATOM 3116 C CA . ILE B 1 28 ? 8.297 6.711 -16.031 1 93.06 28 ILE B CA 1
ATOM 3117 C C . ILE B 1 28 ? 8.57 5.258 -16.422 1 93.06 28 ILE B C 1
ATOM 3119 O O . ILE B 1 28 ? 8.297 4.84 -17.547 1 93.06 28 ILE B O 1
ATOM 3123 N N . VAL B 1 29 ? 9.227 4.492 -15.523 1 90.75 29 VAL B N 1
ATOM 3124 C CA . VAL B 1 29 ? 9.469 3.07 -15.75 1 90.75 29 VAL B CA 1
ATOM 3125 C C . VAL B 1 29 ? 8.266 2.258 -15.258 1 90.75 29 VAL B C 1
ATOM 3127 O O . VAL B 1 29 ? 8.234 1.807 -14.117 1 90.75 29 VAL B O 1
ATOM 3130 N N . GLN B 1 30 ? 7.312 2.098 -16.156 1 90.88 30 GLN B N 1
ATOM 3131 C CA . GLN B 1 30 ? 6.055 1.408 -15.891 1 90.88 30 GLN B CA 1
ATOM 3132 C C . GLN B 1 30 ? 6.16 -0.078 -16.219 1 90.88 30 GLN B C 1
ATOM 3134 O O . GLN B 1 30 ? 5.758 -0.507 -17.297 1 90.88 30 GLN B O 1
ATOM 3139 N N . THR B 1 31 ? 6.723 -0.841 -15.258 1 86.75 31 THR B N 1
ATOM 3140 C CA . THR B 1 31 ? 6.898 -2.281 -15.398 1 86.75 31 THR B CA 1
ATOM 3141 C C . THR B 1 31 ? 6.688 -2.986 -14.062 1 86.75 31 THR B C 1
ATOM 3143 O O . THR B 1 31 ? 6.805 -2.367 -13 1 86.75 31 THR B O 1
ATOM 3146 N N . SER B 1 32 ? 6.262 -4.223 -14.109 1 87.56 32 SER B N 1
ATOM 3147 C CA . SER B 1 32 ? 6.059 -4.977 -12.875 1 87.56 32 SER B CA 1
ATOM 3148 C C . SER B 1 32 ? 7.316 -5.746 -12.484 1 87.56 32 SER B C 1
ATOM 3150 O O . SER B 1 32 ? 7.574 -5.961 -11.305 1 87.56 32 SER B O 1
ATOM 3152 N N . LEU B 1 33 ? 8.086 -6.207 -13.477 1 84.69 33 LEU B N 1
ATOM 3153 C CA . LEU B 1 33 ? 9.242 -7.051 -13.195 1 84.69 33 LEU B CA 1
ATOM 3154 C C . LEU B 1 33 ? 10.43 -6.656 -14.07 1 84.69 33 LEU B C 1
ATOM 3156 O O . LEU B 1 33 ? 10.258 -5.941 -15.062 1 84.69 33 LEU B O 1
ATOM 3160 N N . PHE B 1 34 ? 11.617 -7.105 -13.656 1 82 34 PHE B N 1
ATOM 3161 C CA . PHE B 1 34 ? 12.859 -6.957 -14.406 1 82 34 PHE B CA 1
ATOM 3162 C C . PHE B 1 34 ? 13.492 -8.32 -14.672 1 82 34 PHE B C 1
ATOM 3164 O O . PHE B 1 34 ? 13.609 -9.141 -13.766 1 82 34 PHE B O 1
ATOM 3171 N N . ALA B 1 35 ? 13.758 -8.633 -15.906 1 86.19 35 ALA B N 1
ATOM 3172 C CA . ALA B 1 35 ? 14.336 -9.922 -16.266 1 86.19 35 ALA B CA 1
ATOM 3173 C C . ALA B 1 35 ? 15.852 -9.906 -16.109 1 86.19 35 ALA B C 1
ATOM 3175 O O . ALA B 1 35 ? 16.469 -8.844 -15.992 1 86.19 35 ALA B O 1
ATOM 3176 N N . PHE B 1 36 ? 16.406 -11.094 -16.016 1 85.38 36 PHE B N 1
ATOM 3177 C CA . PHE B 1 36 ? 17.859 -11.25 -15.867 1 85.38 36 PHE B CA 1
ATOM 3178 C C . PHE B 1 36 ? 18.469 -11.82 -17.141 1 85.38 36 PHE B C 1
ATOM 3180 O O . PHE B 1 36 ? 17.812 -12.57 -17.875 1 85.38 36 PHE B O 1
ATOM 3187 N N . ASP B 1 37 ? 19.688 -11.469 -17.359 1 84.31 37 ASP B N 1
ATOM 3188 C CA . ASP B 1 37 ? 20.344 -11.852 -18.594 1 84.31 37 ASP B CA 1
ATOM 3189 C C . ASP B 1 37 ? 20.969 -13.242 -18.469 1 84.31 37 ASP B C 1
ATOM 3191 O O . ASP B 1 37 ? 21.219 -13.914 -19.469 1 84.31 37 ASP B O 1
ATOM 3195 N N . SER B 1 38 ? 21.219 -13.617 -17.188 1 89.81 38 SER B N 1
ATOM 3196 C CA . SER B 1 38 ? 21.828 -14.922 -16.984 1 89.81 38 SER B CA 1
ATOM 3197 C C . SER B 1 38 ? 21.375 -15.555 -15.68 1 89.81 38 SER B C 1
ATOM 3199 O O . SER B 1 38 ? 20.891 -14.859 -14.789 1 89.81 38 SER B O 1
ATOM 3201 N N . TYR B 1 39 ? 21.609 -16.859 -15.68 1 91.38 39 TYR B N 1
ATOM 3202 C CA . TYR B 1 39 ? 21.328 -17.609 -14.453 1 91.38 39 TYR B CA 1
ATOM 3203 C C . TYR B 1 39 ? 22.125 -17.047 -13.281 1 91.38 39 TYR B C 1
ATOM 3205 O O . TYR B 1 39 ? 21.594 -16.891 -12.18 1 91.38 39 TYR B O 1
ATOM 3213 N N . GLN B 1 40 ? 23.328 -16.812 -13.539 1 89.12 40 GLN B N 1
ATOM 3214 C CA . GLN B 1 40 ? 24.188 -16.312 -12.469 1 89.12 40 GLN B CA 1
ATOM 3215 C C . GLN B 1 40 ? 23.703 -14.961 -11.953 1 89.12 40 GLN B C 1
ATOM 3217 O O . GLN B 1 40 ? 23.703 -14.719 -10.742 1 89.12 40 GLN B O 1
ATOM 3222 N N . ASP B 1 41 ? 23.266 -14.086 -12.906 1 87.12 41 ASP B N 1
ATOM 3223 C CA . ASP B 1 41 ? 22.703 -12.805 -12.5 1 87.12 41 ASP B CA 1
ATOM 3224 C C . ASP B 1 41 ? 21.5 -13 -11.578 1 87.12 41 ASP B C 1
ATOM 3226 O O . ASP B 1 41 ? 21.344 -12.266 -10.602 1 87.12 41 ASP B O 1
ATOM 3230 N N . PHE B 1 42 ? 20.75 -13.922 -11.945 1 88.88 42 PHE B N 1
ATOM 3231 C CA . PHE B 1 42 ? 19.547 -14.219 -11.18 1 88.88 42 PHE B CA 1
ATOM 3232 C C . PHE B 1 42 ? 19.906 -14.758 -9.797 1 88.88 42 PHE B C 1
ATOM 3234 O O . PHE B 1 42 ? 19.359 -14.305 -8.789 1 88.88 42 PHE B O 1
ATOM 3241 N N . VAL B 1 43 ? 20.844 -15.648 -9.711 1 87.75 43 VAL B N 1
ATOM 3242 C CA . VAL B 1 43 ? 21.281 -16.234 -8.453 1 87.75 43 VAL B CA 1
ATOM 3243 C C . VAL B 1 43 ? 21.891 -15.156 -7.562 1 87.75 43 VAL B C 1
ATOM 3245 O O . VAL B 1 43 ? 21.641 -15.125 -6.355 1 87.75 43 VAL B O 1
ATOM 3248 N N . ASP B 1 44 ? 22.656 -14.281 -8.203 1 85.62 44 ASP B N 1
ATOM 3249 C CA . ASP B 1 44 ? 23.297 -13.203 -7.453 1 85.62 44 ASP B CA 1
ATOM 3250 C C . ASP B 1 44 ? 22.266 -12.289 -6.805 1 85.62 44 ASP B C 1
ATOM 3252 O O . ASP B 1 44 ? 22.438 -11.852 -5.664 1 85.62 44 ASP B O 1
ATOM 3256 N N . ARG B 1 45 ? 21.234 -12.055 -7.508 1 81.69 45 ARG B N 1
ATOM 3257 C CA . ARG B 1 45 ? 20.188 -11.211 -6.953 1 81.69 45 ARG B CA 1
ATOM 3258 C C . ARG B 1 45 ? 19.422 -11.938 -5.848 1 81.69 45 ARG B C 1
ATOM 3260 O O . ARG B 1 45 ? 19.156 -11.367 -4.785 1 81.69 45 ARG B O 1
ATOM 3267 N N . MET B 1 46 ? 19.125 -13.211 -6.09 1 80.38 46 MET B N 1
ATOM 3268 C CA . MET B 1 46 ? 18.359 -13.984 -5.121 1 80.38 46 MET B CA 1
ATOM 3269 C C . MET B 1 46 ? 19.141 -14.164 -3.824 1 80.38 46 MET B C 1
ATOM 3271 O O . MET B 1 46 ? 18.547 -14.227 -2.744 1 80.38 46 MET B O 1
ATOM 3275 N N . SER B 1 47 ? 20.469 -14.125 -3.988 1 76.81 47 SER B N 1
ATOM 3276 C CA . SER B 1 47 ? 21.328 -14.32 -2.824 1 76.81 47 SER B CA 1
ATOM 3277 C C . SER B 1 47 ? 21.641 -12.992 -2.137 1 76.81 47 SER B C 1
ATOM 3279 O O . SER B 1 47 ? 22.203 -12.969 -1.044 1 76.81 47 SER B O 1
ATOM 3281 N N . GLY B 1 48 ? 21.219 -11.891 -2.779 1 74.31 48 GLY B N 1
ATOM 3282 C CA . GLY B 1 48 ? 21.453 -10.578 -2.213 1 74.31 48 GLY B CA 1
ATOM 3283 C C . GLY B 1 48 ? 22.828 -10.023 -2.559 1 74.31 48 GLY B C 1
ATOM 3284 O O . GLY B 1 48 ? 23.25 -9.008 -2.008 1 74.31 48 GLY B O 1
ATOM 3285 N N . ALA B 1 49 ? 23.562 -10.711 -3.574 1 71.75 49 ALA B N 1
ATOM 3286 C CA . ALA B 1 49 ? 24.906 -10.273 -3.93 1 71.75 49 ALA B CA 1
ATOM 3287 C C . ALA B 1 49 ? 24.875 -9.023 -4.801 1 71.75 49 ALA B C 1
ATOM 3289 O O . ALA B 1 49 ? 25.859 -8.289 -4.887 1 71.75 49 ALA B O 1
ATOM 3290 N N . THR B 1 50 ? 23.766 -8.75 -5.406 1 76.75 50 THR B N 1
ATOM 3291 C CA . THR B 1 50 ? 23.547 -7.555 -6.211 1 76.75 50 THR B CA 1
ATOM 3292 C C . THR B 1 50 ? 22.219 -6.891 -5.848 1 76.75 50 THR B C 1
ATOM 3294 O O . THR B 1 50 ? 21.375 -7.508 -5.211 1 76.75 50 THR B O 1
ATOM 3297 N N . SER B 1 51 ? 22.172 -5.594 -6.207 1 73.94 51 SER B N 1
ATOM 3298 C CA . SER B 1 51 ? 20.969 -4.844 -5.84 1 73.94 51 SER B CA 1
ATOM 3299 C C . SER B 1 51 ? 20.125 -4.516 -7.062 1 73.94 51 SER B C 1
ATOM 3301 O O . SER B 1 51 ? 19.312 -3.596 -7.031 1 73.94 51 SER B O 1
ATOM 3303 N N . GLN B 1 52 ? 20.25 -5.234 -8.109 1 73.81 52 GLN B N 1
ATOM 3304 C CA . GLN B 1 52 ? 19.406 -5.016 -9.281 1 73.81 52 GLN B CA 1
ATOM 3305 C C . GLN B 1 52 ? 17.938 -5.293 -8.969 1 73.81 52 GLN B C 1
ATOM 3307 O O . GLN B 1 52 ? 17.625 -6.238 -8.242 1 73.81 52 GLN B O 1
ATOM 3312 N N . PRO B 1 53 ? 17.141 -4.43 -9.547 1 78.69 53 PRO B N 1
ATOM 3313 C CA . PRO B 1 53 ? 15.719 -4.648 -9.25 1 78.69 53 PRO B CA 1
ATOM 3314 C C . PRO B 1 53 ? 15.188 -5.957 -9.836 1 78.69 53 PRO B C 1
ATOM 3316 O O . PRO B 1 53 ? 15.586 -6.344 -10.938 1 78.69 53 PRO B O 1
ATOM 3319 N N . ILE B 1 54 ? 14.344 -6.562 -9.133 1 78.62 54 ILE B N 1
ATOM 3320 C CA . ILE B 1 54 ? 13.742 -7.828 -9.547 1 78.62 54 ILE B CA 1
ATOM 3321 C C . ILE B 1 54 ? 12.242 -7.633 -9.781 1 78.62 54 ILE B C 1
ATOM 3323 O O . ILE B 1 54 ? 11.664 -8.266 -10.672 1 78.62 54 ILE B O 1
ATOM 3327 N N . TYR B 1 55 ? 11.703 -6.805 -8.984 1 83.38 55 TYR B N 1
ATOM 3328 C CA . TYR B 1 55 ? 10.25 -6.637 -8.977 1 83.38 55 TYR B CA 1
ATOM 3329 C C . TYR B 1 55 ? 9.867 -5.246 -8.484 1 83.38 55 TYR B C 1
ATOM 3331 O O . TYR B 1 55 ? 10.438 -4.746 -7.512 1 83.38 55 TYR B O 1
ATOM 3339 N N . THR B 1 56 ? 8.953 -4.586 -9.07 1 84.56 56 THR B N 1
ATOM 3340 C CA . THR B 1 56 ? 8.594 -3.193 -8.836 1 84.56 56 THR B CA 1
ATOM 3341 C C . THR B 1 56 ? 8.023 -3.012 -7.434 1 84.56 56 THR B C 1
ATOM 3343 O O . THR B 1 56 ? 8.141 -1.936 -6.844 1 84.56 56 THR B O 1
ATOM 3346 N N . ARG B 1 57 ? 7.465 -3.975 -6.871 1 84.38 57 ARG B N 1
ATOM 3347 C CA . ARG B 1 57 ? 6.969 -3.865 -5.504 1 84.38 57 ARG B CA 1
ATOM 3348 C C . ARG B 1 57 ? 8.086 -3.488 -4.539 1 84.38 57 ARG B C 1
ATOM 3350 O O . ARG B 1 57 ? 7.848 -2.828 -3.527 1 84.38 57 ARG B O 1
ATOM 3357 N N . ILE B 1 58 ? 9.258 -3.906 -4.914 1 82.12 58 ILE B N 1
ATOM 3358 C CA . ILE B 1 58 ? 10.398 -3.738 -4.02 1 82.12 58 ILE B CA 1
ATOM 3359 C C . ILE B 1 58 ? 11.219 -2.521 -4.441 1 82.12 58 ILE B C 1
ATOM 3361 O O . ILE B 1 58 ? 11.609 -1.706 -3.605 1 82.12 58 ILE B O 1
ATOM 3365 N N . GLN B 1 59 ? 11.492 -2.469 -5.727 1 86.44 59 GLN B N 1
ATOM 3366 C CA . GLN B 1 59 ? 12.297 -1.36 -6.23 1 86.44 59 GLN B CA 1
ATOM 3367 C C . GLN B 1 59 ? 11.891 -0.989 -7.656 1 86.44 59 GLN B C 1
ATOM 3369 O O . GLN B 1 59 ? 11.633 -1.866 -8.484 1 86.44 59 GLN B O 1
ATOM 3374 N N . ASN B 1 60 ? 11.742 0.27 -7.922 1 92.81 60 ASN B N 1
ATOM 3375 C CA . ASN B 1 60 ? 11.445 0.852 -9.227 1 92.81 60 ASN B CA 1
ATOM 3376 C C . ASN B 1 60 ? 12.297 2.09 -9.492 1 92.81 60 ASN B C 1
ATOM 3378 O O . ASN B 1 60 ? 12.414 2.965 -8.633 1 92.81 60 ASN B O 1
ATOM 3382 N N . PRO B 1 61 ? 12.898 2.16 -10.695 1 92.19 61 PRO B N 1
ATOM 3383 C CA . PRO B 1 61 ? 13.828 3.26 -10.969 1 92.19 61 PRO B CA 1
ATOM 3384 C C . PRO B 1 61 ? 13.172 4.633 -10.844 1 92.19 61 PRO B C 1
ATOM 3386 O O . PRO B 1 61 ? 13.805 5.586 -10.383 1 92.19 61 PRO B O 1
ATOM 3389 N N . THR B 1 62 ? 11.938 4.781 -11.344 1 93.81 62 THR B N 1
ATOM 3390 C CA . THR B 1 62 ? 11.242 6.055 -11.203 1 93.81 62 THR B CA 1
ATOM 3391 C C . THR B 1 62 ? 11.031 6.395 -9.727 1 93.81 62 THR B C 1
ATOM 3393 O O . THR B 1 62 ? 11.258 7.531 -9.305 1 93.81 62 THR B O 1
ATOM 3396 N N . VAL B 1 63 ? 10.617 5.402 -8.93 1 96.69 63 VAL B N 1
ATOM 3397 C CA . VAL B 1 63 ? 10.383 5.566 -7.496 1 96.69 63 VAL B CA 1
ATOM 3398 C C . VAL B 1 63 ? 11.688 5.902 -6.789 1 96.69 63 VAL B C 1
ATOM 3400 O O . VAL B 1 63 ? 11.719 6.734 -5.879 1 96.69 63 VAL B O 1
ATOM 3403 N N . ALA B 1 64 ? 12.758 5.312 -7.242 1 94.81 64 ALA B N 1
ATOM 3404 C CA . ALA B 1 64 ? 14.062 5.523 -6.633 1 94.81 64 ALA B CA 1
ATOM 3405 C C . ALA B 1 64 ? 14.492 6.984 -6.734 1 94.81 64 ALA B C 1
ATOM 3407 O O . ALA B 1 64 ? 15.148 7.512 -5.836 1 94.81 64 ALA B O 1
ATOM 3408 N N . VAL B 1 65 ? 14.156 7.633 -7.824 1 94.12 65 VAL B N 1
ATOM 3409 C CA . VAL B 1 65 ? 14.5 9.039 -8 1 94.12 65 VAL B CA 1
ATOM 3410 C C . VAL B 1 65 ? 13.82 9.883 -6.93 1 94.12 65 VAL B C 1
ATOM 3412 O O . VAL B 1 65 ? 14.453 10.727 -6.297 1 94.12 65 VAL B O 1
ATOM 3415 N N . PHE B 1 66 ? 12.555 9.656 -6.75 1 96.94 66 PHE B N 1
ATOM 3416 C CA . PHE B 1 66 ? 11.797 10.352 -5.719 1 96.94 66 PHE B CA 1
ATOM 3417 C C . PHE B 1 66 ? 12.383 10.086 -4.34 1 96.94 66 PHE B C 1
ATOM 3419 O O . PHE B 1 66 ? 12.578 11.016 -3.553 1 96.94 66 PHE B O 1
ATOM 3426 N N . GLU B 1 67 ? 12.656 8.82 -4.043 1 97.69 67 GLU B N 1
ATOM 3427 C CA . GLU B 1 67 ? 13.219 8.422 -2.756 1 97.69 67 GLU B CA 1
ATOM 3428 C C . GLU B 1 67 ? 14.555 9.117 -2.498 1 97.69 67 GLU B C 1
ATOM 3430 O O . GLU B 1 67 ? 14.797 9.617 -1.398 1 97.69 67 GLU B O 1
ATOM 3435 N N . ASP B 1 68 ? 15.359 9.148 -3.486 1 95.94 68 ASP B N 1
ATOM 3436 C CA . ASP B 1 68 ? 16.672 9.766 -3.359 1 95.94 68 ASP B CA 1
ATOM 3437 C C . ASP B 1 68 ? 16.562 11.258 -3.072 1 95.94 68 ASP B C 1
ATOM 3439 O O . ASP B 1 68 ? 17.266 11.789 -2.213 1 95.94 68 ASP B O 1
ATOM 3443 N N . LEU B 1 69 ? 15.711 11.93 -3.762 1 95.5 69 LEU B N 1
ATOM 3444 C CA . LEU B 1 69 ? 15.508 13.359 -3.559 1 95.5 69 LEU B CA 1
ATOM 3445 C C . LEU B 1 69 ? 15 13.641 -2.148 1 95.5 69 LEU B C 1
ATOM 3447 O O . LEU B 1 69 ? 15.438 14.602 -1.503 1 95.5 69 LEU B O 1
ATOM 3451 N N . MET B 1 70 ? 14.094 12.828 -1.688 1 98 70 MET B N 1
ATOM 3452 C CA . MET B 1 70 ? 13.531 13.016 -0.35 1 98 70 MET B CA 1
ATOM 3453 C C . MET B 1 70 ? 14.594 12.773 0.718 1 98 70 MET B C 1
ATOM 3455 O O . MET B 1 70 ? 14.641 13.484 1.725 1 98 70 MET B O 1
ATOM 3459 N N . ALA B 1 71 ? 15.383 11.672 0.54 1 97.88 71 ALA B N 1
ATOM 3460 C CA . ALA B 1 71 ? 16.469 11.414 1.482 1 97.88 71 ALA B CA 1
ATOM 3461 C C . ALA B 1 71 ? 17.391 12.617 1.591 1 97.88 71 ALA B C 1
ATOM 3463 O O . ALA B 1 71 ? 17.703 13.07 2.695 1 97.88 71 ALA B O 1
ATOM 3464 N N . LYS B 1 72 ? 17.781 13.172 0.469 1 95.31 72 LYS B N 1
ATOM 3465 C CA . LYS B 1 72 ? 18.672 14.328 0.443 1 95.31 72 LYS B CA 1
ATOM 3466 C C . LYS B 1 72 ? 18 15.555 1.061 1 95.31 72 LYS B C 1
ATOM 3468 O O . LYS B 1 72 ? 18.625 16.281 1.837 1 95.31 72 LYS B O 1
ATOM 3473 N N . ALA B 1 73 ? 16.781 15.758 0.721 1 96.56 73 ALA B N 1
ATOM 3474 C CA . ALA B 1 73 ? 16.047 16.922 1.21 1 96.56 73 ALA B CA 1
ATOM 3475 C C . ALA B 1 73 ? 15.977 16.922 2.734 1 96.56 73 ALA B C 1
ATOM 3477 O O . ALA B 1 73 ? 16.078 17.984 3.365 1 96.56 73 ALA B O 1
ATOM 3478 N N . GLU B 1 74 ? 15.836 15.742 3.338 1 97.62 74 GLU B N 1
ATOM 3479 C CA . GLU B 1 74 ? 15.672 15.633 4.785 1 97.62 74 GLU B CA 1
ATOM 3480 C C . GLU B 1 74 ? 17.016 15.438 5.477 1 97.62 74 GLU B C 1
ATOM 3482 O O . GLU B 1 74 ? 17.094 15.438 6.707 1 97.62 74 GLU B O 1
ATOM 3487 N N . GLY B 1 75 ? 18.047 15.281 4.703 1 96.06 75 GLY B N 1
ATOM 3488 C CA . GLY B 1 75 ? 19.359 15.023 5.277 1 96.06 75 GLY B CA 1
ATOM 3489 C C . GLY B 1 75 ? 19.516 13.602 5.785 1 96.06 75 GLY B C 1
ATOM 3490 O O . GLY B 1 75 ? 20.266 13.359 6.73 1 96.06 75 GLY B O 1
ATOM 3491 N N . GLY B 1 76 ? 18.703 12.688 5.312 1 97.38 76 GLY B N 1
ATOM 3492 C CA . GLY B 1 76 ? 18.828 11.281 5.672 1 97.38 76 GLY B CA 1
ATOM 3493 C C . GLY B 1 76 ? 19.672 10.492 4.691 1 97.38 76 GLY B C 1
ATOM 3494 O O . GLY B 1 76 ? 20.156 11.039 3.701 1 97.38 76 GLY B O 1
ATOM 3495 N N . GLU B 1 77 ? 19.891 9.234 5.016 1 98.19 77 GLU B N 1
ATOM 3496 C CA . GLU B 1 77 ? 20.734 8.383 4.176 1 98.19 77 GLU B CA 1
ATOM 3497 C C . GLU B 1 77 ? 19.906 7.703 3.084 1 98.19 77 GLU B C 1
ATOM 3499 O O . GLU B 1 77 ? 20.391 7.5 1.971 1 98.19 77 GLU B O 1
ATOM 3504 N N . ALA B 1 78 ? 18.688 7.332 3.371 1 98.38 78 ALA B N 1
ATOM 3505 C CA . ALA B 1 78 ? 17.828 6.598 2.451 1 98.38 78 ALA B CA 1
ATOM 3506 C C . ALA B 1 78 ? 16.344 6.891 2.727 1 98.38 78 ALA B C 1
ATOM 3508 O O . ALA B 1 78 ? 16 7.418 3.785 1 98.38 78 ALA B O 1
ATOM 3509 N N . ALA B 1 79 ? 15.586 6.602 1.758 1 98.62 79 ALA B N 1
ATOM 3510 C CA . ALA B 1 79 ? 14.141 6.777 1.864 1 98.62 79 ALA B CA 1
ATOM 3511 C C . ALA B 1 79 ? 13.391 5.633 1.188 1 98.62 79 ALA B C 1
ATOM 3513 O O . ALA B 1 79 ? 13.953 4.93 0.343 1 98.62 79 ALA B O 1
ATOM 3514 N N . VAL B 1 80 ? 12.195 5.438 1.579 1 98.5 80 VAL B N 1
ATOM 3515 C CA . VAL B 1 80 ? 11.305 4.469 0.936 1 98.5 80 VAL B CA 1
ATOM 3516 C C . VAL B 1 80 ? 9.93 5.094 0.726 1 98.5 80 VAL B C 1
ATOM 3518 O O . VAL B 1 80 ? 9.352 5.668 1.652 1 98.5 80 VAL B O 1
ATOM 3521 N N . GLY B 1 81 ? 9.492 5.051 -0.534 1 98.56 81 GLY B N 1
ATOM 3522 C CA . GLY B 1 81 ? 8.188 5.586 -0.898 1 98.56 81 GLY B CA 1
ATOM 3523 C C . GLY B 1 81 ? 7.062 4.586 -0.721 1 98.56 81 GLY B C 1
ATOM 3524 O O . GLY B 1 81 ? 7.258 3.383 -0.902 1 98.56 81 GLY B O 1
ATOM 3525 N N . PHE B 1 82 ? 5.871 5.086 -0.417 1 98.75 82 PHE B N 1
ATOM 3526 C CA . PHE B 1 82 ? 4.703 4.258 -0.139 1 98.75 82 PHE B CA 1
ATOM 3527 C C . PHE B 1 82 ? 3.473 4.797 -0.859 1 98.75 82 PHE B C 1
ATOM 3529 O O . PHE B 1 82 ? 3.457 5.953 -1.291 1 98.75 82 PHE B O 1
ATOM 3536 N N . ALA B 1 83 ? 2.439 3.977 -0.927 1 98.31 83 ALA B N 1
ATOM 3537 C CA . ALA B 1 83 ? 1.213 4.273 -1.665 1 98.31 83 ALA B CA 1
ATOM 3538 C C . ALA B 1 83 ? 0.405 5.363 -0.971 1 98.31 83 ALA B C 1
ATOM 3540 O O . ALA B 1 83 ? -0.426 6.023 -1.6 1 98.31 83 ALA B O 1
ATOM 3541 N N . SER B 1 84 ? 0.612 5.566 0.296 1 98.38 84 SER B N 1
ATOM 3542 C CA . SER B 1 84 ? -0.09 6.594 1.06 1 98.38 84 SER B CA 1
ATOM 3543 C C . SER B 1 84 ? 0.703 7 2.297 1 98.38 84 SER B C 1
ATOM 3545 O O . SER B 1 84 ? 1.681 6.344 2.658 1 98.38 84 SER B O 1
ATOM 3547 N N . GLY B 1 85 ? 0.257 8.109 2.857 1 98.31 85 GLY B N 1
ATOM 3548 C CA . GLY B 1 85 ? 0.814 8.484 4.148 1 98.31 85 GLY B CA 1
ATOM 3549 C C . GLY B 1 85 ? 0.61 7.418 5.211 1 98.31 85 GLY B C 1
ATOM 3550 O O . GLY B 1 85 ? 1.509 7.152 6.012 1 98.31 85 GLY B O 1
ATOM 3551 N N . MET B 1 86 ? -0.534 6.781 5.223 1 98.25 86 MET B N 1
ATOM 3552 C CA . MET B 1 86 ? -0.822 5.73 6.199 1 98.25 86 MET B CA 1
ATOM 3553 C C . MET B 1 86 ? 0.035 4.496 5.938 1 98.25 86 MET B C 1
ATOM 3555 O O . MET B 1 86 ? 0.432 3.805 6.875 1 98.25 86 MET B O 1
ATOM 3559 N N . ALA B 1 87 ? 0.27 4.246 4.656 1 98.69 87 ALA B N 1
ATOM 3560 C CA . ALA B 1 87 ? 1.182 3.143 4.371 1 98.69 87 ALA B CA 1
ATOM 3561 C C . ALA B 1 87 ? 2.574 3.42 4.93 1 98.69 87 ALA B C 1
ATOM 3563 O O . ALA B 1 87 ? 3.244 2.51 5.426 1 98.69 87 ALA B O 1
ATOM 3564 N N . ALA B 1 88 ? 3.043 4.637 4.844 1 98.81 88 ALA B N 1
ATOM 3565 C CA . ALA B 1 88 ? 4.324 5.027 5.426 1 98.81 88 ALA B CA 1
ATOM 3566 C C . ALA B 1 88 ? 4.305 4.879 6.945 1 98.81 88 ALA B C 1
ATOM 3568 O O . ALA B 1 88 ? 5.223 4.301 7.531 1 98.81 88 ALA B O 1
ATOM 3569 N N . ILE B 1 89 ? 3.227 5.352 7.578 1 98.75 89 ILE B N 1
ATOM 3570 C CA . ILE B 1 89 ? 3.102 5.324 9.031 1 98.75 89 ILE B CA 1
ATOM 3571 C C . ILE B 1 89 ? 3.057 3.875 9.516 1 98.75 89 ILE B C 1
ATOM 3573 O O . ILE B 1 89 ? 3.84 3.479 10.383 1 98.75 89 ILE B O 1
ATOM 3577 N N . SER B 1 90 ? 2.148 3.092 8.945 1 98.62 90 SER B N 1
ATOM 3578 C CA . SER B 1 90 ? 1.981 1.715 9.391 1 98.62 90 SER B CA 1
ATOM 3579 C C . SER B 1 90 ? 3.252 0.902 9.172 1 98.62 90 SER B C 1
ATOM 3581 O O . SER B 1 90 ? 3.658 0.123 10.031 1 98.62 90 SER B O 1
ATOM 3583 N N . SER B 1 91 ? 3.908 1.13 8.039 1 98.44 91 SER B N 1
ATOM 3584 C CA . SER B 1 91 ? 5.125 0.382 7.727 1 98.44 91 SER B CA 1
ATOM 3585 C C . SER B 1 91 ? 6.262 0.764 8.672 1 98.44 91 SER B C 1
ATOM 3587 O O . SER B 1 91 ? 7.031 -0.096 9.102 1 98.44 91 SER B O 1
ATOM 3589 N N . ALA B 1 92 ? 6.387 2.041 8.969 1 98.38 92 ALA B N 1
ATOM 3590 C CA . ALA B 1 92 ? 7.453 2.514 9.852 1 98.38 92 ALA B CA 1
ATOM 3591 C C . ALA B 1 92 ? 7.262 1.989 11.273 1 98.38 92 ALA B C 1
ATOM 3593 O O . ALA B 1 92 ? 8.234 1.689 11.961 1 98.38 92 ALA B O 1
ATOM 3594 N N . VAL B 1 93 ? 6.023 1.866 11.719 1 98.44 93 VAL B N 1
ATOM 3595 C CA . VAL B 1 93 ? 5.754 1.46 13.094 1 98.44 93 VAL B CA 1
ATOM 3596 C C . VAL B 1 93 ? 5.852 -0.059 13.219 1 98.44 93 VAL B C 1
ATOM 3598 O O . VAL B 1 93 ? 6.523 -0.577 14.109 1 98.44 93 VAL B O 1
ATOM 3601 N N . LEU B 1 94 ? 5.293 -0.778 12.273 1 97.69 94 LEU B N 1
ATOM 3602 C CA . LEU B 1 94 ? 5.195 -2.232 12.352 1 97.69 94 LEU B CA 1
ATOM 3603 C C . LEU B 1 94 ? 6.551 -2.883 12.094 1 97.69 94 LEU B C 1
ATOM 3605 O O . LEU B 1 94 ? 6.758 -4.055 12.414 1 97.69 94 LEU B O 1
ATOM 3609 N N . ALA B 1 95 ? 7.402 -2.125 11.516 1 97.44 95 ALA B N 1
ATOM 3610 C CA . ALA B 1 95 ? 8.742 -2.66 11.297 1 97.44 95 ALA B CA 1
ATOM 3611 C C . ALA B 1 95 ? 9.508 -2.777 12.609 1 97.44 95 ALA B C 1
ATOM 3613 O O . ALA B 1 95 ? 10.492 -3.518 12.695 1 97.44 95 ALA B O 1
ATOM 3614 N N . PHE B 1 96 ? 9.023 -2.053 13.703 1 97.69 96 PHE B N 1
ATOM 3615 C CA . PHE B 1 96 ? 9.914 -1.928 14.852 1 97.69 96 PHE B CA 1
ATOM 3616 C C . PHE B 1 96 ? 9.172 -2.256 16.141 1 97.69 96 PHE B C 1
ATOM 3618 O O . PHE B 1 96 ? 9.781 -2.307 17.219 1 97.69 96 PHE B O 1
ATOM 3625 N N . VAL B 1 97 ? 7.914 -2.494 16.109 1 97.12 97 VAL B N 1
ATOM 3626 C CA . VAL B 1 97 ? 7.137 -2.721 17.328 1 97.12 97 VAL B CA 1
ATOM 3627 C C . VAL B 1 97 ? 6.559 -4.133 17.312 1 97.12 97 VAL B C 1
ATOM 3629 O O . VAL B 1 97 ? 6.207 -4.656 16.25 1 97.12 97 VAL B O 1
ATOM 3632 N N . ARG B 1 98 ? 6.477 -4.727 18.453 1 95.5 98 ARG B N 1
ATOM 3633 C CA . ARG B 1 98 ? 5.918 -6.055 18.688 1 95.5 98 ARG B CA 1
ATOM 3634 C C . ARG B 1 98 ? 4.98 -6.055 19.891 1 95.5 98 ARG B C 1
ATOM 3636 O O . ARG B 1 98 ? 4.988 -5.117 20.688 1 95.5 98 ARG B O 1
ATOM 3643 N N . PRO B 1 99 ? 4.125 -7.121 19.922 1 96 99 PRO B N 1
ATOM 3644 C CA . PRO B 1 99 ? 3.33 -7.23 21.141 1 96 99 PRO B CA 1
ATOM 3645 C C . PRO B 1 99 ? 4.184 -7.164 22.406 1 96 99 PRO B C 1
ATOM 3647 O O . PRO B 1 99 ? 5.266 -7.754 22.469 1 96 99 PRO B O 1
ATOM 3650 N N . GLY B 1 100 ? 3.648 -6.441 23.406 1 97.12 100 GLY B N 1
ATOM 3651 C CA . GLY B 1 100 ? 4.391 -6.262 24.641 1 97.12 100 GLY B CA 1
ATOM 3652 C C . GLY B 1 100 ? 5.164 -4.957 24.688 1 97.12 100 GLY B C 1
ATOM 3653 O O . GLY B 1 100 ? 5.508 -4.473 25.766 1 97.12 100 GLY B O 1
ATOM 3654 N N . ASP B 1 101 ? 5.391 -4.352 23.562 1 98.19 101 ASP B N 1
ATOM 3655 C CA . ASP B 1 101 ? 6.098 -3.076 23.5 1 98.19 101 ASP B CA 1
ATOM 3656 C C . ASP B 1 101 ? 5.172 -1.919 23.859 1 98.19 101 ASP B C 1
ATOM 3658 O O . ASP B 1 101 ? 3.945 -2.061 23.812 1 98.19 101 ASP B O 1
ATOM 3662 N N . ARG B 1 102 ? 5.789 -0.792 24.219 1 98.75 102 ARG B N 1
ATOM 3663 C CA . ARG B 1 102 ? 5.059 0.441 24.5 1 98.75 102 ARG B CA 1
ATOM 3664 C C . ARG B 1 102 ? 5.438 1.538 23.516 1 98.75 102 ARG B C 1
ATOM 3666 O O . ARG B 1 102 ? 6.625 1.775 23.266 1 98.75 102 ARG B O 1
ATOM 3673 N N . ILE B 1 103 ? 4.461 2.129 22.922 1 98.88 103 ILE B N 1
ATOM 3674 C CA . ILE B 1 103 ? 4.633 3.332 22.109 1 98.88 103 ILE B CA 1
ATOM 3675 C C . ILE B 1 103 ? 4.219 4.559 22.922 1 98.88 103 ILE B C 1
ATOM 3677 O O . ILE B 1 103 ? 3.096 4.629 23.422 1 98.88 103 ILE B O 1
ATOM 3681 N N . ALA B 1 104 ? 5.129 5.473 23.172 1 98.94 104 ALA B N 1
ATOM 3682 C CA . ALA B 1 104 ? 4.781 6.805 23.672 1 98.94 104 ALA B CA 1
ATOM 3683 C C . ALA B 1 104 ? 4.41 7.734 22.516 1 98.94 104 ALA B C 1
ATOM 3685 O O . ALA B 1 104 ? 5.262 8.094 21.703 1 98.94 104 ALA B O 1
ATOM 3686 N N . CYS B 1 105 ? 3.178 8.133 22.438 1 98.69 105 CYS B N 1
ATOM 3687 C CA . CYS B 1 105 ? 2.666 8.922 21.312 1 98.69 105 CYS B CA 1
ATOM 3688 C C . CYS B 1 105 ? 2.303 10.336 21.766 1 98.69 105 CYS B C 1
ATOM 3690 O O . CYS B 1 105 ? 1.751 10.523 22.844 1 98.69 105 CYS B O 1
ATOM 3692 N N . VAL B 1 106 ? 2.615 11.312 20.984 1 98.44 106 VAL B N 1
ATOM 3693 C CA . VAL B 1 106 ? 2.262 12.688 21.297 1 98.44 106 VAL B CA 1
ATOM 3694 C C . VAL B 1 106 ? 0.754 12.883 21.156 1 98.44 106 VAL B C 1
ATOM 3696 O O . VAL B 1 106 ? 0.13 12.297 20.266 1 98.44 106 VAL B O 1
ATOM 3699 N N . GLU B 1 107 ? 0.191 13.719 22 1 97.19 107 GLU B N 1
ATOM 3700 C CA . GLU B 1 107 ? -1.213 14.102 21.875 1 97.19 107 GLU B CA 1
ATOM 3701 C C . GLU B 1 107 ? -1.464 14.922 20.625 1 97.19 107 GLU B C 1
ATOM 3703 O O . GLU B 1 107 ? -0.539 15.531 20.078 1 97.19 107 GLU B O 1
ATOM 3708 N N . HIS B 1 108 ? -2.777 14.898 20.109 1 96.25 108 HIS B N 1
ATOM 3709 C CA . HIS B 1 108 ? -3.211 15.617 18.922 1 96.25 108 HIS B CA 1
ATOM 3710 C C . HIS B 1 108 ? -2.508 15.086 17.672 1 96.25 108 HIS B C 1
ATOM 3712 O O . HIS B 1 108 ? -2.203 15.852 16.75 1 96.25 108 HIS B O 1
ATOM 3718 N N . VAL B 1 109 ? -2.203 13.805 17.781 1 95.88 109 VAL B N 1
ATOM 3719 C CA . VAL B 1 109 ? -1.591 13.125 16.641 1 95.88 109 VAL B CA 1
ATOM 3720 C C . VAL B 1 109 ? -2.605 13.008 15.5 1 95.88 109 VAL B C 1
ATOM 3722 O O . VAL B 1 109 ? -3.814 13.078 15.734 1 95.88 109 VAL B O 1
ATOM 3725 N N . TYR B 1 110 ? -2.115 12.914 14.273 1 95.88 110 TYR B N 1
ATOM 3726 C CA . TYR B 1 110 ? -2.941 12.695 13.094 1 95.88 110 TYR B CA 1
ATOM 3727 C C . TYR B 1 110 ? -4.02 11.656 13.367 1 95.88 110 TYR B C 1
ATOM 3729 O O . TYR B 1 110 ? -3.734 10.578 13.891 1 95.88 110 TYR B O 1
ATOM 3737 N N . PRO B 1 111 ? -5.254 11.891 12.984 1 94.31 111 PRO B N 1
ATOM 3738 C CA . PRO B 1 111 ? -6.395 11.055 13.375 1 94.31 111 PRO B CA 1
ATOM 3739 C C . PRO B 1 111 ? -6.234 9.602 12.938 1 94.31 111 PRO B C 1
ATOM 3741 O O . PRO B 1 111 ? -6.582 8.688 13.688 1 94.31 111 PRO B O 1
ATOM 3744 N N . ASP B 1 112 ? -5.734 9.359 11.75 1 94.94 112 ASP B N 1
ATOM 3745 C CA . ASP B 1 112 ? -5.656 7.977 11.281 1 94.94 112 ASP B CA 1
ATOM 3746 C C . ASP B 1 112 ? -4.469 7.254 11.906 1 94.94 112 ASP B C 1
ATOM 3748 O O . ASP B 1 112 ? -4.473 6.023 12.016 1 94.94 112 ASP B O 1
ATOM 3752 N N . ALA B 1 113 ? -3.398 7.996 12.305 1 97.44 113 ALA B N 1
ATOM 3753 C CA . ALA B 1 113 ? -2.375 7.371 13.141 1 97.44 113 ALA B CA 1
ATOM 3754 C C . ALA B 1 113 ? -2.957 6.91 14.469 1 97.44 113 ALA B C 1
ATOM 3756 O O . ALA B 1 113 ? -2.688 5.797 14.922 1 97.44 113 ALA B O 1
ATOM 3757 N N . TYR B 1 114 ? -3.754 7.793 15.07 1 97.31 114 TYR B N 1
ATOM 3758 C CA . TYR B 1 114 ? -4.461 7.441 16.297 1 97.31 114 TYR B CA 1
ATOM 3759 C C . TYR B 1 114 ? -5.301 6.184 16.109 1 97.31 114 TYR B C 1
ATOM 3761 O O . TYR B 1 114 ? -5.266 5.277 16.938 1 97.31 114 TYR B O 1
ATOM 3769 N N . ARG B 1 115 ? -6 6.121 15.031 1 96.62 115 ARG B N 1
ATOM 3770 C CA . ARG B 1 115 ? -6.852 4.961 14.773 1 96.62 115 ARG B CA 1
ATOM 3771 C C . ARG B 1 115 ? -6.012 3.709 14.547 1 96.62 115 ARG B C 1
ATOM 3773 O O . ARG B 1 115 ? -6.406 2.611 14.945 1 96.62 115 ARG B O 1
ATOM 3780 N N . LEU B 1 116 ? -4.91 3.855 13.797 1 97.94 116 LEU B N 1
ATOM 3781 C CA . LEU B 1 116 ? -4.004 2.723 13.648 1 97.94 116 LEU B CA 1
ATOM 3782 C C . LEU B 1 116 ? -3.588 2.17 15 1 97.94 116 LEU B C 1
ATOM 3784 O O . LEU B 1 116 ? -3.59 0.955 15.211 1 97.94 116 LEU B O 1
ATOM 3788 N N . PHE B 1 117 ? -3.209 3.057 15.945 1 98.38 117 PHE B N 1
ATOM 3789 C CA . PHE B 1 117 ? -2.725 2.656 17.266 1 98.38 117 PHE B CA 1
ATOM 3790 C C . PHE B 1 117 ? -3.84 2.012 18.078 1 98.38 117 PHE B C 1
ATOM 3792 O O . PHE B 1 117 ? -3.641 0.964 18.688 1 98.38 117 PHE B O 1
ATOM 3799 N N . GLU B 1 118 ? -5 2.562 17.984 1 97.69 118 GLU B N 1
ATOM 3800 C CA . GLU B 1 118 ? -6.086 2.141 18.875 1 97.69 118 GLU B CA 1
ATOM 3801 C C . GLU B 1 118 ? -6.812 0.924 18.297 1 97.69 118 GLU B C 1
ATOM 3803 O O . GLU B 1 118 ? -7.277 0.066 19.062 1 97.69 118 GLU B O 1
ATOM 3808 N N . ARG B 1 119 ? -6.918 0.87 16.984 1 96.31 119 ARG B N 1
ATOM 3809 C CA . ARG B 1 119 ? -7.801 -0.137 16.391 1 96.31 119 ARG B CA 1
ATOM 3810 C C . ARG B 1 119 ? -7.008 -1.342 15.906 1 96.31 119 ARG B C 1
ATOM 3812 O O . ARG B 1 119 ? -7.57 -2.418 15.688 1 96.31 119 ARG B O 1
ATOM 3819 N N . LEU B 1 120 ? -5.762 -1.199 15.727 1 96.31 120 LEU B N 1
ATOM 3820 C CA . LEU B 1 120 ? -4.969 -2.318 15.227 1 96.31 120 LEU B CA 1
ATOM 3821 C C . LEU B 1 120 ? -3.881 -2.703 16.219 1 96.31 120 LEU B C 1
ATOM 3823 O O . LEU B 1 120 ? -3.828 -3.846 16.688 1 96.31 120 LEU B O 1
ATOM 3827 N N . LEU B 1 121 ? -3.062 -1.782 16.656 1 97.44 121 LEU B N 1
ATOM 3828 C CA . LEU B 1 121 ? -1.876 -2.125 17.422 1 97.44 121 LEU B CA 1
ATOM 3829 C C . LEU B 1 121 ? -2.252 -2.502 18.859 1 97.44 121 LEU B C 1
ATOM 3831 O O . LEU B 1 121 ? -1.736 -3.48 19.391 1 97.44 121 LEU B O 1
ATOM 3835 N N . ARG B 1 122 ? -3.129 -1.695 19.484 1 96.94 122 ARG B N 1
ATOM 3836 C CA . ARG B 1 122 ? -3.525 -2.006 20.844 1 96.94 122 ARG B CA 1
ATOM 3837 C C . ARG B 1 122 ? -4.168 -3.387 20.938 1 96.94 122 ARG B C 1
ATOM 3839 O O . ARG B 1 122 ? -3.779 -4.207 21.766 1 96.94 122 ARG B O 1
ATOM 3846 N N . PRO B 1 123 ? -5.105 -3.715 20.047 1 94.88 123 PRO B N 1
ATOM 3847 C CA . PRO B 1 123 ? -5.676 -5.062 20.062 1 94.88 123 PRO B CA 1
ATOM 3848 C C . PRO B 1 123 ? -4.629 -6.148 19.828 1 94.88 123 PRO B C 1
ATOM 3850 O O . PRO B 1 123 ? -4.844 -7.309 20.203 1 94.88 123 PRO B O 1
ATOM 3853 N N . PHE B 1 124 ? -3.525 -5.809 19.281 1 95.56 124 PHE B N 1
ATOM 3854 C CA . PHE B 1 124 ? -2.475 -6.781 19 1 95.56 124 PHE B CA 1
ATOM 3855 C C . PHE B 1 124 ? -1.463 -6.82 20.141 1 95.56 124 PHE B C 1
ATOM 3857 O O . PHE B 1 124 ? -0.395 -7.422 20.016 1 95.56 124 PHE B O 1
ATOM 3864 N N . GLY B 1 125 ? -1.732 -6.117 21.203 1 96.12 125 GLY B N 1
ATOM 3865 C CA . GLY B 1 125 ? -0.949 -6.27 22.422 1 96.12 125 GLY B CA 1
ATOM 3866 C C . GLY B 1 125 ? 0.138 -5.223 22.562 1 96.12 125 GLY B C 1
ATOM 3867 O O . GLY B 1 125 ? 1.076 -5.395 23.344 1 96.12 125 GLY B O 1
ATOM 3868 N N . VAL B 1 126 ? 0.025 -4.148 21.797 1 97.88 126 VAL B N 1
ATOM 3869 C CA . VAL B 1 126 ? 0.955 -3.035 21.953 1 97.88 126 VAL B CA 1
ATOM 3870 C C . VAL B 1 126 ? 0.367 -1.999 22.906 1 97.88 126 VAL B C 1
ATOM 3872 O O . VAL B 1 126 ? -0.811 -1.646 22.812 1 97.88 126 VAL B O 1
ATOM 3875 N N . GLU B 1 127 ? 1.142 -1.594 23.859 1 98.5 127 GLU B N 1
ATOM 3876 C CA . GLU B 1 127 ? 0.701 -0.535 24.766 1 98.5 127 GLU B CA 1
ATOM 3877 C C . GLU B 1 127 ? 0.909 0.843 24.141 1 98.5 127 GLU B C 1
ATOM 3879 O O . GLU B 1 127 ? 1.979 1.132 23.609 1 98.5 127 GLU B O 1
ATOM 3884 N N . ILE B 1 128 ? -0.128 1.646 24.203 1 98.62 128 ILE B N 1
ATOM 3885 C CA . ILE B 1 128 ? -0.012 3.006 23.688 1 98.62 128 ILE B CA 1
ATOM 3886 C C . ILE B 1 128 ? -0.284 4.008 24.812 1 98.62 128 ILE B C 1
ATOM 3888 O O . ILE B 1 128 ? -1.33 3.947 25.453 1 98.62 128 ILE B O 1
ATOM 3892 N N . THR B 1 129 ? 0.577 4.883 25.062 1 98.69 129 THR B N 1
ATOM 3893 C CA . THR B 1 129 ? 0.377 5.992 26 1 98.69 129 THR B CA 1
ATOM 3894 C C . THR B 1 129 ? 0.482 7.328 25.266 1 98.69 129 THR B C 1
ATOM 3896 O O . THR B 1 129 ? 1.311 7.488 24.359 1 98.69 129 THR B O 1
ATOM 3899 N N . TYR B 1 130 ? -0.38 8.195 25.609 1 98.38 130 TYR B N 1
ATOM 3900 C CA . TYR B 1 130 ? -0.413 9.516 25 1 98.38 130 TYR B CA 1
ATOM 3901 C C . TYR B 1 130 ? 0.067 10.586 25.969 1 98.38 130 TYR B C 1
ATOM 3903 O O . TYR B 1 130 ? -0.298 10.578 27.141 1 98.38 130 TYR B O 1
ATOM 3911 N N . HIS B 1 131 ? 0.926 11.469 25.484 1 98.56 131 HIS B N 1
ATOM 3912 C CA . HIS B 1 131 ? 1.521 12.484 26.344 1 98.56 131 HIS B CA 1
ATOM 3913 C C . HIS B 1 131 ? 1.589 13.836 25.641 1 98.56 131 HIS B C 1
ATOM 3915 O O . HIS B 1 131 ? 1.661 13.898 24.406 1 98.56 131 HIS B O 1
ATOM 3921 N N . SER B 1 132 ? 1.565 14.922 26.438 1 97.75 132 SER B N 1
ATOM 3922 C CA . SER B 1 132 ? 1.644 16.266 25.891 1 97.75 132 SER B CA 1
ATOM 3923 C C . SER B 1 132 ? 3.047 16.578 25.375 1 97.75 132 SER B C 1
ATOM 3925 O O . SER B 1 132 ? 4.012 15.906 25.75 1 97.75 132 SER B O 1
ATOM 3927 N N . THR B 1 133 ? 3.107 17.609 24.5 1 96.81 133 THR B N 1
ATOM 3928 C CA . THR B 1 133 ? 4.406 18.094 24.047 1 96.81 133 THR B CA 1
ATOM 3929 C C . THR B 1 133 ? 5.277 18.5 25.234 1 96.81 133 THR B C 1
ATOM 3931 O O . THR B 1 133 ? 6.484 18.234 25.25 1 96.81 133 THR B O 1
ATOM 3934 N N . ASP B 1 134 ? 4.664 19.094 26.234 1 96.88 134 ASP B N 1
ATOM 3935 C CA . ASP B 1 134 ? 5.379 19.531 27.438 1 96.88 134 ASP B CA 1
ATOM 3936 C C . ASP B 1 134 ? 5.996 18.344 28.156 1 96.88 134 ASP B C 1
ATOM 3938 O O . ASP B 1 134 ? 7.137 18.406 28.625 1 96.88 134 ASP B O 1
ATOM 3942 N N . ALA B 1 135 ? 5.23 17.281 28.25 1 98.38 135 ALA B N 1
ATOM 3943 C CA . ALA B 1 135 ? 5.734 16.078 28.906 1 98.38 135 ALA B CA 1
ATOM 3944 C C . ALA B 1 135 ? 6.941 15.508 28.172 1 98.38 135 ALA B C 1
ATOM 3946 O O . ALA B 1 135 ? 7.938 15.133 28.781 1 98.38 135 ALA B O 1
ATOM 3947 N N . PHE B 1 136 ? 6.902 15.469 26.891 1 98.31 136 PHE B N 1
ATOM 3948 C CA . PHE B 1 136 ? 8.016 14.961 26.094 1 98.31 136 PHE B CA 1
ATOM 3949 C C . PHE B 1 136 ? 9.258 15.812 26.281 1 98.31 136 PHE B C 1
ATOM 3951 O O . PHE B 1 136 ? 10.375 15.289 26.344 1 98.31 136 PHE B O 1
ATOM 3958 N N . GLU B 1 137 ? 9.047 17.125 26.438 1 97.31 137 GLU B N 1
ATOM 3959 C CA . GLU B 1 137 ? 10.164 18.062 26.484 1 97.31 137 GLU B CA 1
ATOM 3960 C C . GLU B 1 137 ? 10.773 18.125 27.891 1 97.31 137 GLU B C 1
ATOM 3962 O O . GLU B 1 137 ? 11.961 18.391 28.047 1 97.31 137 GLU B O 1
ATOM 3967 N N . HIS B 1 138 ? 9.938 17.781 28.906 1 97.25 138 HIS B N 1
ATOM 3968 C CA . HIS B 1 138 ? 10.406 18.188 30.234 1 97.25 138 HIS B CA 1
ATOM 3969 C C . HIS B 1 138 ? 10.445 17 31.188 1 97.25 138 HIS B C 1
ATOM 3971 O O . HIS B 1 138 ? 10.953 17.109 32.312 1 97.25 138 HIS B O 1
ATOM 3977 N N . ASP B 1 139 ? 9.875 15.859 30.797 1 97.31 139 ASP B N 1
ATOM 3978 C CA . ASP B 1 139 ? 9.922 14.68 31.641 1 97.31 139 ASP B CA 1
ATOM 3979 C C . ASP B 1 139 ? 10.969 13.68 31.141 1 97.31 139 ASP B C 1
ATOM 3981 O O . ASP B 1 139 ? 10.68 12.844 30.297 1 97.31 139 ASP B O 1
ATOM 3985 N N . PRO B 1 140 ? 12.086 13.625 31.75 1 92.31 140 PRO B N 1
ATOM 3986 C CA . PRO B 1 140 ? 13.156 12.742 31.281 1 92.31 140 PRO B CA 1
ATOM 3987 C C . PRO B 1 140 ? 12.82 11.266 31.438 1 92.31 140 PRO B C 1
ATOM 3989 O O . PRO B 1 140 ? 13.453 10.406 30.812 1 92.31 140 PRO B O 1
ATOM 3992 N N . ASP B 1 141 ? 11.82 10.953 32.219 1 96.25 141 ASP B N 1
ATOM 3993 C CA . ASP B 1 141 ? 11.492 9.555 32.5 1 96.25 141 ASP B CA 1
ATOM 3994 C C . ASP B 1 141 ? 10.328 9.078 31.641 1 96.25 141 ASP B C 1
ATOM 3996 O O . ASP B 1 141 ? 9.984 7.895 31.656 1 96.25 141 ASP B O 1
ATOM 4000 N N . LEU B 1 142 ? 9.773 9.938 30.875 1 98.19 142 LEU B N 1
ATOM 4001 C CA . LEU B 1 142 ? 8.586 9.625 30.094 1 98.19 142 LEU B CA 1
ATOM 4002 C C . LEU B 1 142 ? 8.836 8.422 29.188 1 98.19 142 LEU B C 1
ATOM 4004 O O . LEU B 1 142 ? 7.957 7.574 29.016 1 98.19 142 LEU B O 1
ATOM 4008 N N . LEU B 1 143 ? 10.078 8.336 28.641 1 98.5 143 LEU B N 1
ATOM 4009 C CA . LEU B 1 143 ? 10.359 7.359 27.594 1 98.5 143 LEU B CA 1
ATOM 4010 C C . LEU B 1 143 ? 10.977 6.094 28.172 1 98.5 143 LEU B C 1
ATOM 4012 O O . LEU B 1 143 ? 11.312 5.168 27.438 1 98.5 143 LEU B O 1
ATOM 4016 N N . LYS B 1 144 ? 11.094 6.055 29.531 1 98.12 144 LYS B N 1
ATOM 4017 C CA . LYS B 1 144 ? 11.609 4.836 30.141 1 98.12 144 LYS B CA 1
ATOM 4018 C C . LYS B 1 144 ? 10.734 3.633 29.797 1 98.12 144 LYS B C 1
ATOM 4020 O O . LYS B 1 144 ? 9.516 3.67 29.984 1 98.12 144 LYS B O 1
ATOM 4025 N N . GLY B 1 145 ? 11.328 2.658 29.219 1 98 145 GLY B N 1
ATOM 4026 C CA . GLY B 1 145 ? 10.641 1.417 28.906 1 98 145 GLY B CA 1
ATOM 4027 C C . GLY B 1 145 ? 9.93 1.447 27.578 1 98 145 GLY B C 1
ATOM 4028 O O . GLY B 1 145 ? 9.414 0.424 27.109 1 98 145 GLY B O 1
ATOM 4029 N N . ALA B 1 146 ? 9.852 2.576 26.906 1 98.62 146 ALA B N 1
ATOM 4030 C CA . ALA B 1 146 ? 9.203 2.658 25.594 1 98.62 146 ALA B CA 1
ATOM 4031 C C . ALA B 1 146 ? 10.086 2.049 24.516 1 98.62 146 ALA B C 1
ATOM 4033 O O . ALA B 1 146 ? 11.32 2.125 24.594 1 98.62 146 ALA B O 1
ATOM 4034 N N . ARG B 1 147 ? 9.422 1.413 23.578 1 98.62 147 ARG B N 1
ATOM 4035 C CA . ARG B 1 147 ? 10.117 0.925 22.391 1 98.62 147 ARG B CA 1
ATOM 4036 C C . ARG B 1 147 ? 10.242 2.025 21.344 1 98.62 147 ARG B C 1
ATOM 4038 O O . ARG B 1 147 ? 11.25 2.104 20.641 1 98.62 147 ARG B O 1
ATOM 4045 N N . LEU B 1 148 ? 9.227 2.834 21.234 1 98.69 148 LEU B N 1
ATOM 4046 C CA . LEU B 1 148 ? 9.094 3.818 20.172 1 98.69 148 LEU B CA 1
ATOM 4047 C C . LEU B 1 148 ? 8.414 5.082 20.672 1 98.69 148 LEU B C 1
ATOM 4049 O O . LEU B 1 148 ? 7.441 5.008 21.438 1 98.69 148 LEU B O 1
ATOM 4053 N N . ALA B 1 149 ? 8.977 6.238 20.406 1 98.88 149 ALA B N 1
ATOM 4054 C CA . ALA B 1 149 ? 8.305 7.527 20.562 1 98.88 149 ALA B CA 1
ATOM 4055 C C . ALA B 1 149 ? 7.75 8.016 19.219 1 98.88 149 ALA B C 1
ATOM 4057 O O . ALA B 1 149 ? 8.508 8.289 18.281 1 98.88 149 ALA B O 1
ATOM 4058 N N . TYR B 1 150 ? 6.438 8.039 19.094 1 98.88 150 TYR B N 1
ATOM 4059 C CA . TYR B 1 150 ? 5.789 8.547 17.891 1 98.88 150 TYR B CA 1
ATOM 4060 C C . TYR B 1 150 ? 5.406 10.016 18.047 1 98.88 150 TYR B C 1
ATOM 4062 O O . TYR B 1 150 ? 4.523 10.352 18.844 1 98.88 150 TYR B O 1
ATOM 4070 N N . LEU B 1 151 ? 6.004 10.859 17.219 1 98.69 151 LEU B N 1
ATOM 4071 C CA . LEU B 1 151 ? 5.895 12.305 17.406 1 98.69 151 LEU B CA 1
ATOM 4072 C C . LEU B 1 151 ? 5.297 12.961 16.156 1 98.69 151 LEU B C 1
ATOM 4074 O O . LEU B 1 151 ? 5.219 12.336 15.102 1 98.69 151 LEU B O 1
ATOM 4078 N N . GLU B 1 152 ? 4.84 14.086 16.328 1 97.88 152 GLU B N 1
ATOM 4079 C CA . GLU B 1 152 ? 4.367 15.008 15.289 1 97.88 152 GLU B CA 1
ATOM 4080 C C . GLU B 1 152 ? 4.637 16.453 15.68 1 97.88 152 GLU B C 1
ATOM 4082 O O . GLU B 1 152 ? 4.203 16.906 16.75 1 97.88 152 GLU B O 1
ATOM 4087 N N . SER B 1 153 ? 5.359 17.156 14.859 1 96 153 SER B N 1
ATOM 4088 C CA . SER B 1 153 ? 5.734 18.531 15.164 1 96 153 SER B CA 1
ATOM 4089 C C . SER B 1 153 ? 5.883 19.359 13.898 1 96 153 SER B C 1
ATOM 4091 O O . SER B 1 153 ? 6.824 19.156 13.125 1 96 153 SER B O 1
ATOM 4093 N N . PRO B 1 154 ? 5.051 20.359 13.719 1 95.81 154 PRO B N 1
ATOM 4094 C CA . PRO B 1 154 ? 3.83 20.688 14.461 1 95.81 154 PRO B CA 1
ATOM 4095 C C . PRO B 1 154 ? 2.734 19.641 14.266 1 95.81 154 PRO B C 1
ATOM 4097 O O . PRO B 1 154 ? 2.727 18.922 13.266 1 95.81 154 PRO B O 1
ATOM 4100 N N . SER B 1 155 ? 1.831 19.5 15.266 1 92.94 155 SER B N 1
ATOM 4101 C CA . SER B 1 155 ? 0.76 18.516 15.18 1 92.94 155 SER B CA 1
ATOM 4102 C C . SER B 1 155 ? -0.259 18.891 14.109 1 92.94 155 SER B C 1
ATOM 4104 O O . SER B 1 155 ? -0.124 19.922 13.453 1 92.94 155 SER B O 1
ATOM 4106 N N . SER B 1 156 ? -1.292 18.109 13.867 1 86.81 156 SER B N 1
ATOM 4107 C CA . SER B 1 156 ? -2.08 18.188 12.641 1 86.81 156 SER B CA 1
ATOM 4108 C C . SER B 1 156 ? -3.291 19.094 12.812 1 86.81 156 SER B C 1
ATOM 4110 O O . SER B 1 156 ? -3.865 19.562 11.828 1 86.81 156 SER B O 1
ATOM 4112 N N . VAL B 1 157 ? -3.73 19.406 14.016 1 87.56 157 VAL B N 1
ATOM 4113 C CA . VAL B 1 157 ? -4.973 20.172 14.164 1 87.56 157 VAL B CA 1
ATOM 4114 C C . VAL B 1 157 ? -4.711 21.453 14.953 1 87.56 157 VAL B C 1
ATOM 4116 O O . VAL B 1 157 ? -5.18 22.531 14.578 1 87.56 157 VAL B O 1
ATOM 4119 N N . VAL B 1 158 ? -3.855 21.297 15.977 1 93.38 158 VAL B N 1
ATOM 4120 C CA . VAL B 1 158 ? -3.602 22.469 16.812 1 93.38 158 VAL B CA 1
ATOM 4121 C C . VAL B 1 158 ? -2.164 22.938 16.609 1 93.38 158 VAL B C 1
ATOM 4123 O O . VAL B 1 158 ? -1.739 23.922 17.219 1 93.38 158 VAL B O 1
ATOM 4126 N N . PHE B 1 159 ? -1.398 22.297 15.789 1 96.31 159 PHE B N 1
ATOM 4127 C CA . PHE B 1 159 ? -0.092 22.656 15.242 1 96.31 159 PHE B CA 1
ATOM 4128 C C . PHE B 1 159 ? 0.864 23.062 16.359 1 96.31 159 PHE B C 1
ATOM 4130 O O . PHE B 1 159 ? 1.545 24.094 16.25 1 96.31 159 PHE B O 1
ATOM 4137 N N . ARG B 1 160 ? 0.874 22.328 17.438 1 94.69 160 ARG B N 1
ATOM 4138 C CA . ARG B 1 160 ? 1.832 22.547 18.516 1 94.69 160 ARG B CA 1
ATOM 4139 C C . ARG B 1 160 ? 3.225 22.078 18.125 1 94.69 160 ARG B C 1
ATOM 4141 O O . ARG B 1 160 ? 3.408 20.922 17.734 1 94.69 160 ARG B O 1
ATOM 4148 N N . PRO B 1 161 ? 4.168 22.984 18.188 1 96.88 161 PRO B N 1
ATOM 4149 C CA . PRO B 1 161 ? 5.539 22.562 17.891 1 96.88 161 PRO B CA 1
ATOM 4150 C C . PRO B 1 161 ? 6.23 21.906 19.078 1 96.88 161 PRO B C 1
ATOM 4152 O O . PRO B 1 161 ? 5.773 22.062 20.219 1 96.88 161 PRO B O 1
ATOM 4155 N N . MET B 1 162 ? 7.242 21.156 18.797 1 97.25 162 MET B N 1
ATOM 4156 C CA . MET B 1 162 ? 7.988 20.422 19.812 1 97.25 162 MET B CA 1
ATOM 4157 C C . MET B 1 162 ? 9.492 20.609 19.625 1 97.25 162 MET B C 1
ATOM 4159 O O . MET B 1 162 ? 9.977 20.609 18.484 1 97.25 162 MET B O 1
ATOM 4163 N N . ASN B 1 163 ? 10.211 20.828 20.766 1 97.88 163 ASN B N 1
ATOM 4164 C CA . ASN B 1 163 ? 11.664 20.797 20.719 1 97.88 163 ASN B CA 1
ATOM 4165 C C . ASN B 1 163 ? 12.188 19.391 20.453 1 97.88 163 ASN B C 1
ATOM 4167 O O . ASN B 1 163 ? 12.531 18.656 21.391 1 97.88 163 ASN B O 1
ATOM 4171 N N . LEU B 1 164 ? 12.367 19.031 19.203 1 98.38 164 LEU B N 1
ATOM 4172 C CA . LEU B 1 164 ? 12.703 17.688 18.781 1 98.38 164 LEU B CA 1
ATOM 4173 C C . LEU B 1 164 ? 14.086 17.281 19.266 1 98.38 164 LEU B C 1
ATOM 4175 O O . LEU B 1 164 ? 14.328 16.109 19.578 1 98.38 164 LEU B O 1
ATOM 4179 N N . SER B 1 165 ? 15.039 18.266 19.344 1 97.88 165 SER B N 1
ATOM 4180 C CA . SER B 1 165 ? 16.391 17.969 19.812 1 97.88 165 SER B CA 1
ATOM 4181 C C . SER B 1 165 ? 16.375 17.469 21.25 1 97.88 165 SER B C 1
ATOM 4183 O O . SER B 1 165 ? 17.078 16.516 21.594 1 97.88 165 SER B O 1
ATOM 4185 N N . ARG B 1 166 ? 15.586 18.078 22.062 1 97.31 166 ARG B N 1
ATOM 4186 C CA . ARG B 1 166 ? 15.461 17.688 23.453 1 97.31 166 ARG B CA 1
ATOM 4187 C C . ARG B 1 166 ? 14.852 16.297 23.578 1 97.31 166 ARG B C 1
ATOM 4189 O O . ARG B 1 166 ? 15.352 15.461 24.344 1 97.31 166 ARG B O 1
ATOM 4196 N N . VAL B 1 167 ? 13.805 16.062 22.859 1 98.12 167 VAL B N 1
ATOM 4197 C CA . VAL B 1 167 ? 13.133 14.766 22.906 1 98.12 167 VAL B CA 1
ATOM 4198 C C . VAL B 1 167 ? 14.086 13.68 22.406 1 98.12 167 VAL B C 1
ATOM 4200 O O . VAL B 1 167 ? 14.125 12.578 22.969 1 98.12 167 VAL B O 1
ATOM 4203 N N . ALA B 1 168 ? 14.836 13.969 21.344 1 98.25 168 ALA B N 1
ATOM 4204 C CA . ALA B 1 168 ? 15.797 13.016 20.797 1 98.25 168 ALA B CA 1
ATOM 4205 C C . ALA B 1 168 ? 16.859 12.656 21.828 1 98.25 168 ALA B C 1
ATOM 4207 O O . ALA B 1 168 ? 17.312 11.508 21.891 1 98.25 168 ALA B O 1
ATOM 4208 N N . GLU B 1 169 ? 17.266 13.617 22.609 1 97.81 169 GLU B N 1
ATOM 4209 C CA . GLU B 1 169 ? 18.25 13.367 23.656 1 97.81 169 GLU B CA 1
ATOM 4210 C C . GLU B 1 169 ? 17.703 12.398 24.703 1 97.81 169 GLU B C 1
ATOM 4212 O O . GLU B 1 169 ? 18.406 11.461 25.109 1 97.81 169 GLU B O 1
ATOM 4217 N N . TYR B 1 170 ? 16.484 12.672 25.172 1 97.94 170 TYR B N 1
ATOM 4218 C CA . TYR B 1 170 ? 15.859 11.773 26.125 1 97.94 170 TYR B CA 1
ATOM 4219 C C . TYR B 1 170 ? 15.719 10.367 25.562 1 97.94 170 TYR B C 1
ATOM 4221 O O . TYR B 1 170 ? 15.938 9.383 26.266 1 97.94 170 TYR B O 1
ATOM 4229 N N . ALA B 1 171 ? 15.352 10.273 24.266 1 98.5 171 ALA B N 1
ATOM 4230 C CA . ALA B 1 171 ? 15.156 8.984 23.609 1 98.5 171 ALA B CA 1
ATOM 4231 C C . ALA B 1 171 ? 16.469 8.211 23.516 1 98.5 171 ALA B C 1
ATOM 4233 O O . ALA B 1 171 ? 16.5 7.004 23.781 1 98.5 171 ALA B O 1
ATOM 4234 N N . LYS B 1 172 ? 17.531 8.906 23.156 1 97.56 172 LYS B N 1
ATOM 4235 C CA . LYS B 1 172 ? 18.844 8.281 23.047 1 97.56 172 LYS B CA 1
ATOM 4236 C C . LYS B 1 172 ? 19.297 7.707 24.391 1 97.56 172 LYS B C 1
ATOM 4238 O O . LYS B 1 172 ? 19.828 6.598 24.453 1 97.56 172 LYS B O 1
ATOM 4243 N N . ARG B 1 173 ? 19.031 8.414 25.422 1 96.75 173 ARG B N 1
ATOM 4244 C CA . ARG B 1 173 ? 19.406 7.988 26.766 1 96.75 173 ARG B CA 1
ATOM 4245 C C . ARG B 1 173 ? 18.688 6.711 27.156 1 96.75 173 ARG B C 1
ATOM 4247 O O . ARG B 1 173 ? 19.219 5.898 27.922 1 96.75 173 ARG B O 1
ATOM 4254 N N . ASN B 1 174 ? 17.531 6.562 26.656 1 97.38 174 ASN B N 1
ATOM 4255 C CA . ASN B 1 174 ? 16.688 5.438 27.062 1 97.38 174 ASN B CA 1
ATOM 4256 C C . ASN B 1 174 ? 16.672 4.34 26 1 97.38 174 ASN B C 1
ATOM 4258 O O . ASN B 1 174 ? 15.961 3.344 26.141 1 97.38 174 ASN B O 1
ATOM 4262 N N . GLY B 1 175 ? 17.406 4.516 24.875 1 97.69 175 GLY B N 1
ATOM 4263 C CA . GLY B 1 175 ? 17.438 3.533 23.797 1 97.69 175 GLY B CA 1
ATOM 4264 C C . GLY B 1 175 ? 16.109 3.418 23.062 1 97.69 175 GLY B C 1
ATOM 4265 O O . GLY B 1 175 ? 15.695 2.318 22.688 1 97.69 175 GLY B O 1
ATOM 4266 N N . VAL B 1 176 ? 15.367 4.516 22.953 1 98.69 176 VAL B N 1
ATOM 4267 C CA . VAL B 1 176 ? 14.039 4.551 22.344 1 98.69 176 VAL B CA 1
ATOM 4268 C C . VAL B 1 176 ? 14.141 5.062 20.906 1 98.69 176 VAL B C 1
ATOM 4270 O O . VAL B 1 176 ? 14.812 6.062 20.641 1 98.69 176 VAL B O 1
ATOM 4273 N N . LEU B 1 177 ? 13.555 4.348 19.922 1 98.81 177 LEU B N 1
ATOM 4274 C CA . LEU B 1 177 ? 13.492 4.793 18.531 1 98.81 177 LEU B CA 1
ATOM 4275 C C . LEU B 1 177 ? 12.508 5.945 18.375 1 98.81 177 LEU B C 1
ATOM 4277 O O . LEU B 1 177 ? 11.375 5.871 18.859 1 98.81 177 LEU B O 1
ATOM 4281 N N . THR B 1 178 ? 12.906 7.035 17.75 1 98.88 178 THR B N 1
ATOM 4282 C CA . THR B 1 178 ? 12.023 8.18 17.547 1 98.88 178 THR B CA 1
ATOM 4283 C C . THR B 1 178 ? 11.523 8.227 16.094 1 98.88 178 THR B C 1
ATOM 4285 O O . THR B 1 178 ? 12.305 8.047 15.156 1 98.88 178 THR B O 1
ATOM 4288 N N . VAL B 1 179 ? 10.211 8.383 15.922 1 98.88 179 VAL B N 1
ATOM 4289 C CA . VAL B 1 179 ? 9.547 8.586 14.641 1 98.88 179 VAL B CA 1
ATOM 4290 C C . VAL B 1 179 ? 8.742 9.883 14.672 1 98.88 179 VAL B C 1
ATOM 4292 O O . VAL B 1 179 ? 7.961 10.117 15.602 1 98.88 179 VAL B O 1
ATOM 4295 N N . THR B 1 180 ? 8.914 10.75 13.695 1 98.75 180 THR B N 1
ATOM 4296 C CA . THR B 1 180 ? 8.133 11.977 13.688 1 98.75 180 THR B CA 1
ATOM 4297 C C . THR B 1 180 ? 7.504 12.211 12.32 1 98.75 180 THR B C 1
ATOM 4299 O O . THR B 1 180 ? 8.141 11.969 11.289 1 98.75 180 THR B O 1
ATOM 4302 N N . ASP B 1 181 ? 6.234 12.555 12.312 1 98.56 181 ASP B N 1
ATOM 4303 C CA . ASP B 1 181 ? 5.555 13.047 11.117 1 98.56 181 ASP B CA 1
ATOM 4304 C C . ASP B 1 181 ? 5.875 14.523 10.867 1 98.56 181 ASP B C 1
ATOM 4306 O O . ASP B 1 181 ? 5.562 15.383 11.695 1 98.56 181 ASP B O 1
ATOM 4310 N N . ASN B 1 182 ? 6.473 14.828 9.75 1 98.5 182 ASN B N 1
ATOM 4311 C CA . ASN B 1 182 ? 6.934 16.172 9.422 1 98.5 182 ASN B CA 1
ATOM 4312 C C . ASN B 1 182 ? 6.172 16.766 8.242 1 98.5 182 ASN B C 1
ATOM 4314 O O . ASN B 1 182 ? 6.676 17.641 7.543 1 98.5 182 ASN B O 1
ATOM 4318 N N . SER B 1 183 ? 4.938 16.281 8.039 1 98.06 183 SER B N 1
ATOM 4319 C CA . SER B 1 183 ? 4.133 16.656 6.883 1 98.06 183 SER B CA 1
ATOM 4320 C C . SER B 1 183 ? 3.826 18.141 6.879 1 98.06 183 SER B C 1
ATOM 4322 O O . SER B 1 183 ? 3.736 18.766 5.816 1 98.06 183 SER B O 1
ATOM 4324 N N . TRP B 1 184 ? 3.705 18.75 8.055 1 97.94 184 TRP B N 1
ATOM 4325 C CA . TRP B 1 184 ? 3.34 20.156 8.172 1 97.94 184 TRP B CA 1
ATOM 4326 C C . TRP B 1 184 ? 4.5 21.047 7.754 1 97.94 184 TRP B C 1
ATOM 4328 O O . TRP B 1 184 ? 4.328 21.953 6.934 1 97.94 184 TRP B O 1
ATOM 4338 N N . ALA B 1 185 ? 5.695 20.781 8.18 1 98.06 185 ALA B N 1
ATOM 4339 C CA . ALA B 1 185 ? 6.836 21.688 8.016 1 98.06 185 ALA B CA 1
ATOM 4340 C C . ALA B 1 185 ? 7.594 21.375 6.73 1 98.06 185 ALA B C 1
ATOM 4342 O O . ALA B 1 185 ? 8.281 22.25 6.184 1 98.06 185 ALA B O 1
ATOM 4343 N N . THR B 1 186 ? 7.465 20.078 6.254 1 98 186 THR B N 1
ATOM 4344 C CA . THR B 1 186 ? 8.297 19.641 5.141 1 98 186 THR B CA 1
ATOM 4345 C C . THR B 1 186 ? 9.773 19.859 5.445 1 98 186 THR B C 1
ATOM 4347 O O . THR B 1 186 ? 10.125 20.359 6.512 1 98 186 THR B O 1
ATOM 4350 N N . PRO B 1 187 ? 10.664 19.438 4.496 1 97.94 187 PRO B N 1
ATOM 4351 C CA . PRO B 1 187 ? 12.086 19.688 4.734 1 97.94 187 PRO B CA 1
ATOM 4352 C C . PRO B 1 187 ? 12.445 21.172 4.617 1 97.94 187 PRO B C 1
ATOM 4354 O O . PRO B 1 187 ? 13.562 21.578 4.969 1 97.94 187 PRO B O 1
ATOM 4357 N N . VAL B 1 188 ? 11.555 21.984 4.191 1 97.88 188 VAL B N 1
ATOM 4358 C CA . VAL B 1 188 ? 11.82 23.391 3.975 1 97.88 188 VAL B CA 1
ATOM 4359 C C . VAL B 1 188 ? 11.969 24.109 5.316 1 97.88 188 VAL B C 1
ATOM 4361 O O . VAL B 1 188 ? 12.867 24.922 5.5 1 97.88 188 VAL B O 1
ATOM 4364 N N . PHE B 1 189 ? 11.094 23.781 6.281 1 98.19 189 PHE B N 1
ATOM 4365 C CA . PHE B 1 189 ? 11.055 24.578 7.504 1 98.19 189 PHE B CA 1
ATOM 4366 C C . PHE B 1 189 ? 11.602 23.781 8.68 1 98.19 189 PHE B C 1
ATOM 4368 O O . PHE B 1 189 ? 11.891 24.344 9.742 1 98.19 189 PHE B O 1
ATOM 4375 N N . GLN B 1 190 ? 11.711 22.453 8.547 1 97.81 190 GLN B N 1
ATOM 4376 C CA . GLN B 1 190 ? 12.195 21.609 9.633 1 97.81 190 GLN B CA 1
ATOM 4377 C C . GLN B 1 190 ? 12.797 20.312 9.102 1 97.81 190 GLN B C 1
ATOM 4379 O O . GLN B 1 190 ? 12.195 19.656 8.242 1 97.81 190 GLN B O 1
ATOM 4384 N N . ARG B 1 191 ? 13.969 19.969 9.508 1 97.81 191 ARG B N 1
ATOM 4385 C CA . ARG B 1 191 ? 14.617 18.703 9.188 1 97.81 191 ARG B CA 1
ATOM 4386 C C . ARG B 1 191 ? 14.938 17.922 10.453 1 97.81 191 ARG B C 1
ATOM 4388 O O . ARG B 1 191 ? 16.062 17.938 10.938 1 97.81 191 ARG B O 1
ATOM 4395 N N . PRO B 1 192 ? 13.984 17.078 10.867 1 98.69 192 PRO B N 1
ATOM 4396 C CA . PRO B 1 192 ? 14.055 16.406 12.164 1 98.69 192 PRO B CA 1
ATOM 4397 C C . PRO B 1 192 ? 15.266 15.484 12.297 1 98.69 192 PRO B C 1
ATOM 4399 O O . PRO B 1 192 ? 15.805 15.32 13.398 1 98.69 192 PRO B O 1
ATOM 4402 N N . LEU B 1 193 ? 15.727 14.906 11.211 1 98.5 193 LEU B N 1
ATOM 4403 C CA . LEU B 1 193 ? 16.875 14 11.281 1 98.5 193 LEU B CA 1
ATOM 4404 C C . LEU B 1 193 ? 18.109 14.742 11.773 1 98.5 193 LEU B C 1
ATOM 4406 O O . LEU B 1 193 ? 18.938 14.164 12.484 1 98.5 193 LEU B O 1
ATOM 4410 N N . THR B 1 194 ? 18.281 16 11.367 1 96.62 194 THR B N 1
ATOM 4411 C CA . THR B 1 194 ? 19.422 16.812 11.789 1 96.62 194 THR B CA 1
ATOM 4412 C C . THR B 1 194 ? 19.297 17.188 13.266 1 96.62 194 THR B C 1
ATOM 4414 O O . THR B 1 194 ? 20.266 17.641 13.875 1 96.62 194 THR B O 1
ATOM 4417 N N . GLN B 1 195 ? 18.156 16.984 13.844 1 97.69 195 GLN B N 1
ATOM 4418 C CA . GLN B 1 195 ? 17.906 17.312 15.242 1 97.69 195 GLN B CA 1
ATOM 4419 C C . GLN B 1 195 ? 18.016 16.078 16.125 1 97.69 195 GLN B C 1
ATOM 4421 O O . GLN B 1 195 ? 17.734 16.125 17.312 1 97.69 195 GLN B O 1
ATOM 4426 N N . GLY B 1 196 ? 18.297 14.961 15.484 1 98.25 196 GLY B N 1
ATOM 4427 C CA . GLY B 1 196 ? 18.547 13.75 16.25 1 98.25 196 GLY B CA 1
ATOM 4428 C C . GLY B 1 196 ? 17.422 12.734 16.156 1 98.25 196 GLY B C 1
ATOM 4429 O O . GLY B 1 196 ? 17.531 11.641 16.703 1 98.25 196 GLY B O 1
ATOM 4430 N N . ILE B 1 197 ? 16.359 13.008 15.516 1 98.81 197 ILE B N 1
ATOM 4431 C CA . ILE B 1 197 ? 15.266 12.07 15.305 1 98.81 197 ILE B CA 1
ATOM 4432 C C . ILE B 1 197 ? 15.719 10.93 14.398 1 98.81 197 ILE B C 1
ATOM 4434 O O . ILE B 1 197 ? 16.453 11.156 13.438 1 98.81 197 ILE B O 1
ATOM 4438 N N . ASP B 1 198 ? 15.234 9.719 14.633 1 98.88 198 ASP B N 1
ATOM 4439 C CA . ASP B 1 198 ? 15.734 8.547 13.93 1 98.88 198 ASP B CA 1
ATOM 4440 C C . ASP B 1 198 ? 15.023 8.367 12.586 1 98.88 198 ASP B C 1
ATOM 4442 O O . ASP B 1 198 ? 15.641 7.977 11.594 1 98.88 198 ASP B O 1
ATOM 4446 N N . VAL B 1 199 ? 13.703 8.555 12.594 1 98.88 199 VAL B N 1
ATOM 4447 C CA . VAL B 1 199 ? 12.875 8.281 11.422 1 98.88 199 VAL B CA 1
ATOM 4448 C C . VAL B 1 199 ? 11.93 9.453 11.172 1 98.88 199 VAL B C 1
ATOM 4450 O O . VAL B 1 199 ? 11.258 9.93 12.094 1 98.88 199 VAL B O 1
ATOM 4453 N N . VAL B 1 200 ? 11.867 9.922 9.945 1 98.88 200 VAL B N 1
ATOM 4454 C CA . VAL B 1 200 ? 10.945 10.984 9.562 1 98.88 200 VAL B CA 1
ATOM 4455 C C . VAL B 1 200 ? 9.953 10.453 8.531 1 98.88 200 VAL B C 1
ATOM 4457 O O . VAL B 1 200 ? 10.336 9.727 7.605 1 98.88 200 VAL B O 1
ATOM 4460 N N . LEU B 1 201 ? 8.672 10.812 8.727 1 98.25 201 LEU B N 1
ATOM 4461 C CA . LEU B 1 201 ? 7.574 10.453 7.844 1 98.25 201 LEU B CA 1
ATOM 4462 C C . LEU B 1 201 ? 6.977 11.688 7.184 1 98.25 201 LEU B C 1
ATOM 4464 O O . LEU B 1 201 ? 6.914 12.758 7.801 1 98.25 201 LEU B O 1
ATOM 4468 N N . HIS B 1 202 ? 6.539 11.484 5.949 1 98.69 202 HIS B N 1
ATOM 4469 C CA . HIS B 1 202 ? 5.703 12.492 5.305 1 98.69 202 HIS B CA 1
ATOM 4470 C C . HIS B 1 202 ? 4.48 11.859 4.656 1 98.69 202 HIS B C 1
ATOM 4472 O O . HIS B 1 202 ? 4.578 10.789 4.051 1 98.69 202 HIS B O 1
ATOM 4478 N N . SER B 1 203 ? 3.33 12.469 4.867 1 98.31 203 SER B N 1
ATOM 4479 C CA . SER B 1 203 ? 2.293 12.312 3.854 1 98.31 203 SER B CA 1
ATOM 4480 C C . SER B 1 203 ? 2.637 13.094 2.588 1 98.31 203 SER B C 1
ATOM 4482 O O . SER B 1 203 ? 2.457 14.312 2.531 1 98.31 203 SER B O 1
ATOM 4484 N N . ALA B 1 204 ? 3.041 12.375 1.597 1 98.31 204 ALA B N 1
ATOM 4485 C CA . ALA B 1 204 ? 3.498 13.023 0.372 1 98.31 204 ALA B CA 1
ATOM 4486 C C . ALA B 1 204 ? 2.318 13.555 -0.437 1 98.31 204 ALA B C 1
ATOM 4488 O O . ALA B 1 204 ? 2.506 14.312 -1.396 1 98.31 204 ALA B O 1
ATOM 4489 N N . SER B 1 205 ? 1.087 13.234 -0.003 1 96.88 205 SER B N 1
ATOM 4490 C CA . SER B 1 205 ? -0.128 13.758 -0.617 1 96.88 205 SER B CA 1
ATOM 4491 C C . SER B 1 205 ? -0.246 15.266 -0.412 1 96.88 205 SER B C 1
ATOM 4493 O O . SER B 1 205 ? -0.967 15.938 -1.146 1 96.88 205 SER B O 1
ATOM 4495 N N . LYS B 1 206 ? 0.401 15.75 0.638 1 97.38 206 LYS B N 1
ATOM 4496 C CA . LYS B 1 206 ? 0.241 17.125 1.099 1 97.38 206 LYS B CA 1
ATOM 4497 C C . LYS B 1 206 ? 1.213 18.062 0.384 1 97.38 206 LYS B C 1
ATOM 4499 O O . LYS B 1 206 ? 1.265 18.094 -0.847 1 97.38 206 LYS B O 1
ATOM 4504 N N . TYR B 1 207 ? 2.004 18.812 1.093 1 97.81 207 TYR B N 1
ATOM 4505 C CA . TYR B 1 207 ? 2.844 19.844 0.509 1 97.81 207 TYR B CA 1
ATOM 4506 C C . TYR B 1 207 ? 3.887 19.25 -0.427 1 97.81 207 TYR B C 1
ATOM 4508 O O . TYR B 1 207 ? 4.281 19.875 -1.411 1 97.81 207 TYR B O 1
ATOM 4516 N N . ILE B 1 208 ? 4.363 17.969 -0.124 1 98.19 208 ILE B N 1
ATOM 4517 C CA . ILE B 1 208 ? 5.387 17.344 -0.955 1 98.19 208 ILE B CA 1
ATOM 4518 C C . ILE B 1 208 ? 4.898 17.266 -2.398 1 98.19 208 ILE B C 1
ATOM 4520 O O . ILE B 1 208 ? 5.629 17.609 -3.328 1 98.19 208 ILE B O 1
ATOM 4524 N N . SER B 1 209 ? 3.707 16.766 -2.598 1 97.38 209 SER B N 1
ATOM 4525 C CA . SER B 1 209 ? 3.111 16.781 -3.93 1 97.38 209 SER B CA 1
ATOM 4526 C C . SER B 1 209 ? 2.783 18.203 -4.371 1 97.38 209 SER B C 1
ATOM 4528 O O . SER B 1 209 ? 3.314 18.688 -5.375 1 97.38 209 SER B O 1
ATOM 4530 N N . GLY B 1 210 ? 1.912 18.828 -3.648 1 96.56 210 GLY B N 1
ATOM 4531 C CA . GLY B 1 210 ? 1.607 20.234 -3.865 1 96.56 210 GLY B CA 1
ATOM 4532 C C . GLY B 1 210 ? 0.524 20.453 -4.902 1 96.56 210 GLY B C 1
ATOM 4533 O O . GLY B 1 210 ? 0.122 21.594 -5.156 1 96.56 210 GLY B O 1
ATOM 4534 N N . HIS B 1 211 ? -0.07 19.406 -5.492 1 95.19 211 HIS B N 1
ATOM 4535 C CA . HIS B 1 211 ? -0.934 19.609 -6.652 1 95.19 211 HIS B CA 1
ATOM 4536 C C . HIS B 1 211 ? -2.277 18.906 -6.465 1 95.19 211 HIS B C 1
ATOM 4538 O O . HIS B 1 211 ? -3.078 18.844 -7.398 1 95.19 211 HIS B O 1
ATOM 4544 N N . SER B 1 212 ? -2.514 18.312 -5.27 1 94.25 212 SER B N 1
ATOM 4545 C CA . SER B 1 212 ? -3.77 17.641 -4.945 1 94.25 212 SER B CA 1
ATOM 4546 C C . SER B 1 212 ? -4.113 16.578 -5.98 1 94.25 212 SER B C 1
ATOM 4548 O O . SER B 1 212 ? -5.285 16.391 -6.32 1 94.25 212 SER B O 1
ATOM 4550 N N . ASP B 1 213 ? -3.125 15.891 -6.484 1 94.56 213 ASP B N 1
ATOM 4551 C CA . ASP B 1 213 ? -3.389 14.93 -7.555 1 94.56 213 ASP B CA 1
ATOM 4552 C C . ASP B 1 213 ? -2.838 13.547 -7.199 1 94.56 213 ASP B C 1
ATOM 4554 O O . ASP B 1 213 ? -3.018 12.594 -7.953 1 94.56 213 ASP B O 1
ATOM 4558 N N . THR B 1 214 ? -2.195 13.477 -6.07 1 94.94 214 THR B N 1
ATOM 4559 C CA . THR B 1 214 ? -1.51 12.234 -5.75 1 94.94 214 THR B CA 1
ATOM 4560 C C . THR B 1 214 ? -1.627 11.914 -4.262 1 94.94 214 THR B C 1
ATOM 4562 O O . THR B 1 214 ? -1.515 12.812 -3.42 1 94.94 214 THR B O 1
ATOM 4565 N N . VAL B 1 215 ? -1.916 10.664 -3.916 1 96.88 215 VAL B N 1
ATOM 4566 C CA . VAL B 1 215 ? -1.818 10.164 -2.551 1 96.88 215 VAL B CA 1
ATOM 4567 C C . VAL B 1 215 ? -0.578 9.281 -2.412 1 96.88 215 VAL B C 1
ATOM 4569 O O . VAL B 1 215 ? -0.366 8.367 -3.211 1 96.88 215 VAL B O 1
ATOM 4572 N N . ALA B 1 216 ? 0.249 9.57 -1.476 1 98.38 216 ALA B N 1
ATOM 4573 C CA . ALA B 1 216 ? 1.489 8.82 -1.277 1 98.38 216 ALA B CA 1
ATOM 4574 C C . ALA B 1 216 ? 2.102 9.125 0.087 1 98.38 216 ALA B C 1
ATOM 4576 O O . ALA B 1 216 ? 1.623 10.008 0.805 1 98.38 216 ALA B O 1
ATOM 4577 N N . GLY B 1 217 ? 3.059 8.367 0.486 1 98.69 217 GLY B N 1
ATOM 4578 C CA . GLY B 1 217 ? 3.863 8.594 1.676 1 98.69 217 GLY B CA 1
ATOM 4579 C C . GLY B 1 217 ? 5.328 8.258 1.477 1 98.69 217 GLY B C 1
ATOM 4580 O O . GLY B 1 217 ? 5.707 7.68 0.457 1 98.69 217 GLY B O 1
ATOM 4581 N N . VAL B 1 218 ? 6.148 8.688 2.404 1 98.88 218 VAL B N 1
ATOM 4582 C CA . VAL B 1 218 ? 7.574 8.398 2.324 1 98.88 218 VAL B CA 1
ATOM 4583 C C . VAL B 1 218 ? 8.18 8.391 3.725 1 98.88 218 VAL B C 1
ATOM 4585 O O . VAL B 1 218 ? 7.734 9.133 4.605 1 98.88 218 VAL B O 1
ATOM 4588 N N . VAL B 1 219 ? 9.109 7.508 3.936 1 98.88 219 VAL B N 1
ATOM 4589 C CA . VAL B 1 219 ? 9.875 7.398 5.172 1 98.88 219 VAL B CA 1
ATOM 4590 C C . VAL B 1 219 ? 11.352 7.641 4.891 1 98.88 219 VAL B C 1
ATOM 4592 O O . VAL B 1 219 ? 11.906 7.086 3.938 1 98.88 219 VAL B O 1
ATOM 4595 N N . ILE B 1 220 ? 12 8.477 5.621 1 98.88 220 ILE B N 1
ATOM 4596 C CA . ILE B 1 220 ? 13.43 8.766 5.5 1 98.88 220 ILE B CA 1
ATOM 4597 C C . ILE B 1 220 ? 14.133 8.43 6.809 1 98.88 220 ILE B C 1
ATOM 4599 O O . ILE B 1 220 ? 13.633 8.742 7.891 1 98.88 220 ILE B O 1
ATOM 4603 N N . ALA B 1 221 ? 15.25 7.812 6.77 1 98.81 221 ALA B N 1
ATOM 4604 C CA . ALA B 1 221 ? 16.062 7.434 7.926 1 98.81 221 ALA B CA 1
ATOM 4605 C C . ALA B 1 221 ? 17.469 7.043 7.496 1 98.81 221 ALA B C 1
ATOM 4607 O O . ALA B 1 221 ? 17.953 7.469 6.441 1 98.81 221 ALA B O 1
ATOM 4608 N N . SER B 1 222 ? 18.219 6.434 8.453 1 98.69 222 SER B N 1
ATOM 4609 C CA . SER B 1 222 ? 19.5 5.805 8.102 1 98.69 222 SER B CA 1
ATOM 4610 C C . SER B 1 222 ? 19.297 4.629 7.156 1 98.69 222 SER B C 1
ATOM 4612 O O . SER B 1 222 ? 18.188 4.078 7.07 1 98.69 222 SER B O 1
ATOM 4614 N N . SER B 1 223 ? 20.344 4.273 6.43 1 98.12 223 SER B N 1
ATOM 4615 C CA . SER B 1 223 ? 20.266 3.16 5.484 1 98.12 223 SER B CA 1
ATOM 4616 C C . SER B 1 223 ? 19.844 1.871 6.18 1 98.12 223 SER B C 1
ATOM 4618 O O . SER B 1 223 ? 19.078 1.088 5.629 1 98.12 223 SER B O 1
ATOM 4620 N N . ASP B 1 224 ? 20.297 1.676 7.363 1 98.12 224 ASP B N 1
ATOM 4621 C CA . ASP B 1 224 ? 19.984 0.457 8.102 1 98.12 224 ASP B CA 1
ATOM 4622 C C . ASP B 1 224 ? 18.5 0.393 8.445 1 98.12 224 ASP B C 1
ATOM 4624 O O . ASP B 1 224 ? 17.859 -0.651 8.281 1 98.12 224 ASP B O 1
ATOM 4628 N N . LEU B 1 225 ? 17.984 1.462 8.969 1 98.56 225 LEU B N 1
ATOM 4629 C CA . LEU B 1 225 ? 16.578 1.499 9.344 1 98.56 225 LEU B CA 1
ATOM 4630 C C . LEU B 1 225 ? 15.688 1.331 8.117 1 98.56 225 LEU B C 1
ATOM 4632 O O . LEU B 1 225 ? 14.68 0.624 8.164 1 98.56 225 LEU B O 1
ATOM 4636 N N . ILE B 1 226 ? 16.062 1.96 7 1 98.25 226 ILE B N 1
ATOM 4637 C CA . ILE B 1 226 ? 15.281 1.872 5.773 1 98.25 226 ILE B CA 1
ATOM 4638 C C . ILE B 1 226 ? 15.344 0.449 5.223 1 98.25 226 ILE B C 1
ATOM 4640 O O . ILE B 1 226 ? 14.352 -0.066 4.707 1 98.25 226 ILE B O 1
ATOM 4644 N N . THR B 1 227 ? 16.516 -0.167 5.297 1 96.31 227 THR B N 1
ATOM 4645 C CA . THR B 1 227 ? 16.641 -1.554 4.859 1 96.31 227 THR B CA 1
ATOM 4646 C C . THR B 1 227 ? 15.688 -2.455 5.637 1 96.31 227 THR B C 1
ATOM 4648 O O . THR B 1 227 ? 15.047 -3.338 5.059 1 96.31 227 THR B O 1
ATOM 4651 N N . GLN B 1 228 ? 15.57 -2.217 6.887 1 96.5 228 GLN B N 1
ATOM 4652 C CA . GLN B 1 228 ? 14.656 -2.996 7.719 1 96.5 228 GLN B CA 1
ATOM 4653 C C . GLN B 1 228 ? 13.211 -2.773 7.301 1 96.5 228 GLN B C 1
ATOM 4655 O O . GLN B 1 228 ? 12.43 -3.725 7.211 1 96.5 228 GLN B O 1
ATOM 4660 N N . ILE B 1 229 ? 12.867 -1.54 7.055 1 97.62 229 ILE B N 1
ATOM 4661 C CA . ILE B 1 229 ? 11.508 -1.207 6.641 1 97.62 229 ILE B CA 1
ATOM 4662 C C . ILE B 1 229 ? 11.211 -1.84 5.281 1 97.62 229 ILE B C 1
ATOM 4664 O O . ILE B 1 229 ? 10.141 -2.42 5.082 1 97.62 229 ILE B O 1
ATOM 4668 N N . ARG B 1 230 ? 12.141 -1.786 4.352 1 95.31 230 ARG B N 1
ATOM 4669 C CA . ARG B 1 230 ? 11.961 -2.369 3.027 1 95.31 230 ARG B CA 1
ATOM 4670 C C . ARG B 1 230 ? 11.789 -3.883 3.113 1 95.31 230 ARG B C 1
ATOM 4672 O O . ARG B 1 230 ? 10.914 -4.453 2.457 1 95.31 230 ARG B O 1
ATOM 4679 N N . ASP B 1 231 ? 12.617 -4.469 3.914 1 92.69 231 ASP B N 1
ATOM 4680 C CA . ASP B 1 231 ? 12.688 -5.926 3.982 1 92.69 231 ASP B CA 1
ATOM 4681 C C . ASP B 1 231 ? 11.453 -6.5 4.68 1 92.69 231 ASP B C 1
ATOM 4683 O O . ASP B 1 231 ? 10.977 -7.578 4.32 1 92.69 231 ASP B O 1
ATOM 4687 N N . LEU B 1 232 ? 10.898 -5.727 5.594 1 94.5 232 LEU B N 1
ATOM 4688 C CA . LEU B 1 232 ? 9.805 -6.266 6.391 1 94.5 232 LEU B CA 1
ATOM 4689 C C . LEU B 1 232 ? 8.469 -5.668 5.965 1 94.5 232 LEU B C 1
ATOM 4691 O O . LEU B 1 232 ? 7.723 -6.281 5.195 1 94.5 232 LEU B O 1
ATOM 4695 N N . SER B 1 233 ? 8.328 -4.41 6.234 1 95.25 233 SER B N 1
ATOM 4696 C CA . SER B 1 233 ? 6.98 -3.867 6.133 1 95.25 233 SER B CA 1
ATOM 4697 C C . SER B 1 233 ? 6.621 -3.549 4.684 1 95.25 233 SER B C 1
ATOM 4699 O O . SER B 1 233 ? 5.496 -3.807 4.246 1 95.25 233 SER B O 1
ATOM 4701 N N . LEU B 1 234 ? 7.527 -2.963 3.938 1 95.81 234 LEU B N 1
ATOM 4702 C CA . LEU B 1 234 ? 7.188 -2.725 2.539 1 95.81 234 LEU B CA 1
ATOM 4703 C C . LEU B 1 234 ? 6.887 -4.035 1.819 1 95.81 234 LEU B C 1
ATOM 4705 O O . LEU B 1 234 ? 5.891 -4.145 1.103 1 95.81 234 LEU B O 1
ATOM 4709 N N . SER B 1 235 ? 7.766 -4.996 2 1 94.31 235 SER B N 1
ATOM 4710 C CA . SER B 1 235 ? 7.648 -6.273 1.309 1 94.31 235 SER B CA 1
ATOM 4711 C C . SER B 1 235 ? 6.395 -7.027 1.746 1 94.31 235 SER B C 1
ATOM 4713 O O . SER B 1 235 ? 5.707 -7.629 0.92 1 94.31 235 SER B O 1
ATOM 4715 N N . LEU B 1 236 ? 6.055 -6.953 3.029 1 96.62 236 LEU B N 1
ATOM 4716 C CA . LEU B 1 236 ? 5.031 -7.844 3.57 1 96.62 236 LEU B CA 1
ATOM 4717 C C . LEU B 1 236 ? 3.674 -7.148 3.613 1 96.62 236 LEU B C 1
ATOM 4719 O O . LEU B 1 236 ? 2.635 -7.801 3.494 1 96.62 236 LEU B O 1
ATOM 4723 N N . LEU B 1 237 ? 3.672 -5.824 3.785 1 97.62 237 LEU B N 1
ATOM 4724 C CA . LEU B 1 237 ? 2.408 -5.098 3.791 1 97.62 237 LEU B CA 1
ATOM 4725 C C . LEU B 1 237 ? 2.061 -4.598 2.393 1 97.62 237 LEU B C 1
ATOM 4727 O O . LEU B 1 237 ? 0.896 -4.316 2.1 1 97.62 237 LEU B O 1
ATOM 4731 N N . GLY B 1 238 ? 3.027 -4.367 1.602 1 97.75 238 GLY B N 1
ATOM 4732 C CA . GLY B 1 238 ? 2.852 -4.27 0.161 1 97.75 238 GLY B CA 1
ATOM 4733 C C . GLY B 1 238 ? 2.357 -2.906 -0.287 1 97.75 238 GLY B C 1
ATOM 4734 O O . GLY B 1 238 ? 1.866 -2.756 -1.407 1 97.75 238 GLY B O 1
ATOM 4735 N N . GLY B 1 239 ? 2.398 -1.892 0.579 1 97.88 239 GLY B N 1
ATOM 4736 C CA . GLY B 1 239 ? 1.922 -0.565 0.219 1 97.88 239 GLY B CA 1
ATOM 4737 C C . GLY B 1 239 ? 2.902 0.205 -0.646 1 97.88 239 GLY B C 1
ATOM 4738 O O . GLY B 1 239 ? 3.295 1.322 -0.303 1 97.88 239 GLY B O 1
ATOM 4739 N N . LYS B 1 240 ? 3.258 -0.347 -1.813 1 97.19 240 LYS B N 1
ATOM 4740 C CA . LYS B 1 240 ? 4.301 0.231 -2.654 1 97.19 240 LYS B CA 1
ATOM 4741 C C . LYS B 1 240 ? 3.801 1.479 -3.375 1 97.19 240 LYS B C 1
ATOM 4743 O O . LYS B 1 240 ? 2.621 1.569 -3.721 1 97.19 240 LYS B O 1
ATOM 4748 N N . LEU B 1 241 ? 4.711 2.375 -3.658 1 98 241 LEU B N 1
ATOM 4749 C CA . LEU B 1 241 ? 4.441 3.576 -4.441 1 98 241 LEU B CA 1
ATOM 4750 C C . LEU B 1 241 ? 4.426 3.262 -5.934 1 98 241 LEU B C 1
ATOM 4752 O O . LEU B 1 241 ? 5.324 2.588 -6.441 1 98 241 LEU B O 1
ATOM 4756 N N . ALA B 1 242 ? 3.393 3.73 -6.637 1 97.44 242 ALA B N 1
ATOM 4757 C CA . ALA B 1 242 ? 3.279 3.521 -8.078 1 97.44 242 ALA B CA 1
ATOM 4758 C C . ALA B 1 242 ? 4.254 4.414 -8.844 1 97.44 242 ALA B C 1
ATOM 4760 O O . ALA B 1 242 ? 4.457 5.574 -8.477 1 97.44 242 ALA B O 1
ATOM 4761 N N . PRO B 1 243 ? 4.785 3.928 -9.969 1 96.31 243 PRO B N 1
ATOM 4762 C CA . PRO B 1 243 ? 5.754 4.719 -10.727 1 96.31 243 PRO B CA 1
ATOM 4763 C C . PRO B 1 243 ? 5.188 6.055 -11.195 1 96.31 243 PRO B C 1
ATOM 4765 O O . PRO B 1 243 ? 5.859 7.086 -11.094 1 96.31 243 PRO B O 1
ATOM 4768 N N . PHE B 1 244 ? 3.973 6.078 -11.688 1 96.75 244 PHE B N 1
ATOM 4769 C CA . PHE B 1 244 ? 3.385 7.32 -12.172 1 96.75 244 PHE B CA 1
ATOM 4770 C C . PHE B 1 244 ? 3.234 8.328 -11.031 1 96.75 244 PHE B C 1
ATOM 4772 O O . PHE B 1 244 ? 3.5 9.516 -11.211 1 96.75 244 PHE B O 1
ATOM 4779 N N . GLU B 1 245 ? 2.797 7.879 -9.93 1 97.44 245 GLU B N 1
ATOM 4780 C CA . GLU B 1 245 ? 2.639 8.766 -8.789 1 97.44 245 GLU B CA 1
ATOM 4781 C C . GLU B 1 245 ? 3.99 9.25 -8.273 1 97.44 245 GLU B C 1
ATOM 4783 O O . GLU B 1 245 ? 4.121 10.398 -7.84 1 97.44 245 GLU B O 1
ATOM 4788 N N . ALA B 1 246 ? 5 8.375 -8.328 1 97.69 246 ALA B N 1
ATOM 4789 C CA . ALA B 1 246 ? 6.355 8.805 -7.984 1 97.69 246 ALA B CA 1
ATOM 4790 C C . ALA B 1 246 ? 6.84 9.906 -8.922 1 97.69 246 ALA B C 1
ATOM 4792 O O . ALA B 1 246 ? 7.512 10.844 -8.492 1 97.69 246 ALA B O 1
ATOM 4793 N N . TRP B 1 247 ? 6.539 9.734 -10.188 1 96.12 247 TRP B N 1
ATOM 4794 C CA . TRP B 1 247 ? 6.902 10.734 -11.188 1 96.12 247 TRP B CA 1
ATOM 4795 C C . TRP B 1 247 ? 6.234 12.07 -10.883 1 96.12 247 TRP B C 1
ATOM 4797 O O . TRP B 1 247 ? 6.875 13.125 -10.945 1 96.12 247 TRP B O 1
ATOM 4807 N N . LEU B 1 248 ? 4.938 12.055 -10.516 1 96.88 248 LEU B N 1
ATOM 4808 C CA . LEU B 1 248 ? 4.211 13.266 -10.148 1 96.88 248 LEU B CA 1
ATOM 4809 C C . LEU B 1 248 ? 4.812 13.906 -8.898 1 96.88 248 LEU B C 1
ATOM 4811 O O . LEU B 1 248 ? 4.91 15.125 -8.812 1 96.88 248 LEU B O 1
ATOM 4815 N N . LEU B 1 249 ? 5.211 13.086 -7.938 1 97.81 24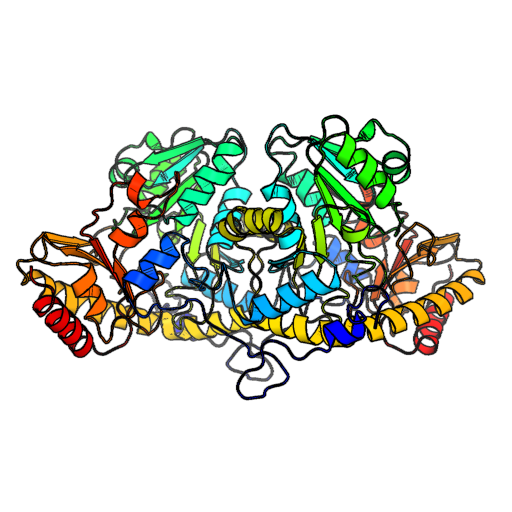9 LEU B N 1
ATOM 4816 C CA . LEU B 1 249 ? 5.816 13.594 -6.715 1 97.81 249 LEU B CA 1
ATOM 4817 C C . LEU B 1 249 ? 7.145 14.281 -7.008 1 97.81 249 LEU B C 1
ATOM 4819 O O . LEU B 1 249 ? 7.445 15.328 -6.434 1 97.81 249 LEU B O 1
ATOM 4823 N N . THR B 1 250 ? 7.93 13.664 -7.875 1 95.88 250 THR B N 1
ATOM 4824 C CA . THR B 1 250 ? 9.195 14.273 -8.273 1 95.88 250 THR B CA 1
ATOM 4825 C C . THR B 1 250 ? 8.961 15.641 -8.906 1 95.88 250 THR B C 1
ATOM 4827 O O . THR B 1 250 ? 9.688 16.594 -8.617 1 95.88 250 THR B O 1
ATOM 4830 N N . ARG B 1 251 ? 7.977 15.719 -9.742 1 94.12 251 ARG B N 1
ATOM 4831 C CA . ARG B 1 251 ? 7.586 17 -10.336 1 94.12 251 ARG B CA 1
ATOM 4832 C C . ARG B 1 251 ? 7.215 18.016 -9.266 1 94.12 251 ARG B C 1
ATOM 4834 O O . ARG B 1 251 ? 7.617 19.172 -9.344 1 94.12 251 ARG B O 1
ATOM 4841 N N . GLY B 1 252 ? 6.422 17.578 -8.25 1 95.44 252 GLY B N 1
ATOM 4842 C CA . GLY B 1 252 ? 6.016 18.453 -7.164 1 95.44 252 GLY B CA 1
ATOM 4843 C C . GLY B 1 252 ? 7.184 18.953 -6.328 1 95.44 252 GLY B C 1
ATOM 4844 O O . GLY B 1 252 ? 7.203 20.109 -5.902 1 95.44 252 GLY B O 1
ATOM 4845 N N . LEU B 1 253 ? 8.164 18.141 -6.109 1 95.5 253 LEU B N 1
ATOM 4846 C CA . LEU B 1 253 ? 9.312 18.469 -5.277 1 95.5 253 LEU B CA 1
ATOM 4847 C C . LEU B 1 253 ? 10.102 19.625 -5.883 1 95.5 253 LEU B C 1
ATOM 4849 O O . LEU B 1 253 ? 10.695 20.422 -5.156 1 95.5 253 LEU B O 1
ATOM 4853 N N . ARG B 1 254 ? 10.094 19.766 -7.207 1 92.12 254 ARG B N 1
ATOM 4854 C CA . ARG B 1 254 ? 10.891 20.766 -7.895 1 92.12 254 ARG B CA 1
ATOM 4855 C C . ARG B 1 254 ? 10.453 22.172 -7.504 1 92.12 254 ARG B C 1
ATOM 4857 O O . ARG B 1 254 ? 11.242 23.125 -7.582 1 92.12 254 ARG B O 1
ATOM 4864 N N . THR B 1 255 ? 9.219 22.281 -7.043 1 94.44 255 THR B N 1
ATOM 4865 C CA . THR B 1 255 ? 8.703 23.609 -6.719 1 94.44 255 THR B CA 1
ATOM 4866 C C . THR B 1 255 ? 8.398 23.719 -5.227 1 94.44 255 THR B C 1
ATOM 4868 O O . THR B 1 255 ? 7.734 24.672 -4.793 1 94.44 255 THR B O 1
ATOM 4871 N N . LEU B 1 256 ? 8.812 22.75 -4.438 1 97.06 256 LEU B N 1
ATOM 4872 C CA . LEU B 1 256 ? 8.414 22.672 -3.037 1 97.06 256 LEU B CA 1
ATOM 4873 C C . LEU B 1 256 ? 8.773 23.953 -2.295 1 97.06 256 LEU B C 1
ATOM 4875 O O . LEU B 1 256 ? 7.926 24.562 -1.634 1 97.06 256 LEU B O 1
ATOM 4879 N N . GLU B 1 257 ? 10.031 24.406 -2.402 1 95.81 257 GLU B N 1
ATOM 4880 C CA . GLU B 1 257 ? 10.477 25.531 -1.594 1 95.81 257 GLU B CA 1
ATOM 4881 C C . GLU B 1 257 ? 9.711 26.812 -1.958 1 95.81 257 GLU B C 1
ATOM 4883 O O . GLU B 1 257 ? 9.258 27.531 -1.076 1 95.81 257 GLU B O 1
ATOM 4888 N N . VAL B 1 258 ? 9.57 27.109 -3.264 1 94.94 258 VAL B N 1
ATOM 4889 C CA . VAL B 1 258 ? 8.898 28.344 -3.68 1 94.94 258 VAL B CA 1
ATOM 4890 C C . VAL B 1 258 ? 7.434 28.297 -3.248 1 94.94 258 VAL B C 1
ATOM 4892 O O . VAL B 1 258 ? 6.84 29.344 -2.941 1 94.94 258 VAL B O 1
ATOM 4895 N N . ARG B 1 259 ? 6.816 27.109 -3.289 1 97.62 259 ARG B N 1
ATOM 4896 C CA . ARG B 1 259 ? 5.426 26.984 -2.861 1 97.62 259 ARG B CA 1
ATOM 4897 C C . ARG B 1 259 ? 5.297 27.188 -1.354 1 97.62 259 ARG B C 1
ATOM 4899 O O . ARG B 1 259 ? 4.406 27.906 -0.895 1 97.62 259 ARG B O 1
ATOM 4906 N N . MET B 1 260 ? 6.223 26.562 -0.591 1 97.94 260 MET B N 1
ATOM 4907 C CA . MET B 1 260 ? 6.16 26.688 0.863 1 97.94 260 MET B CA 1
ATOM 4908 C C . MET B 1 260 ? 6.328 28.156 1.291 1 97.94 260 MET B C 1
ATOM 4910 O O . MET B 1 260 ? 5.66 28.609 2.221 1 97.94 260 MET B O 1
ATOM 4914 N N . LEU B 1 261 ? 7.223 28.859 0.614 1 96.94 261 LEU B N 1
ATOM 4915 C CA . LEU B 1 261 ? 7.441 30.266 0.94 1 96.94 261 LEU B CA 1
ATOM 4916 C C . LEU B 1 261 ? 6.203 31.094 0.616 1 96.94 261 LEU B C 1
ATOM 4918 O O . LEU B 1 261 ? 5.875 32.031 1.345 1 96.94 261 LEU B O 1
ATOM 4922 N N . ARG B 1 262 ? 5.559 30.75 -0.49 1 96.38 262 ARG B N 1
ATOM 4923 C CA . ARG B 1 262 ? 4.312 31.438 -0.831 1 96.38 262 ARG B CA 1
ATOM 4924 C C . ARG B 1 262 ? 3.23 31.141 0.203 1 96.38 262 ARG B C 1
ATOM 4926 O O . ARG B 1 262 ? 2.502 32.031 0.619 1 96.38 262 ARG B O 1
ATOM 4933 N N . HIS B 1 263 ? 3.08 29.875 0.613 1 98 263 HIS B N 1
ATOM 4934 C CA . HIS B 1 263 ? 2.145 29.516 1.671 1 98 263 HIS B CA 1
ATOM 4935 C C . HIS B 1 263 ? 2.418 30.297 2.947 1 98 263 HIS B C 1
ATOM 4937 O O . HIS B 1 263 ? 1.488 30.781 3.59 1 98 263 HIS B O 1
ATOM 4943 N N . GLN B 1 264 ? 3.672 30.406 3.311 1 98.06 264 GLN B N 1
ATOM 4944 C CA . GLN B 1 264 ? 4.066 31.156 4.496 1 98.06 264 GLN B CA 1
ATOM 4945 C C . GLN B 1 264 ? 3.65 32.625 4.383 1 98.06 264 GLN B C 1
ATOM 4947 O O . GLN B 1 264 ? 3.129 33.188 5.34 1 98.06 264 GLN B O 1
ATOM 4952 N N . ALA B 1 265 ? 3.943 33.219 3.242 1 97.75 265 ALA B N 1
ATOM 4953 C CA . ALA B 1 265 ? 3.617 34.625 3.043 1 97.75 265 ALA B CA 1
ATOM 4954 C C . ALA B 1 265 ? 2.123 34.875 3.23 1 97.75 265 ALA B C 1
ATOM 4956 O O . ALA B 1 265 ? 1.726 35.844 3.852 1 97.75 265 ALA B O 1
ATOM 4957 N N . THR B 1 266 ? 1.317 34 2.65 1 97.81 266 THR B N 1
ATOM 4958 C CA . THR B 1 266 ? -0.128 34.125 2.803 1 97.81 266 THR B CA 1
ATOM 4959 C C . THR B 1 266 ? -0.535 33.938 4.262 1 97.81 266 THR B C 1
ATOM 4961 O O . THR B 1 266 ? -1.362 34.688 4.777 1 97.81 266 THR B O 1
ATOM 4964 N N . ALA B 1 267 ? 0.039 32.969 4.941 1 98.25 267 ALA B N 1
ATOM 4965 C CA . ALA B 1 267 ? -0.268 32.719 6.348 1 98.25 267 ALA B CA 1
ATOM 4966 C C . ALA B 1 267 ? 0.092 33.938 7.207 1 98.25 267 ALA B C 1
ATOM 4968 O O . ALA B 1 267 ? -0.657 34.312 8.117 1 98.25 267 ALA B O 1
ATOM 4969 N N . ASN B 1 268 ? 1.231 34.531 6.938 1 98.06 268 ASN B N 1
ATOM 4970 C CA . ASN B 1 268 ? 1.638 35.719 7.672 1 98.06 268 ASN B CA 1
ATOM 4971 C C . ASN B 1 268 ? 0.609 36.844 7.535 1 98.06 268 ASN B C 1
ATOM 4973 O O . ASN B 1 268 ? 0.272 37.5 8.516 1 98.06 268 ASN B O 1
ATOM 4977 N N . THR B 1 269 ? 0.162 37.062 6.359 1 97.88 269 THR B N 1
ATOM 4978 C CA . THR B 1 269 ? -0.858 38.062 6.105 1 97.88 269 THR B CA 1
ATOM 4979 C C . THR B 1 269 ? -2.131 37.75 6.891 1 97.88 269 THR B C 1
ATOM 4981 O O . THR B 1 269 ? -2.715 38.656 7.508 1 97.88 269 THR B O 1
ATOM 4984 N N . PHE B 1 270 ? -2.562 36.562 6.852 1 98.31 270 PHE B N 1
ATOM 4985 C CA . PHE B 1 270 ? -3.766 36.125 7.562 1 98.31 270 PHE B CA 1
ATOM 4986 C C . PHE B 1 270 ? -3.613 36.344 9.062 1 98.31 270 PHE B C 1
ATOM 4988 O O . PHE B 1 270 ? -4.523 36.875 9.711 1 98.31 270 PHE B O 1
ATOM 4995 N N . LEU B 1 271 ? -2.486 35.969 9.609 1 97.94 271 LEU B N 1
ATOM 4996 C CA . LEU B 1 271 ? -2.264 36.094 11.047 1 97.94 271 LEU B CA 1
ATOM 4997 C C . LEU B 1 271 ? -2.322 37.531 11.484 1 97.94 271 LEU B C 1
ATOM 4999 O O . LEU B 1 271 ? -2.91 37.844 12.523 1 97.94 271 LEU B O 1
ATOM 5003 N N . GLU B 1 272 ? -1.733 38.344 10.711 1 97.62 272 GLU B N 1
ATOM 5004 C CA . GLU B 1 272 ? -1.77 39.781 11.016 1 97.62 272 GLU B CA 1
ATOM 5005 C C . GLU B 1 272 ? -3.203 40.312 11.039 1 97.62 272 GLU B C 1
ATOM 5007 O O . GLU B 1 272 ? -3.592 41.031 11.961 1 97.62 272 GLU B O 1
ATOM 5012 N N . ARG B 1 273 ? -3.965 39.938 10.133 1 98 273 ARG B N 1
ATOM 5013 C CA . ARG B 1 273 ? -5.32 40.438 9.992 1 98 273 ARG B CA 1
ATOM 5014 C C . ARG B 1 273 ? -6.27 39.781 10.992 1 98 273 ARG B C 1
ATOM 5016 O O . ARG B 1 273 ? -7.188 40.438 11.492 1 98 273 ARG B O 1
ATOM 5023 N N . LEU B 1 274 ? -6.074 38.531 11.25 1 97.94 274 LEU B N 1
ATOM 5024 C CA . LEU B 1 274 ? -6.898 37.812 12.219 1 97.94 274 LEU B CA 1
ATOM 5025 C C . LEU B 1 274 ? -6.766 38.406 13.609 1 97.94 274 LEU B C 1
ATOM 5027 O O . LEU B 1 274 ? -7.715 38.375 14.398 1 97.94 274 LEU B O 1
ATOM 5031 N N . ALA B 1 275 ? -5.629 38.969 13.922 1 96.31 275 ALA B N 1
ATOM 5032 C CA . ALA B 1 275 ? -5.363 39.562 15.227 1 96.31 275 ALA B CA 1
ATOM 5033 C C . ALA B 1 275 ? -6.297 40.75 15.492 1 96.31 275 ALA B C 1
ATOM 5035 O O . ALA B 1 275 ? -6.566 41.062 16.641 1 96.31 275 ALA B O 1
ATOM 5036 N N . GLY B 1 276 ? -6.832 41.281 14.461 1 95.62 276 GLY B N 1
ATOM 5037 C CA . GLY B 1 276 ? -7.707 42.438 14.594 1 95.62 276 GLY B CA 1
ATOM 5038 C C . GLY B 1 276 ? -9.172 42.062 14.695 1 95.62 276 GLY B C 1
ATOM 5039 O O . GLY B 1 276 ? -10.023 42.906 14.906 1 95.62 276 GLY B O 1
ATOM 5040 N N . LEU B 1 277 ? -9.477 40.844 14.641 1 96.56 277 LEU B N 1
ATOM 5041 C CA . LEU B 1 277 ? -10.867 40.406 14.648 1 96.56 277 LEU B CA 1
ATOM 5042 C C . LEU B 1 277 ? -11.312 40.031 16.062 1 96.56 277 LEU B C 1
ATOM 5044 O O . LEU B 1 277 ? -10.727 39.125 16.672 1 96.56 277 LEU B O 1
ATOM 5048 N N . ARG B 1 278 ? -12.375 40.594 16.578 1 96.25 278 ARG B N 1
ATOM 5049 C CA . ARG B 1 278 ? -12.875 40.375 17.938 1 96.25 278 ARG B CA 1
ATOM 5050 C C . ARG B 1 278 ? -13.461 38.969 18.078 1 96.25 278 ARG B C 1
ATOM 5052 O O . ARG B 1 278 ? -13.43 38.375 19.172 1 96.25 278 ARG B O 1
ATOM 5059 N N . CYS B 1 279 ? -13.953 38.406 17 1 97.38 279 CYS B N 1
ATOM 5060 C CA . CYS B 1 279 ? -14.633 37.125 17.062 1 97.38 279 CYS B CA 1
ATOM 5061 C C . CYS B 1 279 ? -13.633 35.969 17.094 1 97.38 279 CYS B C 1
ATOM 5063 O O . CYS B 1 279 ? -14.016 34.812 17.297 1 97.38 279 CYS B O 1
ATOM 5065 N N . VAL B 1 280 ? -12.352 36.281 16.891 1 98.19 280 VAL B N 1
ATOM 5066 C CA . VAL B 1 280 ? -11.305 35.25 16.938 1 98.19 280 VAL B CA 1
ATOM 5067 C C . VAL B 1 280 ? -10.773 35.125 18.359 1 98.19 280 VAL B C 1
ATOM 5069 O O . VAL B 1 280 ? -10.242 36.094 18.922 1 98.19 280 VAL B O 1
ATOM 5072 N N . THR B 1 281 ? -10.867 33.938 18.922 1 98.06 281 THR B N 1
ATOM 5073 C CA . THR B 1 281 ? -10.484 33.719 20.328 1 98.06 281 THR B CA 1
ATOM 5074 C C . THR B 1 281 ? -9.109 33.094 20.422 1 98.06 281 THR B C 1
ATOM 5076 O O . THR B 1 281 ? -8.43 33.219 21.438 1 98.06 281 THR B O 1
ATOM 5079 N N . ALA B 1 282 ? -8.703 32.375 19.391 1 97.5 282 ALA B N 1
ATOM 5080 C CA . ALA B 1 282 ? -7.387 31.75 19.344 1 97.5 282 ALA B CA 1
ATOM 5081 C C . ALA B 1 282 ? -6.961 31.453 17.906 1 97.5 282 ALA B C 1
ATOM 5083 O O . ALA B 1 282 ? -7.805 31.234 17.047 1 97.5 282 ALA B O 1
ATOM 5084 N N . VAL B 1 283 ? -5.727 31.531 17.641 1 97.62 283 VAL B N 1
ATOM 5085 C CA . VAL B 1 283 ? -5.129 31.141 16.359 1 97.62 283 VAL B CA 1
ATOM 5086 C C . VAL B 1 283 ? -4.012 30.125 16.609 1 97.62 283 VAL B C 1
ATOM 5088 O O . VAL B 1 283 ? -3.164 30.328 17.484 1 97.62 283 VAL B O 1
ATOM 5091 N N . HIS B 1 284 ? -4.047 28.969 15.906 1 97.38 284 HIS B N 1
ATOM 5092 C CA . HIS B 1 284 ? -3.027 27.922 16 1 97.38 284 HIS B CA 1
ATOM 5093 C C . HIS B 1 284 ? -2.141 27.906 14.766 1 97.38 284 HIS B C 1
ATOM 5095 O O . HIS B 1 284 ? -2.508 27.328 13.742 1 97.38 284 HIS B O 1
ATOM 5101 N N . SER B 1 285 ? -1.005 28.453 14.852 1 97.12 285 SER B N 1
ATOM 5102 C CA . SER B 1 285 ? 0.037 28.531 13.828 1 97.12 285 SER B CA 1
ATOM 5103 C C . SER B 1 285 ? 1.382 28.906 14.445 1 97.12 285 SER B C 1
ATOM 5105 O O . SER B 1 285 ? 1.638 30.078 14.734 1 97.12 285 SER B O 1
ATOM 5107 N N . PRO B 1 286 ? 2.188 27.906 14.602 1 95.31 286 PRO B N 1
ATOM 5108 C CA . PRO B 1 286 ? 3.445 28.234 15.273 1 95.31 286 PRO B CA 1
ATOM 5109 C C . PRO B 1 286 ? 4.266 29.266 14.5 1 95.31 286 PRO B C 1
ATOM 5111 O O . PRO B 1 286 ? 4.305 29.25 13.273 1 95.31 286 PRO B O 1
ATOM 5114 N N . GLU B 1 287 ? 4.926 30.125 15.266 1 93.25 287 GLU B N 1
ATOM 5115 C CA . GLU B 1 287 ? 5.812 31.141 14.703 1 93.25 287 GLU B CA 1
ATOM 5116 C C . GLU B 1 287 ? 7.152 30.531 14.297 1 93.25 287 GLU B C 1
ATOM 5118 O O . GLU B 1 287 ? 7.641 29.609 14.938 1 93.25 287 GLU B O 1
ATOM 5123 N N . PRO B 1 288 ? 7.691 31.172 13.234 1 94.81 288 PRO B N 1
ATOM 5124 C CA . PRO B 1 288 ? 9.062 30.75 12.93 1 94.81 288 PRO B CA 1
ATOM 5125 C C . PRO B 1 288 ? 9.992 30.844 14.141 1 94.81 288 PRO B C 1
ATOM 5127 O O . PRO B 1 288 ? 9.906 31.797 14.914 1 94.81 288 PRO B O 1
ATOM 5130 N N . ASN B 1 289 ? 10.734 29.75 14.406 1 95.19 289 ASN B N 1
ATOM 5131 C CA . ASN B 1 289 ? 11.758 29.688 15.445 1 95.19 289 ASN B CA 1
ATOM 5132 C C . ASN B 1 289 ? 11.141 29.594 16.844 1 95.19 289 ASN B C 1
ATOM 5134 O O . ASN B 1 289 ? 11.781 29.969 17.828 1 95.19 289 ASN B O 1
ATOM 5138 N N . SER B 1 290 ? 9.914 29.234 16.906 1 94.5 290 SER B N 1
ATOM 5139 C CA . SER B 1 290 ? 9.281 29.031 18.203 1 94.5 290 SER B CA 1
ATOM 5140 C C . SER B 1 290 ? 9.938 27.875 18.953 1 94.5 290 SER B C 1
ATOM 5142 O O . SER B 1 290 ? 9.906 27.844 20.188 1 94.5 290 SER B O 1
ATOM 5144 N N . VAL B 1 291 ? 10.438 26.891 18.328 1 95.94 291 VAL B N 1
ATOM 5145 C CA . VAL B 1 291 ? 11.266 25.812 18.844 1 95.94 291 VAL B CA 1
ATOM 5146 C C . VAL B 1 291 ? 12.516 25.656 17.984 1 95.94 291 VAL B C 1
ATOM 5148 O O . VAL B 1 291 ? 12.516 26.031 16.812 1 95.94 291 VAL B O 1
ATOM 5151 N N . PRO B 1 292 ? 13.516 25.109 18.578 1 95.75 292 PRO B N 1
ATOM 5152 C CA . PRO B 1 292 ? 14.719 24.906 17.766 1 95.75 292 PRO B CA 1
ATOM 5153 C C . PRO B 1 292 ? 14.453 24.047 16.531 1 95.75 292 PRO B C 1
ATOM 5155 O O . PRO B 1 292 ? 13.766 23.031 16.609 1 95.75 292 PRO B O 1
ATOM 5158 N N . GLY B 1 293 ? 14.906 24.562 15.359 1 96.12 293 GLY B N 1
ATOM 5159 C CA . GLY B 1 293 ? 14.867 23.766 14.148 1 96.12 293 GLY B CA 1
ATOM 5160 C C . GLY B 1 293 ? 13.656 24.062 13.281 1 96.12 293 GLY B C 1
ATOM 5161 O O . GLY B 1 293 ? 13.625 23.703 12.109 1 96.12 293 GLY B O 1
ATOM 5162 N N . LEU B 1 294 ? 12.625 24.719 13.883 1 97.81 294 LEU B N 1
ATOM 5163 C CA . LEU B 1 294 ? 11.477 25.141 13.086 1 97.81 294 LEU B CA 1
ATOM 5164 C C . LEU B 1 294 ? 11.68 26.562 12.562 1 97.81 294 LEU B C 1
ATOM 5166 O O . LEU B 1 294 ? 11.539 27.531 13.312 1 97.81 294 LEU B O 1
ATOM 5170 N N . THR B 1 295 ? 11.867 26.719 11.258 1 97.69 295 THR B N 1
ATOM 5171 C CA . THR B 1 295 ? 12.406 27.984 10.758 1 97.69 295 THR B CA 1
ATOM 5172 C C . THR B 1 295 ? 11.305 28.812 10.094 1 97.69 295 THR B C 1
ATOM 5174 O O . THR B 1 295 ? 11.492 30 9.82 1 97.69 295 THR B O 1
ATOM 5177 N N . GLY B 1 296 ? 10.18 28.156 9.844 1 97.19 296 GLY B N 1
ATOM 5178 C CA . GLY B 1 296 ? 9.117 28.859 9.148 1 97.19 296 GLY B CA 1
ATOM 5179 C C . GLY B 1 296 ? 7.73 28.375 9.523 1 97.19 296 GLY B C 1
ATOM 5180 O O . GLY B 1 296 ? 7.555 27.719 10.562 1 97.19 296 GLY B O 1
ATOM 5181 N N . ARG B 1 297 ? 6.77 28.906 8.727 1 96.19 297 ARG B N 1
ATOM 5182 C CA . ARG B 1 297 ? 5.363 28.594 8.953 1 96.19 297 ARG B CA 1
ATOM 5183 C C . ARG B 1 297 ? 4.699 28.094 7.672 1 96.19 297 ARG B C 1
ATOM 5185 O O . ARG B 1 297 ? 4.906 28.672 6.602 1 96.19 297 ARG B O 1
ATOM 5192 N N . ALA B 1 298 ? 3.924 26.984 7.785 1 96.69 298 ALA B N 1
ATOM 5193 C CA . ALA B 1 298 ? 3.168 26.5 6.637 1 96.69 298 ALA B CA 1
ATOM 5194 C C . ALA B 1 298 ? 1.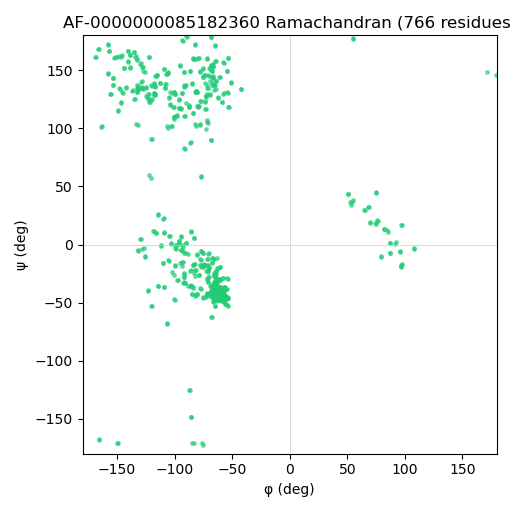858 27.266 6.469 1 96.69 298 ALA B C 1
ATOM 5196 O O . ALA B 1 298 ? 1.5 28.078 7.316 1 96.69 298 ALA B O 1
ATOM 5197 N N . GLY B 1 299 ? 1.18 27 5.367 1 97.06 299 GLY B N 1
ATOM 5198 C CA . GLY B 1 299 ? -0.096 27.641 5.09 1 97.06 299 GLY B CA 1
ATOM 5199 C C . GLY B 1 299 ? -1.268 26.953 5.766 1 97.06 299 GLY B C 1
ATOM 5200 O O . GLY B 1 299 ? -2.426 27.266 5.477 1 97.06 299 GLY B O 1
ATOM 5201 N N . LEU B 1 300 ? -0.996 25.984 6.578 1 97.5 300 LEU B N 1
ATOM 5202 C CA . LEU B 1 300 ? -2.014 25.266 7.344 1 97.5 300 LEU B CA 1
ATOM 5203 C C . LEU B 1 300 ? -2.135 25.844 8.75 1 97.5 300 LEU B C 1
ATOM 5205 O O . LEU B 1 300 ? -1.154 25.875 9.492 1 97.5 300 LEU B O 1
ATOM 5209 N N . LEU B 1 301 ? -3.305 26.375 9.086 1 97.69 301 LEU B N 1
ATOM 5210 C CA . LEU B 1 301 ? -3.539 26.969 10.398 1 97.69 301 LEU B CA 1
ATOM 5211 C C . LEU B 1 301 ? -4.977 26.75 10.852 1 97.69 301 LEU B C 1
ATOM 5213 O O . LEU B 1 301 ? -5.824 26.328 10.055 1 97.69 301 LEU B O 1
ATOM 5217 N N . SER B 1 302 ? -5.219 26.891 12.117 1 97.94 302 SER B N 1
ATOM 5218 C CA . SER B 1 302 ? -6.574 26.797 12.648 1 97.94 302 SER B CA 1
ATOM 5219 C C . SER B 1 302 ? -6.949 28.031 13.453 1 97.94 302 SER B C 1
ATOM 5221 O O . SER B 1 302 ? -6.086 28.672 14.07 1 97.94 302 SER B O 1
ATOM 5223 N N . VAL B 1 303 ? -8.234 28.359 13.406 1 98.25 303 VAL B N 1
ATOM 5224 C CA . VAL B 1 303 ? -8.781 29.531 14.102 1 98.25 303 VAL B CA 1
ATOM 5225 C C . VAL B 1 303 ? -9.984 29.094 14.945 1 98.25 303 VAL B C 1
ATOM 5227 O O . VAL B 1 303 ? -10.805 28.297 14.508 1 98.25 303 VAL B O 1
ATOM 5230 N N . GLU B 1 304 ? -10.031 29.562 16.141 1 98.12 304 GLU B N 1
ATOM 5231 C CA . GLU B 1 304 ? -11.227 29.391 16.969 1 98.12 304 GLU B CA 1
ATOM 5232 C C . GLU B 1 304 ? -12.062 30.656 16.984 1 98.12 304 GLU B C 1
ATOM 5234 O O . GLU B 1 304 ? -11.547 31.75 17.234 1 98.12 304 GLU B O 1
ATOM 5239 N N . PHE B 1 305 ? -13.32 30.484 16.75 1 98.12 305 PHE B N 1
ATOM 5240 C CA . PHE B 1 305 ? -14.25 31.609 16.75 1 98.12 305 PHE B CA 1
ATOM 5241 C C . PHE B 1 305 ? -15.117 31.594 18.016 1 98.12 305 PHE B C 1
ATOM 5243 O O . PHE B 1 305 ? -15.367 30.516 18.578 1 98.12 305 PHE B O 1
ATOM 5250 N N . ASP B 1 306 ? -15.492 32.781 18.469 1 97.62 306 ASP B N 1
ATOM 5251 C CA . ASP B 1 306 ? -16.453 32.812 19.578 1 97.62 306 ASP B CA 1
ATOM 5252 C C . ASP B 1 306 ? -17.859 32.5 19.078 1 97.62 306 ASP B C 1
ATOM 5254 O O . ASP B 1 306 ? -18.062 32.125 17.938 1 97.62 306 ASP B O 1
ATOM 5258 N N . ASP B 1 307 ? -18.828 32.688 19.969 1 96.38 307 ASP B N 1
ATOM 5259 C CA . ASP B 1 307 ? -20.203 32.25 19.688 1 96.38 307 ASP B CA 1
ATOM 5260 C C . ASP B 1 307 ? -20.906 33.219 18.734 1 96.38 307 ASP B C 1
ATOM 5262 O O . ASP B 1 307 ? -21.984 32.906 18.234 1 96.38 307 ASP B O 1
ATOM 5266 N N . SER B 1 308 ? -20.281 34.25 18.438 1 96.88 308 SER B N 1
ATOM 5267 C CA . SER B 1 308 ? -20.922 35.219 17.531 1 96.88 308 SER B CA 1
ATOM 5268 C C . SER B 1 308 ? -20.828 34.75 16.094 1 96.88 308 SER B C 1
ATOM 5270 O O . SER B 1 308 ? -21.516 35.281 15.211 1 96.88 308 SER B O 1
ATOM 5272 N N . VAL B 1 309 ? -20.031 33.75 15.781 1 97.5 309 VAL B N 1
ATOM 5273 C CA . VAL B 1 309 ? -19.891 33.25 14.422 1 97.5 309 VAL B CA 1
ATOM 5274 C C . VAL B 1 309 ? -20.656 31.922 14.297 1 97.5 309 VAL B C 1
ATOM 5276 O O . VAL B 1 309 ? -20.391 30.969 15.031 1 97.5 309 VAL B O 1
ATOM 5279 N N . ASP B 1 310 ? -21.609 31.844 13.43 1 97.62 310 ASP B N 1
ATOM 5280 C CA . ASP B 1 310 ? -22.234 30.578 13.023 1 97.62 310 ASP B CA 1
ATOM 5281 C C . ASP B 1 310 ? -21.344 29.828 12.047 1 97.62 310 ASP B C 1
ATOM 5283 O O . ASP B 1 310 ? -21.344 30.109 10.844 1 97.62 310 ASP B O 1
ATOM 5287 N N . ILE B 1 311 ? -20.688 28.828 12.492 1 96.56 311 ILE B N 1
ATOM 5288 C CA . ILE B 1 311 ? -19.609 28.172 11.75 1 96.56 311 ILE B CA 1
ATOM 5289 C C . ILE B 1 311 ? -20.188 27.531 10.484 1 96.56 311 ILE B C 1
ATOM 5291 O O . ILE B 1 311 ? -19.625 27.688 9.398 1 96.56 311 ILE B O 1
ATOM 5295 N N . PRO B 1 312 ? -21.328 26.781 10.516 1 96.06 312 PRO B N 1
ATOM 5296 C CA . PRO B 1 312 ? -21.891 26.25 9.273 1 96.06 312 PRO B CA 1
ATOM 5297 C C . PRO B 1 312 ? -22.188 27.344 8.242 1 96.06 312 PRO B C 1
ATOM 5299 O O . PRO B 1 312 ? -21.844 27.188 7.059 1 96.06 312 PRO B O 1
ATOM 5302 N N . ARG B 1 313 ? -22.75 28.406 8.68 1 96.69 313 ARG B N 1
ATOM 5303 C CA . ARG B 1 313 ? -23.062 29.5 7.77 1 96.69 313 ARG B CA 1
ATOM 5304 C C . ARG B 1 313 ? -21.781 30.141 7.227 1 96.69 313 ARG B C 1
ATOM 5306 O O . ARG B 1 313 ? -21.719 30.516 6.055 1 96.69 313 ARG B O 1
ATOM 5313 N N . PHE B 1 314 ? -20.844 30.344 8.125 1 97.56 314 PHE B N 1
ATOM 5314 C CA . PHE B 1 314 ? -19.547 30.891 7.734 1 97.56 314 PHE B CA 1
ATOM 5315 C C . PHE B 1 314 ? -18.922 30.047 6.625 1 97.56 314 PHE B C 1
ATOM 5317 O O . PHE B 1 314 ? -18.547 30.578 5.582 1 97.56 314 PHE B O 1
ATOM 5324 N N . VAL B 1 315 ? -18.828 28.719 6.809 1 97 315 VAL B N 1
ATOM 5325 C CA . VAL B 1 315 ? -18.203 27.781 5.879 1 97 315 VAL B CA 1
ATOM 5326 C C . VAL B 1 315 ? -18.953 27.781 4.555 1 97 315 VAL B C 1
ATOM 5328 O O . VAL B 1 315 ? -18.344 27.797 3.482 1 97 315 VAL B O 1
ATOM 5331 N N . ASP B 1 316 ? -20.25 27.844 4.543 1 96.62 316 ASP B N 1
ATOM 5332 C CA . ASP B 1 316 ? -21.078 27.797 3.344 1 96.62 316 ASP B CA 1
ATOM 5333 C C . ASP B 1 316 ? -20.969 29.109 2.559 1 96.62 316 ASP B C 1
ATOM 5335 O O . ASP B 1 316 ? -21.234 29.141 1.357 1 96.62 316 ASP B O 1
ATOM 5339 N N . ALA B 1 317 ? -20.594 30.156 3.27 1 96.31 317 ALA B N 1
ATOM 5340 C CA . ALA B 1 317 ? -20.547 31.469 2.633 1 96.31 317 ALA B CA 1
ATOM 5341 C C . ALA B 1 317 ? -19.219 31.672 1.893 1 96.31 317 ALA B C 1
ATOM 5343 O O . ALA B 1 317 ? -19.094 32.594 1.075 1 96.31 317 ALA B O 1
ATOM 5344 N N . LEU B 1 318 ? -18.219 30.859 2.221 1 95.38 318 LEU B N 1
ATOM 5345 C CA . LEU B 1 318 ? -16.922 30.969 1.557 1 95.38 318 LEU B CA 1
ATOM 5346 C C . LEU B 1 318 ? -17.031 30.594 0.081 1 95.38 318 LEU B C 1
ATOM 5348 O O . LEU B 1 318 ? -17.719 29.641 -0.274 1 95.38 318 LEU B O 1
ATOM 5352 N N . LYS B 1 319 ? -16.375 31.359 -0.805 1 91.81 319 LYS B N 1
ATOM 5353 C CA . LYS B 1 319 ? -16.469 31.141 -2.246 1 91.81 319 LYS B CA 1
ATOM 5354 C C . LYS B 1 319 ? -15.164 30.594 -2.803 1 91.81 319 LYS B C 1
ATOM 5356 O O . LYS B 1 319 ? -15.18 29.75 -3.709 1 91.81 319 LYS B O 1
ATOM 5361 N N . LEU B 1 320 ? -14.031 31.062 -2.264 1 93.5 320 LEU B N 1
ATOM 5362 C CA . LEU B 1 320 ? -12.727 30.625 -2.762 1 93.5 320 LEU B CA 1
ATOM 5363 C C . LEU B 1 320 ? -12.211 29.422 -1.982 1 93.5 320 LEU B C 1
ATOM 5365 O O . LEU B 1 320 ? -11.516 28.562 -2.539 1 93.5 320 LEU B O 1
ATOM 5369 N N . PHE B 1 321 ? -12.57 29.359 -0.65 1 94.19 321 PHE B N 1
ATOM 5370 C CA . PHE B 1 321 ? -12.234 28.172 0.146 1 94.19 321 PHE B CA 1
ATOM 5371 C C . PHE B 1 321 ? -13.195 27.031 -0.149 1 94.19 321 PHE B C 1
ATOM 5373 O O . PHE B 1 321 ? -14.414 27.188 -0.017 1 94.19 321 PHE B O 1
ATOM 5380 N N . ARG B 1 322 ? -12.641 25.906 -0.552 1 91.44 322 ARG B N 1
ATOM 5381 C CA . ARG B 1 322 ? -13.469 24.719 -0.693 1 91.44 322 ARG B CA 1
ATOM 5382 C C . ARG B 1 322 ? -13.477 23.906 0.596 1 91.44 322 ARG B C 1
ATOM 5384 O O . ARG B 1 322 ? -12.492 23.891 1.344 1 91.44 322 ARG B O 1
ATOM 5391 N N . ILE B 1 323 ? -14.594 23.234 0.863 1 93 323 ILE B N 1
ATOM 5392 C CA . ILE B 1 323 ? -14.703 22.406 2.055 1 93 323 ILE B CA 1
ATOM 5393 C C . ILE B 1 323 ? -14.023 21.062 1.805 1 93 323 ILE B C 1
ATOM 5395 O O . ILE B 1 323 ? -14.406 20.328 0.892 1 93 323 ILE B O 1
ATOM 5399 N N . GLY B 1 324 ? -13.039 20.75 2.557 1 90.44 324 GLY B N 1
ATOM 5400 C CA . GLY B 1 324 ? -12.328 19.5 2.367 1 90.44 324 GLY B CA 1
ATOM 5401 C C . GLY B 1 324 ? -11.367 19.188 3.498 1 90.44 324 GLY B C 1
ATOM 5402 O O . GLY B 1 324 ? -11 20.062 4.277 1 90.44 324 GLY B O 1
ATOM 5403 N N . VAL B 1 325 ? -11.008 17.906 3.562 1 87 325 VAL B N 1
ATOM 5404 C CA . VAL B 1 325 ? -10.234 17.438 4.707 1 87 325 VAL B CA 1
ATOM 5405 C C . VAL B 1 325 ? -8.742 17.516 4.391 1 87 325 VAL B C 1
ATOM 5407 O O . VAL B 1 325 ? -7.902 17.484 5.297 1 87 325 VAL B O 1
ATOM 5410 N N . SER B 1 326 ? -8.242 17.656 3.242 1 89.25 326 SER B N 1
ATOM 5411 C CA . SER B 1 326 ? -6.832 17.625 2.863 1 89.25 326 SER B CA 1
ATOM 5412 C C . SER B 1 326 ? -6.203 19.016 2.945 1 89.25 326 SER B C 1
ATOM 5414 O O . SER B 1 326 ? -6.77 19.922 3.549 1 89.25 326 SER B O 1
ATOM 5416 N N . TRP B 1 327 ? -4.969 19.062 2.652 1 93.19 327 TRP B N 1
ATOM 5417 C CA . TRP B 1 327 ? -4.227 20.312 2.607 1 93.19 327 TRP B CA 1
ATOM 5418 C C . TRP B 1 327 ? -2.98 20.188 1.74 1 93.19 327 TRP B C 1
ATOM 5420 O O . TRP B 1 327 ? -2.66 19.094 1.266 1 93.19 327 TRP B O 1
ATOM 5430 N N . GLY B 1 328 ? -2.326 21.25 1.49 1 94.75 328 GLY B N 1
ATOM 5431 C CA . GLY B 1 328 ? -1.001 21.25 0.892 1 94.75 328 GLY B CA 1
ATOM 5432 C C . GLY B 1 328 ? -1.025 21.453 -0.611 1 94.75 328 GLY B C 1
ATOM 5433 O O . GLY B 1 328 ? 0.024 21.609 -1.238 1 94.75 328 GLY B O 1
ATOM 5434 N N . GLY B 1 329 ? -2.221 21.484 -1.207 1 94.06 329 GLY B N 1
ATOM 5435 C CA . GLY B 1 329 ? -2.342 21.734 -2.633 1 94.06 329 GLY B CA 1
ATOM 5436 C C . GLY B 1 329 ? -2.359 23.203 -2.977 1 94.06 329 GLY B C 1
ATOM 5437 O O . GLY B 1 329 ? -1.994 24.047 -2.152 1 94.06 329 GLY B O 1
ATOM 5438 N N . PHE B 1 330 ? -2.67 23.5 -4.27 1 93.25 330 PHE B N 1
ATOM 5439 C CA . PHE B 1 330 ? -2.684 24.875 -4.762 1 93.25 330 PHE B CA 1
ATOM 5440 C C . PHE B 1 330 ? -3.947 25.594 -4.316 1 93.25 330 PHE B C 1
ATOM 5442 O O . PHE B 1 330 ? -3.986 26.828 -4.289 1 93.25 330 PHE B O 1
ATOM 5449 N N . GLU B 1 331 ? -4.953 24.781 -3.896 1 92.94 331 GLU B N 1
ATOM 5450 C CA . GLU B 1 331 ? -6.262 25.344 -3.562 1 92.94 331 GLU B CA 1
ATOM 5451 C C . GLU B 1 331 ? -6.379 25.609 -2.066 1 92.94 331 GLU B C 1
ATOM 5453 O O . GLU B 1 331 ? -5.684 24.984 -1.26 1 92.94 331 GLU B O 1
ATOM 5458 N N . SER B 1 332 ? -7.191 26.5 -1.723 1 95.12 332 SER B N 1
ATOM 5459 C CA . SER B 1 332 ? -7.492 26.766 -0.32 1 95.12 332 SER B CA 1
ATOM 5460 C C . SER B 1 332 ? -8.68 25.938 0.157 1 95.12 332 SER B C 1
ATOM 5462 O O . SER B 1 332 ? -9.648 25.75 -0.583 1 95.12 332 SER B O 1
ATOM 5464 N N . LEU B 1 333 ? -8.523 25.391 1.336 1 95.62 333 LEU B N 1
ATOM 5465 C CA . LEU B 1 333 ? -9.562 24.531 1.899 1 95.62 333 LEU B CA 1
ATOM 5466 C C . LEU B 1 333 ? -9.945 24.984 3.303 1 95.62 333 LEU B C 1
ATOM 5468 O O . LEU B 1 333 ? -9.148 25.641 3.986 1 95.62 333 LEU B O 1
ATOM 5472 N N . VAL B 1 334 ? -11.172 24.688 3.67 1 95.88 334 VAL B N 1
ATOM 5473 C CA . VAL B 1 334 ? -11.672 24.922 5.023 1 95.88 334 VAL B CA 1
ATOM 5474 C C . VAL B 1 334 ? -12.219 23.609 5.59 1 95.88 334 VAL B C 1
ATOM 5476 O O . VAL B 1 334 ? -12.859 22.828 4.871 1 95.88 334 VAL B O 1
ATOM 5479 N N . MET B 1 335 ? -11.883 23.328 6.809 1 94.31 335 MET B N 1
ATOM 5480 C CA . MET B 1 335 ? -12.359 22.141 7.516 1 94.31 335 MET B CA 1
ATOM 5481 C C . MET B 1 335 ? -12.844 22.5 8.914 1 94.31 335 MET B C 1
ATOM 5483 O O . MET B 1 335 ? -12.039 22.75 9.812 1 94.31 335 MET B O 1
ATOM 5487 N N . PRO B 1 336 ? -14.172 22.562 9.109 1 95.19 336 PRO B N 1
ATOM 5488 C CA . PRO B 1 336 ? -14.695 22.812 10.453 1 95.19 336 PRO B CA 1
ATOM 5489 C C . PRO B 1 336 ? -14.547 21.609 11.375 1 95.19 336 PRO B C 1
ATOM 5491 O O . PRO B 1 336 ? -15.016 20.516 11.047 1 95.19 336 PRO B O 1
ATOM 5494 N N . ALA B 1 337 ? -13.953 21.844 12.523 1 94.06 337 ALA B N 1
ATOM 5495 C CA . ALA B 1 337 ? -13.719 20.75 13.469 1 94.06 337 ALA B CA 1
ATOM 5496 C C . ALA B 1 337 ? -15.031 20.109 13.914 1 94.06 337 ALA B C 1
ATOM 5498 O O . ALA B 1 337 ? -15.086 18.922 14.195 1 94.06 337 ALA B O 1
ATOM 5499 N N . GLN B 1 338 ? -16.047 20.922 13.945 1 91.38 338 GLN B N 1
ATOM 5500 C CA . GLN B 1 338 ? -17.344 20.438 14.406 1 91.38 338 GLN B CA 1
ATOM 5501 C C . GLN B 1 338 ? -17.812 19.25 13.578 1 91.38 338 GLN B C 1
ATOM 5503 O O . GLN B 1 338 ? -18.391 18.312 14.125 1 91.38 338 GLN B O 1
ATOM 5508 N N . ALA B 1 339 ? -17.578 19.328 12.344 1 86.44 339 ALA B N 1
ATOM 5509 C CA . ALA B 1 339 ? -18 18.25 11.461 1 86.44 339 ALA B CA 1
ATOM 5510 C C . ALA B 1 339 ? -17.203 16.969 11.75 1 86.44 339 ALA B C 1
ATOM 5512 O O . ALA B 1 339 ? -17.766 15.883 11.766 1 86.44 339 ALA B O 1
ATOM 5513 N N . ALA B 1 340 ? -15.977 17.125 11.961 1 85.5 340 ALA B N 1
ATOM 5514 C CA . ALA B 1 340 ? -15.109 15.984 12.234 1 85.5 340 ALA B CA 1
ATOM 5515 C C . ALA B 1 340 ? -15.391 15.406 13.617 1 85.5 340 ALA B C 1
ATOM 5517 O O . ALA B 1 340 ? -15.273 14.195 13.836 1 85.5 340 ALA B O 1
ATOM 5518 N N . LEU B 1 341 ? -15.773 16.281 14.5 1 89.12 341 LEU B N 1
ATOM 5519 C CA . LEU B 1 341 ? -16.078 15.867 15.867 1 89.12 341 LEU B CA 1
ATOM 5520 C C . LEU B 1 341 ? -17.359 15.047 15.922 1 89.12 341 LEU B C 1
ATOM 5522 O O . LEU B 1 341 ? -17.578 14.289 16.875 1 89.12 341 LEU B O 1
ATOM 5526 N N . SER B 1 342 ? -18.156 15.188 14.906 1 80.25 342 SER B N 1
ATOM 5527 C CA . SER B 1 342 ? -19.438 14.5 14.898 1 80.25 342 SER B CA 1
ATOM 5528 C C . SER B 1 342 ? -19.281 13.055 14.422 1 80.25 342 SER B C 1
ATOM 5530 O O . SER B 1 342 ? -20.234 12.273 14.484 1 80.25 342 SER B O 1
ATOM 5532 N N . GLN B 1 343 ? -18.188 12.812 13.812 1 76.06 343 GLN B N 1
ATOM 5533 C CA . GLN B 1 343 ? -17.969 11.43 13.391 1 76.06 343 GLN B CA 1
ATOM 5534 C C . GLN B 1 343 ? -18.141 10.469 14.555 1 76.06 343 GLN B C 1
ATOM 5536 O O . GLN B 1 343 ? -17.578 10.68 15.633 1 76.06 343 GLN B O 1
ATOM 5541 N N . LYS B 1 344 ? -19.266 9.516 14.266 1 61.41 344 LYS B N 1
ATOM 5542 C CA . LYS B 1 344 ? -19.641 8.508 15.258 1 61.41 344 LYS B CA 1
ATOM 5543 C C . LYS B 1 344 ? -18.594 7.398 15.328 1 61.41 344 LYS B C 1
ATOM 5545 O O . LYS B 1 344 ? -17.953 7.078 14.32 1 61.41 344 LYS B O 1
ATOM 5550 N N . GLY B 1 345 ? -17.641 7.531 16.453 1 65.31 345 GLY B N 1
ATOM 5551 C CA . GLY B 1 345 ? -16.797 6.363 16.672 1 65.31 345 GLY B CA 1
ATOM 5552 C C . GLY B 1 345 ? -15.82 6.543 17.812 1 65.31 345 GLY B C 1
ATOM 5553 O O . GLY B 1 345 ? -15.516 7.668 18.219 1 65.31 345 GLY B O 1
ATOM 5554 N N . ASP B 1 346 ? -15.641 5.492 18.406 1 65.44 346 ASP B N 1
ATOM 5555 C CA . ASP B 1 346 ? -14.867 5.422 19.641 1 65.44 346 ASP B CA 1
ATOM 5556 C C . ASP B 1 346 ? -13.414 5.836 19.406 1 65.44 346 ASP B C 1
ATOM 5558 O O . ASP B 1 346 ? -12.711 6.219 20.344 1 65.44 346 ASP B O 1
ATOM 5562 N N . GLN B 1 347 ? -13.016 5.949 18.125 1 85.31 347 GLN B N 1
ATOM 5563 C CA . GLN B 1 347 ? -11.609 6.277 17.938 1 85.31 347 GLN B CA 1
ATOM 5564 C C . GLN B 1 347 ? -11.445 7.559 17.125 1 85.31 347 GLN B C 1
ATOM 5566 O O . GLN B 1 347 ? -10.766 7.562 16.094 1 85.31 347 GLN B O 1
ATOM 5571 N N . ASN B 1 348 ? -12.031 8.602 17.75 1 89.81 348 ASN B N 1
ATOM 5572 C CA . ASN B 1 348 ? -11.938 9.961 17.234 1 89.81 348 ASN B CA 1
ATOM 5573 C C . ASN B 1 348 ? -10.891 10.773 17.984 1 89.81 348 ASN B C 1
ATOM 5575 O O . ASN B 1 348 ? -11.117 11.188 19.125 1 89.81 348 ASN B O 1
ATOM 5579 N N . SER B 1 349 ? -9.805 11.078 17.359 1 92.19 349 SER B N 1
ATOM 5580 C CA . SER B 1 349 ? -8.672 11.742 17.984 1 92.19 349 SER B CA 1
ATOM 5581 C C . SER B 1 349 ? -9.031 13.164 18.422 1 92.19 349 SER B C 1
ATOM 5583 O O . SER B 1 349 ? -8.547 13.648 19.453 1 92.19 349 SER B O 1
ATOM 5585 N N . LEU B 1 350 ? -9.898 13.859 17.625 1 93.12 350 LEU B N 1
ATOM 5586 C CA . LEU B 1 350 ? -10.297 15.211 17.984 1 93.12 350 LEU B CA 1
ATOM 5587 C C . LEU B 1 350 ? -11.062 15.234 19.297 1 93.12 350 LEU B C 1
ATOM 5589 O O . LEU B 1 350 ? -10.867 16.125 20.125 1 93.12 350 LEU B O 1
ATOM 5593 N N . GLN B 1 351 ? -11.922 14.227 19.438 1 93.31 351 GLN B N 1
ATOM 5594 C CA . GLN B 1 351 ? -12.648 14.094 20.703 1 93.31 351 GLN B CA 1
ATOM 5595 C C . GLN B 1 351 ? -11.703 13.719 21.844 1 93.31 351 GLN B C 1
ATOM 5597 O O . GLN B 1 351 ? -11.75 14.32 22.922 1 93.31 351 GLN B O 1
ATOM 5602 N N . ARG B 1 352 ? -10.852 12.781 21.578 1 93.81 352 ARG B N 1
ATOM 5603 C CA . ARG B 1 352 ? -9.938 12.258 22.594 1 93.81 352 ARG B CA 1
ATOM 5604 C C . ARG B 1 352 ? -9.07 13.367 23.172 1 93.81 352 ARG B C 1
ATOM 5606 O O . ARG B 1 352 ? -8.781 13.375 24.375 1 93.81 352 ARG B O 1
ATOM 5613 N N . PHE B 1 353 ? -8.664 14.297 22.328 1 95.25 353 PHE B N 1
ATOM 5614 C CA . PHE B 1 353 ? -7.676 15.273 22.781 1 95.25 353 PHE B CA 1
ATOM 5615 C C . PHE B 1 353 ? -8.312 16.641 22.938 1 95.25 353 PHE B C 1
ATOM 5617 O O . PHE B 1 353 ? -7.605 17.656 23.062 1 95.25 353 PHE B O 1
ATOM 5624 N N . GLY B 1 354 ? -9.602 16.75 22.875 1 93.94 354 GLY B N 1
ATOM 5625 C CA . GLY B 1 354 ? -10.344 17.922 23.297 1 93.94 354 GLY B CA 1
ATOM 5626 C C . GLY B 1 354 ? -10.234 19.078 22.328 1 93.94 354 GLY B C 1
ATOM 5627 O O . GLY B 1 354 ? -10.031 20.219 22.734 1 93.94 354 GLY B O 1
ATOM 5628 N N . VAL B 1 355 ? -10.352 18.812 21.062 1 95.25 355 VAL B N 1
ATOM 5629 C CA . VAL B 1 355 ? -10.352 19.891 20.062 1 95.25 355 VAL B CA 1
ATOM 5630 C C . VAL B 1 355 ? -11.648 20.688 20.156 1 95.25 355 VAL B C 1
ATOM 5632 O O . VAL B 1 355 ? -12.727 20.109 20.297 1 95.25 355 VAL B O 1
ATOM 5635 N N . SER B 1 356 ? -11.578 21.938 20.141 1 95.81 356 SER B N 1
ATOM 5636 C CA . SER B 1 356 ? -12.734 22.828 20.25 1 95.81 356 SER B CA 1
ATOM 5637 C C . SER B 1 356 ? -13.664 22.672 19.062 1 95.81 356 SER B C 1
ATOM 5639 O O . SER B 1 356 ? -13.219 22.672 17.906 1 95.81 356 SER B O 1
ATOM 5641 N N . PRO B 1 357 ? -14.969 22.562 19.328 1 95.56 357 PRO B N 1
ATOM 5642 C CA . PRO B 1 357 ? -15.914 22.562 18.203 1 95.56 357 PRO B CA 1
ATOM 5643 C C . PRO B 1 357 ? -15.977 23.891 17.484 1 95.56 357 PRO B C 1
ATOM 5645 O O . PRO B 1 357 ? -16.562 24 16.391 1 95.56 357 PRO B O 1
ATOM 5648 N N . ARG B 1 358 ? -15.367 24.906 18.109 1 97.19 358 ARG B N 1
ATOM 5649 C CA . ARG B 1 358 ? -15.375 26.25 17.516 1 97.19 358 ARG B CA 1
ATOM 5650 C C . ARG B 1 358 ? -14.164 26.453 16.609 1 97.19 358 ARG B C 1
ATOM 5652 O O . ARG B 1 358 ? -14.016 27.516 16 1 97.19 358 ARG B O 1
ATOM 5659 N N . LEU B 1 359 ? -13.367 25.391 16.5 1 97.81 359 LEU B N 1
ATOM 5660 C CA . LEU B 1 359 ? -12.148 25.438 15.695 1 97.81 359 LEU B CA 1
ATOM 5661 C C . LEU B 1 359 ? -12.453 25.203 14.219 1 97.81 359 LEU B C 1
ATOM 5663 O O . LEU B 1 359 ? -13.242 24.328 13.875 1 97.81 359 LEU B O 1
ATOM 5667 N N . VAL B 1 360 ? -11.93 26.047 13.344 1 97.81 360 VAL B N 1
ATOM 5668 C CA . VAL B 1 360 ? -11.961 25.891 11.898 1 97.81 360 VAL B CA 1
ATOM 5669 C C . VAL B 1 360 ? -10.531 25.875 11.352 1 97.81 360 VAL B C 1
ATOM 5671 O O . VAL B 1 360 ? -9.75 26.797 11.617 1 97.81 360 VAL B O 1
ATOM 5674 N N . ARG B 1 361 ? -10.195 24.812 10.656 1 97.31 361 ARG B N 1
ATOM 5675 C CA . ARG B 1 361 ? -8.875 24.719 10.055 1 97.31 361 ARG B CA 1
ATOM 5676 C C . ARG B 1 361 ? -8.875 25.25 8.633 1 97.31 361 ARG B C 1
ATOM 5678 O O . ARG B 1 361 ? -9.805 24.984 7.863 1 97.31 361 ARG B O 1
ATOM 5685 N N . PHE B 1 362 ? -7.852 26 8.312 1 97.38 362 PHE B N 1
ATOM 5686 C CA . PHE B 1 362 ? -7.676 26.562 6.973 1 97.38 362 PHE B CA 1
ATOM 5687 C C . PHE B 1 362 ? -6.391 26.031 6.336 1 97.38 362 PHE B C 1
ATOM 5689 O O . PHE B 1 362 ? -5.355 25.953 7 1 97.38 362 PHE B O 1
ATOM 5696 N N . SER B 1 363 ? -6.484 25.531 5.152 1 97.25 363 SER B N 1
ATOM 5697 C CA . SER B 1 363 ? -5.34 25.359 4.27 1 97.25 363 SER B CA 1
ATOM 5698 C C . SER B 1 363 ? -5.262 26.484 3.234 1 97.25 363 SER B C 1
ATOM 5700 O O . SER B 1 363 ? -6.102 26.562 2.336 1 97.25 363 SER B O 1
ATOM 5702 N N . LEU B 1 364 ? -4.285 27.312 3.391 1 97.75 364 LEU B N 1
ATOM 5703 C CA . LEU B 1 364 ? -4.137 28.453 2.496 1 97.75 364 LEU B CA 1
ATOM 5704 C C . LEU B 1 364 ? -3.328 28.078 1.261 1 97.75 364 LEU B C 1
ATOM 5706 O O . LEU B 1 364 ? -2.152 27.719 1.37 1 97.75 364 LEU B O 1
ATOM 5710 N N . GLY B 1 365 ? -3.969 28.188 0.125 1 96.06 365 GLY B N 1
ATOM 5711 C CA . GLY B 1 365 ? -3.354 27.766 -1.125 1 96.06 365 GLY B CA 1
ATOM 5712 C C . GLY B 1 365 ? -2.494 28.844 -1.756 1 96.06 365 GLY B C 1
ATOM 5713 O O . GLY B 1 365 ? -1.8 29.594 -1.054 1 96.06 365 GLY B O 1
ATOM 5714 N N . LEU B 1 366 ? -2.459 28.828 -3.107 1 95.38 366 LEU B N 1
ATOM 5715 C CA . LEU B 1 366 ? -1.536 29.703 -3.826 1 95.38 366 LEU B CA 1
ATOM 5716 C C . LEU B 1 366 ? -2.273 30.891 -4.438 1 95.38 366 LEU B C 1
ATOM 5718 O O . LEU B 1 366 ? -1.69 31.656 -5.199 1 95.38 366 LEU B O 1
ATOM 5722 N N . GLU B 1 367 ? -3.555 31 -4.09 1 94.38 367 GLU B N 1
ATOM 5723 C CA . GLU B 1 367 ? -4.32 32.156 -4.535 1 94.38 367 GLU B CA 1
ATOM 5724 C C . GLU B 1 367 ? -3.775 33.438 -3.932 1 94.38 367 GLU B C 1
ATOM 5726 O O . GLU B 1 367 ? -2.926 33.406 -3.039 1 94.38 367 GLU B O 1
ATOM 5731 N N . SER B 1 368 ? -4.305 34.562 -4.426 1 94.44 368 SER B N 1
ATOM 5732 C CA . SER B 1 368 ? -3.967 35.875 -3.848 1 94.44 368 SER B CA 1
ATOM 5733 C C . SER B 1 368 ? -4.41 35.969 -2.391 1 94.44 368 SER B C 1
ATOM 5735 O O . SER B 1 368 ? -5.57 35.688 -2.074 1 94.44 368 SER B O 1
ATOM 5737 N N . ALA B 1 369 ? -3.443 36.312 -1.531 1 96.69 369 ALA B N 1
ATOM 5738 C CA . ALA B 1 369 ? -3.771 36.469 -0.115 1 96.69 369 ALA B CA 1
ATOM 5739 C C . ALA B 1 369 ? -4.914 37.438 0.09 1 96.69 369 ALA B C 1
ATOM 5741 O O . ALA B 1 369 ? -5.785 37.25 0.937 1 96.69 369 ALA B O 1
ATOM 5742 N N . ASP B 1 370 ? -4.898 38.469 -0.706 1 96.56 370 ASP B N 1
ATOM 5743 C CA . ASP B 1 370 ? -5.926 39.5 -0.584 1 96.56 370 ASP B CA 1
ATOM 5744 C C . ASP B 1 370 ? -7.293 38.969 -0.994 1 96.56 370 ASP B C 1
ATOM 5746 O O . ASP B 1 370 ? -8.305 39.281 -0.366 1 96.56 370 ASP B O 1
ATOM 5750 N N . ASP B 1 371 ? -7.312 38.188 -2.07 1 96.44 371 ASP B N 1
ATOM 5751 C CA . ASP B 1 371 ? -8.578 37.594 -2.506 1 96.44 371 ASP B CA 1
ATOM 5752 C C . ASP B 1 371 ? -9.117 36.625 -1.461 1 96.44 371 ASP B C 1
ATOM 5754 O O . ASP B 1 371 ? -10.312 36.594 -1.171 1 96.44 371 ASP B O 1
ATOM 5758 N N . LEU B 1 372 ? -8.242 35.812 -0.903 1 97.06 372 LEU B N 1
ATOM 5759 C CA . LEU B 1 372 ? -8.648 34.875 0.121 1 97.06 372 LEU B CA 1
ATOM 5760 C C . LEU B 1 372 ? -9.172 35.594 1.358 1 97.06 372 LEU B C 1
ATOM 5762 O O . LEU B 1 372 ? -10.172 35.156 1.946 1 97.06 372 LEU B O 1
ATOM 5766 N N . TRP B 1 373 ? -8.492 36.625 1.734 1 97.56 373 TRP B N 1
ATOM 5767 C CA . TRP B 1 373 ? -8.914 37.375 2.918 1 97.56 373 TRP B CA 1
ATOM 5768 C C . TRP B 1 373 ? -10.281 38.031 2.695 1 97.56 373 TRP B C 1
ATOM 5770 O O . TRP B 1 373 ? -11.133 38 3.586 1 97.56 373 TRP B O 1
ATOM 5780 N N . ALA B 1 374 ? -10.453 38.625 1.529 1 96.81 374 ALA B N 1
ATOM 5781 C CA . ALA B 1 374 ? -11.742 39.219 1.207 1 96.81 374 ALA B CA 1
ATOM 5782 C C . ALA B 1 374 ? -12.867 38.188 1.273 1 96.81 374 ALA B C 1
ATOM 5784 O O . ALA B 1 374 ? -13.969 38.5 1.735 1 96.81 374 ALA B O 1
ATOM 5785 N N . ASP B 1 375 ? -12.602 37.062 0.731 1 96.56 375 ASP B N 1
ATOM 5786 C CA . ASP B 1 375 ? -13.562 35.969 0.807 1 96.56 375 ASP B CA 1
ATOM 5787 C C . ASP B 1 375 ? -13.906 35.656 2.258 1 96.56 375 ASP B C 1
ATOM 5789 O O . ASP B 1 375 ? -15.078 35.5 2.609 1 96.56 375 ASP B O 1
ATOM 5793 N N . LEU B 1 376 ? -12.938 35.531 3.148 1 97.5 376 LEU B N 1
ATOM 5794 C CA . LEU B 1 376 ? -13.125 35.188 4.562 1 97.5 376 LEU B CA 1
ATOM 5795 C C . LEU B 1 376 ? -13.922 36.281 5.266 1 97.5 376 LEU B C 1
ATOM 5797 O O . LEU B 1 376 ? -14.852 36 6.016 1 97.5 376 LEU B O 1
ATOM 5801 N N . GLU B 1 377 ? -13.555 37.531 5 1 96.5 377 GLU B N 1
ATOM 5802 C CA . GLU B 1 377 ? -14.242 38.656 5.629 1 96.5 377 GLU B CA 1
ATOM 5803 C C . GLU B 1 377 ? -15.719 38.688 5.223 1 96.5 377 GLU B C 1
ATOM 5805 O O . GLU B 1 377 ? -16.594 38.938 6.059 1 96.5 377 GLU B O 1
ATOM 5810 N N . ASP B 1 378 ? -15.891 38.5 3.967 1 96.69 378 ASP B N 1
ATOM 5811 C CA . ASP B 1 378 ? -17.266 38.5 3.477 1 96.69 378 ASP B CA 1
ATOM 5812 C C . ASP B 1 378 ? -18.062 37.375 4.141 1 96.69 378 ASP B C 1
ATOM 5814 O O . ASP B 1 378 ? -19.203 37.562 4.543 1 96.69 378 ASP B O 1
ATOM 5818 N N . ALA B 1 379 ? -17.469 36.219 4.246 1 97.25 379 ALA B N 1
ATOM 5819 C CA . ALA B 1 379 ? -18.141 35.062 4.875 1 97.25 379 ALA B CA 1
ATOM 5820 C C . ALA B 1 379 ? -18.422 35.344 6.348 1 97.25 379 ALA B C 1
ATOM 5822 O O . ALA B 1 379 ? -19.484 34.969 6.863 1 97.25 379 ALA B O 1
ATOM 5823 N N . LEU B 1 380 ? -17.531 36 7.051 1 97.06 380 LEU B N 1
ATOM 5824 C CA . LEU B 1 380 ? -17.734 36.375 8.453 1 97.06 380 LEU B CA 1
ATOM 5825 C C . LEU B 1 380 ? -18.891 37.344 8.602 1 97.06 380 LEU B C 1
ATOM 5827 O O . LEU B 1 380 ? -19.703 37.188 9.531 1 97.06 380 LEU B O 1
ATOM 5831 N N . SER B 1 381 ? -19 38.25 7.746 1 96.25 381 SER B N 1
ATOM 5832 C CA . SER B 1 381 ? -20.078 39.219 7.809 1 96.25 381 SER B CA 1
ATOM 5833 C C . SER B 1 381 ? -21.438 38.562 7.609 1 96.25 381 SER B C 1
ATOM 5835 O O . SER B 1 381 ? -22.453 39.062 8.117 1 96.25 381 SER B O 1
ATOM 5837 N N . LYS B 1 382 ? -21.406 37.438 6.93 1 95.88 382 LYS B N 1
ATOM 5838 C CA . LYS B 1 382 ? -22.656 36.75 6.605 1 95.88 382 LYS B CA 1
ATOM 5839 C C . LYS B 1 382 ? -22.984 35.688 7.652 1 95.88 382 LYS B C 1
ATOM 5841 O O . LYS B 1 382 ? -24.031 35.062 7.586 1 95.88 382 LYS B O 1
ATOM 5846 N N . SER B 1 383 ? -22.141 35.5 8.547 1 94.31 383 SER B N 1
ATOM 5847 C CA . SER B 1 383 ? -22.297 34.375 9.469 1 94.31 383 SER B CA 1
ATOM 5848 C C . SER B 1 383 ? -22.438 34.875 10.906 1 94.31 383 SER B C 1
ATOM 5850 O O . SER B 1 383 ? -22.312 34.094 11.852 1 94.31 383 SER B O 1
ATOM 5852 N N . SER B 1 384 ? -22.641 36.156 11.094 1 89.12 384 SER B N 1
ATOM 5853 C CA . SER B 1 384 ? -22.844 36.719 12.438 1 89.12 384 SER B CA 1
ATOM 5854 C C . SER B 1 384 ? -24.188 36.281 13.016 1 89.12 384 SER B C 1
ATOM 5856 O O . SER B 1 384 ? -25.188 36.219 12.305 1 89.12 384 SER B O 1
ATOM 5858 N N . THR B 1 385 ? -24.125 35.75 14.227 1 78.69 385 THR B N 1
ATOM 5859 C CA . THR B 1 385 ? -25.375 35.406 14.898 1 78.69 385 THR B CA 1
ATOM 5860 C C . THR B 1 385 ? -26.062 36.656 15.445 1 78.69 385 THR B C 1
ATOM 5862 O O . THR B 1 385 ? -25.406 37.625 15.766 1 78.69 385 THR B O 1
#

Organism: NCBI:txid2984134

Foldseek 3Di:
DPPVPDDDLLVLLQAQPCDDPPDSAHDLPADFADDDPDPVRVVCVVVVVDDDTGGVLQPDSLLQRLFVSQQVLLVFATKAKFQALVLQLCLLDVLFDAAPAEEEEEALADQVSLCCCPVPVVVRRYHYDYDYLCCLQPPLCSCARHQEYEEEALHDALRDGHQLLRSLVSCVVRVHQYEYEPQFQRSQ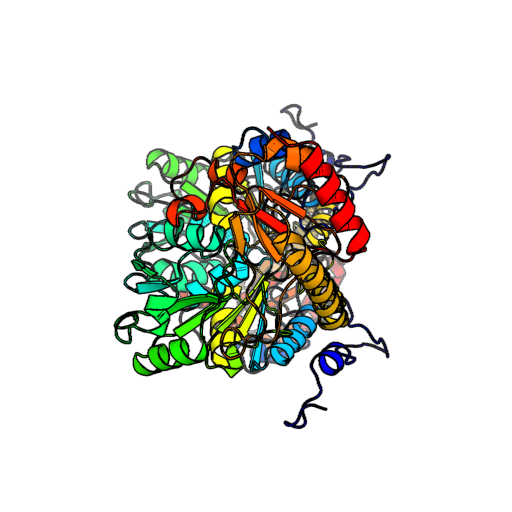FFNSVVSRHAKYKYQCCAQLLQANPGGMMMMGGYPVSVVSSSVPSSVPVSRHHRSVRSSSSSVSSSCSNVFQVLLQVLQVVVVVVLVPDPQWDDKRWDQAPNHPRGGTTGNKIKTFGHPQFQVVQLQVQFDQADDDDGANYQGKHKYQVLVLVPPDDPSRSCVVNPPDSRMMMMHDHNDDSVVNVVSNVRSRVRGGD/DPPVPDDDLLVLLQAQPCDDPPDSAHDLPADFADDDPDPVRVVCVVVVVDDDTGGVLQPDSLLQRLFVSQQVLLVFATKAKFQALVLQLCLLDVLFDAAPAEEEEEALADQVSLCCCPVPVVVRRYHYDYDYLCCLQPPLCSCARHQEYEEEALHDALRDGHQLLRSLVSCVVRVHAYEYEDQFQRSQFFNSVVSRHAKYKYQCCAQLLQANPGGMMMMGGYPVSVVSSSVPSSVPVSRHHRSVRSSSSSVSSSCSNVFQVLLQVLQVVVVVVLVPDPQWPDKRWDQAPNHPRGGTTGNKIKTFGHPQFQVVQLQVQFDQADDDDGANYQGKHKYQVLVLVPPDDPRRSCVVNPPDSRMMMMHDHNDDSVVNVVRNVRSRVRGGD